Protein AF-0000000070938474 (afdb_homodimer)

Nearest PDB structures (foldseek):
  2gru-assembly1_A  TM=9.334E-01  e=1.568E-19  Niallia circulans
  3okf-assembly1_B  TM=9.353E-01  e=2.741E-17  Vibrio cholerae O1 biovar El Tor str. N16961
  6lk2-assembly2_B  TM=9.339E-01  e=6.589E-17  Providencia alcalifaciens F90-2004
  3zok-assembly2_D  TM=9.328E-01  e=5.098E-16  Actinidia chinensis
  7u5t-assembly1_A  TM=8.832E-01  e=2.392E-14  Candida albicans

Structure (mmCIF, N/CA/C/O backbone):
data_AF-0000000070938474-model_v1
#
loop_
_entity.id
_entity.type
_entity.pdbx_description
1 polymer '3-dehydroquinate synthase, putative'
#
loop_
_atom_site.group_PDB
_atom_site.id
_atom_site.type_symbol
_atom_site.label_atom_id
_atom_site.label_alt_id
_atom_site.label_comp_id
_atom_site.label_asym_id
_atom_site.label_entity_id
_atom_site.label_seq_id
_atom_site.pdbx_PDB_ins_code
_atom_site.Cartn_x
_atom_site.Cartn_y
_atom_site.Cartn_z
_atom_site.occupancy
_atom_site.B_iso_or_equiv
_atom_site.auth_seq_id
_atom_site.auth_comp_id
_atom_site.auth_asym_id
_atom_site.auth_atom_id
_atom_site.pdbx_PDB_model_num
ATOM 1 N N . VAL A 1 1 ? 25.266 -3.785 1.336 1 93.31 1 VAL A N 1
ATOM 2 C CA . VAL A 1 1 ? 24.031 -4.516 1.081 1 93.31 1 VAL A CA 1
ATOM 3 C C . VAL A 1 1 ? 23.578 -5.219 2.357 1 93.31 1 VAL A C 1
ATOM 5 O O . VAL A 1 1 ? 24.375 -5.898 3.018 1 93.31 1 VAL A O 1
ATOM 8 N N . LEU A 1 2 ? 22.344 -4.875 2.736 1 96.5 2 LEU A N 1
ATOM 9 C CA . LEU A 1 2 ? 21.719 -5.602 3.834 1 96.5 2 LEU A CA 1
ATOM 10 C C . LEU A 1 2 ? 20.969 -6.828 3.32 1 96.5 2 LEU A C 1
ATOM 12 O O . LEU A 1 2 ? 20.172 -6.727 2.391 1 96.5 2 LEU A O 1
ATOM 16 N N . VAL A 1 3 ? 21.297 -7.996 3.83 1 97.44 3 VAL A N 1
ATOM 17 C CA . VAL A 1 3 ? 20.641 -9.234 3.43 1 97.44 3 VAL A CA 1
ATOM 18 C C . VAL A 1 3 ? 19.688 -9.695 4.531 1 97.44 3 VAL A C 1
ATOM 20 O O . VAL A 1 3 ? 20.094 -9.844 5.688 1 97.44 3 VAL A O 1
ATOM 23 N N . LEU A 1 4 ? 18.469 -9.82 4.199 1 96.88 4 LEU A N 1
ATOM 24 C CA . LEU A 1 4 ? 17.438 -10.367 5.082 1 96.88 4 LEU A CA 1
ATOM 25 C C . LEU A 1 4 ? 16.875 -11.672 4.527 1 96.88 4 LEU A C 1
ATOM 27 O O . LEU A 1 4 ? 16.609 -11.773 3.326 1 96.88 4 LEU A O 1
ATOM 31 N N . SER A 1 5 ? 16.75 -12.688 5.301 1 94.12 5 SER A N 1
ATOM 32 C CA . SER A 1 5 ? 16.25 -13.984 4.871 1 94.12 5 SER A CA 1
ATOM 33 C C . SER A 1 5 ? 15.258 -14.555 5.887 1 94.12 5 SER A C 1
ATOM 35 O O . SER A 1 5 ? 15.344 -14.258 7.078 1 94.12 5 SER A O 1
ATOM 37 N N . SER A 1 6 ? 14.242 -15.203 5.383 1 88.31 6 SER A N 1
ATOM 38 C CA . SER A 1 6 ? 13.289 -15.945 6.211 1 88.31 6 SER A CA 1
ATOM 39 C C . SER A 1 6 ? 13.281 -17.422 5.852 1 88.31 6 SER A C 1
ATOM 41 O O . SER A 1 6 ? 13.594 -17.797 4.719 1 88.31 6 SER A O 1
ATOM 43 N N . PRO A 1 7 ? 13.016 -18.266 6.898 1 86.19 7 PRO A N 1
ATOM 44 C CA . PRO A 1 7 ? 12.797 -19.672 6.543 1 86.19 7 PRO A CA 1
ATOM 45 C C . PRO A 1 7 ? 11.664 -19.859 5.535 1 86.19 7 PRO A C 1
ATOM 47 O O . PRO A 1 7 ? 10.852 -18.953 5.344 1 86.19 7 PRO A O 1
ATOM 50 N N . SER A 1 8 ? 11.789 -20.969 4.918 1 81.81 8 SER A N 1
ATOM 51 C CA . SER A 1 8 ? 10.711 -21.266 3.979 1 81.81 8 SER A CA 1
ATOM 52 C C . SER A 1 8 ? 9.398 -21.531 4.707 1 81.81 8 SER A C 1
ATOM 54 O O . SER A 1 8 ? 9.398 -22.016 5.84 1 81.81 8 SER A O 1
ATOM 56 N N . GLY A 1 9 ? 8.336 -21.141 4.047 1 82.75 9 GLY A N 1
ATOM 57 C CA . GLY A 1 9 ? 7.043 -21.484 4.629 1 82.75 9 GLY A CA 1
ATOM 58 C C . GLY A 1 9 ? 6.02 -20.359 4.496 1 82.75 9 GLY A C 1
ATOM 59 O O . GLY A 1 9 ? 6.359 -19.188 4.629 1 82.75 9 GLY A O 1
ATOM 60 N N . GLU A 1 10 ? 4.816 -20.75 4.324 1 84 10 GLU A N 1
ATOM 61 C CA . GLU A 1 10 ? 3.695 -19.828 4.156 1 84 10 GLU A CA 1
ATOM 62 C C . GLU A 1 10 ? 3.443 -19.031 5.43 1 84 10 GLU A C 1
ATOM 64 O O . GLU A 1 10 ? 2.953 -17.891 5.367 1 84 10 GLU A O 1
ATOM 69 N N . GLN A 1 11 ? 3.832 -19.609 6.535 1 84.56 11 GLN A N 1
ATOM 70 C CA . GLN A 1 11 ? 3.57 -18.969 7.824 1 84.56 11 GLN A CA 1
ATOM 71 C C . GLN A 1 11 ? 4.375 -17.688 7.977 1 84.56 11 GLN A C 1
ATOM 73 O O . GLN A 1 11 ? 4.031 -16.828 8.789 1 84.56 11 GLN A O 1
ATOM 78 N N . PHE A 1 12 ? 5.438 -17.562 7.219 1 90.94 12 PHE A N 1
ATOM 79 C CA . PHE A 1 12 ? 6.289 -16.375 7.344 1 90.94 12 PHE A CA 1
ATOM 80 C C . PHE A 1 12 ? 5.816 -15.273 6.414 1 90.94 12 PHE A C 1
ATOM 82 O O . PHE A 1 12 ? 6.312 -14.141 6.484 1 90.94 12 PHE A O 1
ATOM 89 N N . LYS A 1 13 ? 4.914 -15.586 5.594 1 93.25 13 LYS A N 1
ATOM 90 C CA . LYS A 1 13 ? 4.266 -14.602 4.734 1 93.25 13 LYS A CA 1
ATOM 91 C C . LYS A 1 13 ? 3.193 -13.828 5.496 1 93.25 13 LYS A C 1
ATOM 93 O O . LYS A 1 13 ? 2.004 -13.945 5.199 1 93.25 13 LYS A O 1
ATOM 98 N N . CYS A 1 14 ? 3.686 -13.031 6.465 1 93.94 14 CYS A N 1
ATOM 99 C CA . CYS A 1 14 ? 2.773 -12.398 7.406 1 93.94 14 CYS A CA 1
ATOM 100 C C . CYS A 1 14 ? 3.264 -11.008 7.785 1 93.94 14 CYS A C 1
ATOM 102 O O . CYS A 1 14 ? 4.363 -10.602 7.398 1 93.94 14 CYS A O 1
ATOM 104 N N . LEU A 1 15 ? 2.434 -10.289 8.523 1 95.38 15 LEU A N 1
ATOM 105 C CA . LEU A 1 15 ? 2.725 -8.898 8.875 1 95.38 15 LEU A CA 1
ATOM 106 C C . LEU A 1 15 ? 3.902 -8.82 9.836 1 95.38 15 LEU A C 1
ATOM 108 O O . LEU A 1 15 ? 4.68 -7.859 9.797 1 95.38 15 LEU A O 1
ATOM 112 N N . GLN A 1 16 ? 4.016 -9.789 10.656 1 94 16 GLN A N 1
ATOM 113 C CA . GLN A 1 16 ? 5.141 -9.812 11.586 1 94 16 GLN A CA 1
ATOM 114 C C . GLN A 1 16 ? 6.473 -9.805 10.836 1 94 16 GLN A C 1
ATOM 116 O O . GLN A 1 16 ? 7.402 -9.102 11.234 1 94 16 GLN A O 1
ATOM 121 N N . THR A 1 17 ? 6.578 -10.586 9.828 1 96.06 17 THR A N 1
ATOM 122 C CA . THR A 1 17 ? 7.781 -10.609 9 1 96.06 17 THR A CA 1
ATOM 123 C C . THR A 1 17 ? 8.031 -9.25 8.359 1 96.06 17 THR A C 1
ATOM 125 O O . THR A 1 17 ? 9.156 -8.758 8.359 1 96.06 17 THR A O 1
ATOM 128 N N . ILE A 1 18 ? 6.977 -8.625 7.883 1 97.38 18 ILE A N 1
ATOM 129 C CA . ILE A 1 18 ? 7.074 -7.301 7.277 1 97.38 18 ILE A CA 1
ATOM 130 C C . ILE A 1 18 ? 7.625 -6.309 8.297 1 97.38 18 ILE A C 1
ATOM 132 O O . ILE A 1 18 ? 8.523 -5.527 7.98 1 97.38 18 ILE A O 1
ATOM 136 N N . HIS A 1 19 ? 7.055 -6.348 9.453 1 94.81 19 HIS A N 1
ATOM 137 C CA . HIS A 1 19 ? 7.48 -5.457 10.523 1 94.81 19 HIS A CA 1
ATOM 138 C C . HIS A 1 19 ? 8.969 -5.617 10.82 1 94.81 19 HIS A C 1
ATOM 140 O O . HIS A 1 19 ? 9.695 -4.629 10.906 1 94.81 19 HIS A O 1
ATOM 146 N N . LEU A 1 20 ? 9.375 -6.824 10.969 1 94.75 20 LEU A N 1
ATOM 147 C CA . LEU A 1 20 ? 10.766 -7.129 11.273 1 94.75 20 LEU A CA 1
ATOM 148 C C . LEU A 1 20 ? 11.688 -6.613 10.164 1 94.75 20 LEU A C 1
ATOM 150 O O . LEU A 1 20 ? 12.734 -6.027 10.445 1 94.75 20 LEU A O 1
ATOM 154 N N . TYR A 1 21 ? 11.352 -6.871 8.953 1 97.12 21 TYR A N 1
ATOM 155 C CA . TYR A 1 21 ? 12.172 -6.453 7.824 1 97.12 21 TYR A CA 1
ATOM 156 C C . TYR A 1 21 ? 12.242 -4.934 7.73 1 97.12 21 TYR A C 1
ATOM 158 O O . TYR A 1 21 ? 13.32 -4.359 7.566 1 97.12 21 TYR A O 1
ATOM 166 N N . LEU A 1 22 ? 11.125 -4.242 7.883 1 96.5 22 LEU A N 1
ATOM 167 C CA . LEU A 1 22 ? 11.102 -2.787 7.812 1 96.5 22 LEU A CA 1
ATOM 168 C C . LEU A 1 22 ? 11.992 -2.18 8.898 1 96.5 22 LEU A C 1
ATOM 170 O O . LEU A 1 22 ? 12.773 -1.265 8.625 1 96.5 22 LEU A O 1
ATOM 174 N N . ASP A 1 23 ? 11.836 -2.699 10.094 1 93.56 23 ASP A N 1
ATOM 175 C CA . ASP A 1 23 ? 12.656 -2.205 11.195 1 93.56 23 ASP A CA 1
ATOM 176 C C . ASP A 1 23 ? 14.141 -2.35 10.883 1 93.56 23 ASP A C 1
ATOM 178 O O . ASP A 1 23 ? 14.914 -1.403 11.055 1 93.56 23 ASP A O 1
ATOM 182 N N . SER A 1 24 ? 14.516 -3.529 10.391 1 95.31 24 SER A N 1
ATOM 183 C CA . SER A 1 24 ? 15.906 -3.801 10.062 1 95.31 24 SER A CA 1
ATOM 184 C C . SER A 1 24 ? 16.391 -2.896 8.938 1 95.31 24 SER A C 1
ATOM 186 O O . SER A 1 24 ? 17.531 -2.402 8.977 1 95.31 24 SER A O 1
ATOM 188 N N . ILE A 1 25 ? 15.586 -2.695 8.008 1 95.56 25 ILE A N 1
ATOM 189 C CA . ILE A 1 25 ? 15.953 -1.915 6.828 1 95.56 25 ILE A CA 1
ATOM 190 C C . ILE A 1 25 ? 16.156 -0.453 7.219 1 95.56 25 ILE A C 1
ATOM 192 O O . ILE A 1 25 ? 17.125 0.178 6.805 1 95.56 25 ILE A O 1
ATOM 196 N N . TYR A 1 26 ? 15.227 0.077 7.992 1 89.81 26 TYR A N 1
ATOM 197 C CA . TYR A 1 26 ? 15.359 1.459 8.438 1 89.81 26 TYR A CA 1
ATOM 198 C C . TYR A 1 26 ? 16.578 1.629 9.344 1 89.81 26 TYR A C 1
ATOM 200 O O . TYR A 1 26 ? 17.281 2.635 9.258 1 89.81 26 TYR A O 1
ATOM 208 N N . GLU A 1 27 ? 16.734 0.624 10.219 1 89.69 27 GLU A N 1
ATOM 209 C CA . GLU A 1 27 ? 17.891 0.653 11.102 1 89.69 27 GLU A CA 1
ATOM 210 C C . GLU A 1 27 ? 19.188 0.683 10.297 1 89.69 27 GLU A C 1
ATOM 212 O O . GLU A 1 27 ? 20.156 1.349 10.68 1 89.69 27 GLU A O 1
ATOM 217 N N . TRP A 1 28 ? 19.219 -0.023 9.172 1 92.31 28 TRP A N 1
ATOM 218 C CA . TRP A 1 28 ? 20.375 -0.095 8.289 1 92.31 28 TRP A CA 1
ATOM 219 C C . TRP A 1 28 ? 20.625 1.247 7.613 1 92.31 28 TRP A C 1
ATOM 221 O O . TRP A 1 28 ? 21.719 1.497 7.105 1 92.31 28 TRP A O 1
ATOM 231 N N . GLY A 1 29 ? 19.547 2.113 7.539 1 85.25 29 GLY A N 1
ATOM 232 C CA . GLY A 1 29 ? 19.719 3.447 6.984 1 85.25 29 GLY A CA 1
ATOM 233 C C . GLY A 1 29 ? 19.125 3.596 5.594 1 85.25 29 GLY A C 1
ATOM 234 O O . GLY A 1 29 ? 19.516 4.492 4.84 1 85.25 29 GLY A O 1
ATOM 235 N N . ALA A 1 30 ? 18.234 2.744 5.227 1 87.38 30 ALA A N 1
ATOM 236 C CA . ALA A 1 30 ? 17.594 2.826 3.916 1 87.38 30 ALA A CA 1
ATOM 237 C C . ALA A 1 30 ? 16.781 4.117 3.775 1 87.38 30 ALA A C 1
ATOM 239 O O . ALA A 1 30 ? 16.234 4.621 4.754 1 87.38 30 ALA A O 1
ATOM 240 N N . ASP A 1 31 ? 16.812 4.617 2.586 1 84.88 31 ASP A N 1
ATOM 241 C CA . ASP A 1 31 ? 16.047 5.82 2.283 1 84.88 31 ASP A CA 1
ATOM 242 C C . ASP A 1 31 ? 15.266 5.66 0.978 1 84.88 31 ASP A C 1
ATOM 244 O O . ASP A 1 31 ? 15.102 4.547 0.479 1 84.88 31 ASP A O 1
ATOM 248 N N . ARG A 1 32 ? 14.727 6.781 0.467 1 86.25 32 ARG A N 1
ATOM 249 C CA . ARG A 1 32 ? 13.852 6.754 -0.7 1 86.25 32 ARG A CA 1
ATOM 250 C C . ARG A 1 32 ? 14.609 6.316 -1.946 1 86.25 32 ARG A C 1
ATOM 252 O O . ARG A 1 32 ? 14.008 5.887 -2.932 1 86.25 32 ARG A O 1
ATOM 259 N N . SER A 1 33 ? 15.906 6.41 -1.956 1 86.06 33 SER A N 1
ATOM 260 C CA . SER A 1 33 ? 16.719 6.066 -3.119 1 86.06 33 SER A CA 1
ATOM 261 C C . SER A 1 33 ? 17.219 4.629 -3.045 1 86.06 33 SER A C 1
ATOM 263 O O . SER A 1 33 ? 17.859 4.141 -3.975 1 86.06 33 SER A O 1
ATOM 265 N N . SER A 1 34 ? 16.891 3.971 -1.995 1 92.38 34 SER A N 1
ATOM 266 C CA . SER A 1 34 ? 17.328 2.59 -1.816 1 92.38 34 SER A CA 1
ATOM 267 C C . SER A 1 34 ? 16.594 1.65 -2.766 1 92.38 34 SER A C 1
ATOM 269 O O . SER A 1 34 ? 15.555 2.016 -3.334 1 92.38 34 SER A O 1
ATOM 271 N N . LEU A 1 35 ? 17.203 0.473 -2.971 1 97 35 LEU A N 1
ATOM 272 C CA . LEU A 1 35 ? 16.656 -0.552 -3.854 1 97 35 LEU A CA 1
ATOM 273 C C . LEU A 1 35 ? 16.453 -1.864 -3.104 1 97 35 LEU A C 1
ATOM 275 O O . LEU A 1 35 ? 17.359 -2.33 -2.4 1 97 35 LEU A O 1
ATOM 279 N N . VAL A 1 36 ? 15.25 -2.436 -3.193 1 98.31 36 VAL A N 1
ATOM 280 C CA . VAL A 1 36 ? 14.984 -3.756 -2.635 1 98.31 36 VAL A CA 1
ATOM 281 C C . VAL A 1 36 ? 15.133 -4.816 -3.723 1 98.31 36 VAL A C 1
ATOM 283 O O . VAL A 1 36 ? 14.555 -4.688 -4.809 1 98.31 36 VAL A O 1
ATOM 286 N N . ILE A 1 37 ? 15.898 -5.824 -3.471 1 98.38 37 ILE A N 1
ATOM 287 C CA . ILE A 1 37 ? 16.078 -6.945 -4.387 1 98.38 37 ILE A CA 1
ATOM 288 C C . ILE A 1 37 ? 15.422 -8.195 -3.809 1 98.38 37 ILE A C 1
ATOM 290 O O . ILE A 1 37 ? 15.852 -8.703 -2.77 1 98.38 37 ILE A O 1
ATOM 294 N N . CYS A 1 38 ? 14.414 -8.648 -4.426 1 97.81 38 CYS A N 1
ATOM 295 C CA . CYS A 1 38 ? 13.719 -9.875 -4.02 1 97.81 38 CYS A CA 1
ATOM 296 C C . CYS A 1 38 ? 14.32 -11.094 -4.715 1 97.81 38 CYS A C 1
ATOM 298 O O . CYS A 1 38 ? 14.117 -11.289 -5.914 1 97.81 38 CYS A O 1
ATOM 300 N N . PHE A 1 39 ? 15.055 -11.883 -3.996 1 96.94 39 PHE A N 1
ATOM 301 C CA . PHE A 1 39 ? 15.727 -13.07 -4.508 1 96.94 39 PHE A CA 1
ATOM 302 C C . PHE A 1 39 ? 15.07 -14.344 -3.979 1 96.94 39 PHE A C 1
ATOM 304 O O . PHE A 1 39 ? 15.156 -14.641 -2.783 1 96.94 39 PHE A O 1
ATOM 311 N N . GLY A 1 40 ? 14.344 -15.031 -4.781 1 95.31 40 GLY A N 1
ATOM 312 C CA . GLY A 1 40 ? 13.695 -16.25 -4.328 1 95.31 40 GLY A CA 1
ATOM 313 C C . GLY A 1 40 ? 12.391 -16.531 -5.051 1 95.31 40 GLY A C 1
ATOM 314 O O . GLY A 1 40 ? 12.211 -16.125 -6.203 1 95.31 40 GLY A O 1
ATOM 315 N N . GLY A 1 41 ? 11.562 -17.344 -4.441 1 93.38 41 GLY A N 1
ATOM 316 C CA . GLY A 1 41 ? 10.266 -17.688 -5.012 1 93.38 41 GLY A CA 1
ATOM 317 C C . GLY A 1 41 ? 9.203 -16.641 -4.738 1 93.38 41 GLY A C 1
ATOM 318 O O . GLY A 1 41 ? 9.508 -15.445 -4.621 1 93.38 41 GLY A O 1
ATOM 319 N N . GLY A 1 42 ? 7.949 -17.094 -4.707 1 92.38 42 GLY A N 1
ATOM 320 C CA . GLY A 1 42 ? 6.82 -16.188 -4.547 1 92.38 42 GLY A CA 1
ATOM 321 C C . GLY A 1 42 ? 6.785 -15.516 -3.189 1 92.38 42 GLY A C 1
ATOM 322 O O . GLY A 1 42 ? 6.422 -14.344 -3.08 1 92.38 42 GLY A O 1
ATOM 323 N N . ILE A 1 43 ? 7.203 -16.266 -2.16 1 93.06 43 ILE A N 1
ATOM 324 C CA . ILE A 1 43 ? 7.082 -15.734 -0.804 1 93.06 43 ILE A CA 1
ATOM 325 C C . ILE A 1 43 ? 8.07 -14.586 -0.604 1 93.06 43 ILE A C 1
ATOM 327 O O . ILE A 1 43 ? 7.676 -13.477 -0.261 1 93.06 43 ILE A O 1
ATOM 331 N N . PRO A 1 44 ? 9.383 -14.797 -0.893 1 95.56 44 PRO A N 1
ATOM 332 C CA . PRO A 1 44 ? 10.289 -13.648 -0.782 1 95.56 44 PRO A CA 1
ATOM 333 C C . PRO A 1 44 ? 9.914 -12.516 -1.735 1 95.56 44 PRO A C 1
ATOM 335 O O . PRO A 1 44 ? 10.102 -11.336 -1.407 1 95.56 44 PRO A O 1
ATOM 338 N N . GLY A 1 45 ? 9.43 -12.867 -2.887 1 96.56 45 GLY A N 1
ATOM 339 C CA . GLY A 1 45 ? 8.984 -11.852 -3.83 1 96.56 45 GLY A CA 1
ATOM 340 C C . GLY A 1 45 ? 7.875 -10.977 -3.283 1 96.56 45 GLY A C 1
ATOM 341 O O . GLY A 1 45 ? 7.957 -9.742 -3.357 1 96.56 45 GLY A O 1
ATOM 342 N N . ASN A 1 46 ? 6.867 -11.633 -2.752 1 96.25 46 ASN A N 1
ATOM 343 C CA . ASN A 1 46 ? 5.73 -10.906 -2.201 1 96.25 46 ASN A CA 1
ATOM 344 C C . ASN A 1 46 ? 6.137 -10.07 -0.992 1 96.25 46 ASN A C 1
ATOM 346 O O . ASN A 1 46 ? 5.734 -8.906 -0.875 1 96.25 46 ASN A O 1
ATOM 350 N N . ILE A 1 47 ? 6.922 -10.641 -0.113 1 97.38 47 ILE A N 1
ATOM 351 C CA . ILE A 1 47 ? 7.363 -9.945 1.092 1 97.38 47 ILE A CA 1
ATOM 352 C C . ILE A 1 47 ? 8.203 -8.727 0.708 1 97.38 47 ILE A C 1
ATOM 354 O O . ILE A 1 47 ? 7.938 -7.613 1.164 1 97.38 47 ILE A O 1
ATOM 358 N N . GLY A 1 48 ? 9.195 -8.977 -0.148 1 97.88 48 GLY A N 1
ATOM 359 C CA . GLY A 1 48 ? 10.047 -7.879 -0.577 1 97.88 48 GLY A CA 1
ATOM 360 C C . GLY A 1 48 ? 9.289 -6.797 -1.325 1 97.88 48 GLY A C 1
ATOM 361 O O . GLY A 1 48 ? 9.539 -5.605 -1.125 1 97.88 48 GLY A O 1
ATOM 362 N N . GLY A 1 49 ? 8.414 -7.195 -2.225 1 98.25 49 GLY A N 1
ATOM 363 C CA . GLY A 1 49 ? 7.594 -6.242 -2.951 1 98.25 49 GLY A CA 1
ATOM 364 C C . GLY A 1 49 ? 6.723 -5.391 -2.045 1 98.25 49 GLY A C 1
ATOM 365 O O . GLY A 1 49 ? 6.574 -4.188 -2.27 1 98.25 49 GLY A O 1
ATOM 366 N N . LEU A 1 50 ? 6.125 -6.035 -1.045 1 98.44 50 LEU A N 1
ATOM 367 C CA . LEU A 1 50 ? 5.285 -5.297 -0.108 1 98.44 50 LEU A CA 1
ATOM 368 C C . LEU A 1 50 ? 6.117 -4.332 0.728 1 98.44 50 LEU A C 1
ATOM 370 O O . LEU A 1 50 ? 5.711 -3.191 0.954 1 98.44 50 LEU A O 1
ATOM 374 N N . VAL A 1 51 ? 7.273 -4.777 1.18 1 98.31 51 VAL A N 1
ATOM 375 C CA . VAL A 1 51 ? 8.195 -3.922 1.923 1 98.31 51 VAL A CA 1
ATOM 376 C C . VAL A 1 51 ? 8.547 -2.697 1.082 1 98.31 51 VAL A C 1
ATOM 378 O O . VAL A 1 51 ? 8.445 -1.562 1.551 1 98.31 51 VAL A O 1
ATOM 381 N N . ALA A 1 52 ? 8.906 -2.92 -0.124 1 98.25 52 ALA A N 1
ATOM 382 C CA . ALA A 1 52 ? 9.273 -1.832 -1.025 1 98.25 52 ALA A CA 1
ATOM 383 C C . ALA A 1 52 ? 8.102 -0.887 -1.254 1 98.25 52 ALA A C 1
ATOM 385 O O . ALA A 1 52 ? 8.273 0.334 -1.294 1 98.25 52 ALA A O 1
ATOM 386 N N . GLY A 1 53 ? 6.953 -1.46 -1.437 1 98.12 53 GLY A N 1
ATOM 387 C CA . GLY A 1 53 ? 5.758 -0.667 -1.674 1 98.12 53 GLY A CA 1
ATOM 388 C C . GLY A 1 53 ? 5.355 0.179 -0.48 1 98.12 53 GLY A C 1
ATOM 389 O O . GLY A 1 53 ? 4.797 1.266 -0.643 1 98.12 53 GLY A O 1
ATOM 390 N N . LEU A 1 54 ? 5.676 -0.239 0.721 1 98.12 54 LEU A N 1
ATOM 391 C CA . LEU A 1 54 ? 5.277 0.441 1.948 1 98.12 54 LEU A CA 1
ATOM 392 C C . LEU A 1 54 ? 6.297 1.501 2.34 1 98.12 54 LEU A C 1
ATOM 394 O O . LEU A 1 54 ? 5.945 2.514 2.949 1 98.12 54 LEU A O 1
ATOM 398 N N . MET A 1 55 ? 7.566 1.243 2.043 1 95.88 55 MET A N 1
ATOM 399 C CA . MET A 1 55 ? 8.625 2.168 2.428 1 95.88 55 MET A CA 1
ATOM 400 C C . MET A 1 55 ? 8.5 3.486 1.67 1 95.88 55 MET A C 1
ATOM 402 O O . MET A 1 55 ? 8.578 3.51 0.441 1 95.88 55 MET A O 1
ATOM 406 N N . TYR A 1 56 ? 8.258 4.586 2.463 1 91.06 56 TYR A N 1
ATOM 407 C CA . TYR A 1 56 ? 8.125 5.934 1.915 1 91.06 56 TYR A CA 1
ATOM 408 C C . TYR A 1 56 ? 7.094 5.965 0.793 1 91.06 56 TYR A C 1
ATOM 410 O O . TYR A 1 56 ? 7.277 6.668 -0.204 1 91.06 56 TYR A O 1
ATOM 418 N N . ARG A 1 57 ? 6.09 5.016 0.98 1 94.25 57 ARG A N 1
ATOM 419 C CA . ARG A 1 57 ? 4.949 4.934 0.073 1 94.25 57 ARG A CA 1
ATOM 420 C C . ARG A 1 57 ? 5.391 4.5 -1.321 1 94.25 57 ARG A C 1
ATOM 422 O O . ARG A 1 57 ? 4.793 4.906 -2.32 1 94.25 57 ARG A O 1
ATOM 429 N N . GLY A 1 58 ? 6.473 3.754 -1.381 1 95.5 58 GLY A N 1
ATOM 430 C CA . GLY A 1 58 ? 6.93 3.154 -2.623 1 95.5 58 GLY A CA 1
ATOM 431 C C . GLY A 1 58 ? 8.383 3.475 -2.943 1 95.5 58 GLY A C 1
ATOM 432 O O . GLY A 1 58 ? 8.727 4.633 -3.178 1 95.5 58 GLY A O 1
ATOM 433 N N . ILE A 1 59 ? 9.211 2.562 -2.924 1 95.31 59 ILE A N 1
ATOM 434 C CA . ILE A 1 59 ? 10.578 2.693 -3.422 1 95.31 59 ILE A CA 1
ATOM 435 C C . ILE A 1 59 ? 10.836 1.631 -4.488 1 95.31 59 ILE A C 1
ATOM 437 O O . ILE A 1 59 ? 10.016 0.733 -4.695 1 95.31 59 ILE A O 1
ATOM 441 N N . ALA A 1 60 ? 11.945 1.727 -5.152 1 97.19 60 ALA A N 1
ATOM 442 C CA . ALA A 1 60 ? 12.266 0.819 -6.25 1 97.19 60 ALA A CA 1
ATOM 443 C C . ALA A 1 60 ? 12.562 -0.584 -5.734 1 97.19 60 ALA A C 1
ATOM 445 O O . ALA A 1 60 ? 13.188 -0.745 -4.684 1 97.19 60 ALA A O 1
ATOM 446 N N . PHE A 1 61 ? 12.125 -1.623 -6.48 1 98.12 61 PHE A N 1
ATOM 447 C CA . PHE A 1 61 ? 12.508 -2.996 -6.168 1 98.12 61 PHE A CA 1
ATOM 448 C C . PHE A 1 61 ? 12.586 -3.838 -7.434 1 98.12 61 PHE A C 1
ATOM 450 O O . PHE A 1 61 ? 12.07 -3.445 -8.477 1 98.12 61 PHE A O 1
ATOM 457 N N . ILE A 1 62 ? 13.289 -4.965 -7.367 1 98.19 62 ILE A N 1
ATOM 458 C CA . ILE A 1 62 ? 13.422 -5.879 -8.492 1 98.19 62 ILE A CA 1
ATOM 459 C C . ILE A 1 62 ? 13.164 -7.312 -8.031 1 98.19 62 ILE A C 1
ATOM 461 O O . ILE A 1 62 ? 13.305 -7.621 -6.848 1 98.19 62 ILE A O 1
ATOM 465 N N . HIS A 1 63 ? 12.75 -8.164 -9 1 97.94 63 HIS A N 1
ATOM 466 C CA . HIS A 1 63 ? 12.594 -9.594 -8.75 1 97.94 63 HIS A CA 1
ATOM 467 C C . HIS A 1 63 ? 13.727 -10.391 -9.391 1 97.94 63 HIS A C 1
ATOM 469 O O . HIS A 1 63 ? 14.141 -10.094 -10.516 1 97.94 63 HIS A O 1
ATOM 475 N N . ILE A 1 64 ? 14.25 -11.266 -8.719 1 97.5 64 ILE A N 1
ATOM 476 C CA . ILE A 1 64 ? 15.102 -12.344 -9.234 1 97.5 64 ILE A CA 1
ATOM 477 C C . ILE A 1 64 ? 14.516 -13.695 -8.836 1 97.5 64 ILE A C 1
ATOM 479 O O . ILE A 1 64 ? 14.961 -14.312 -7.867 1 97.5 64 ILE A O 1
ATOM 483 N N . PRO A 1 65 ? 13.508 -14.125 -9.625 1 96.5 65 PRO A N 1
ATOM 484 C CA . PRO A 1 65 ? 12.828 -15.375 -9.266 1 96.5 65 PRO A CA 1
ATOM 485 C C . PRO A 1 65 ? 13.727 -16.594 -9.398 1 96.5 65 PRO A C 1
ATOM 487 O O . PRO A 1 65 ? 14.492 -16.703 -10.367 1 96.5 65 PRO A O 1
ATOM 490 N N . THR A 1 66 ? 13.586 -17.516 -8.43 1 95.44 66 THR A N 1
ATOM 491 C CA . THR A 1 66 ? 14.406 -18.719 -8.445 1 95.44 66 THR A CA 1
ATOM 492 C C . THR A 1 66 ? 13.539 -19.969 -8.602 1 95.44 66 THR A C 1
ATOM 494 O O . THR A 1 66 ? 14.047 -21.078 -8.562 1 95.44 66 THR A O 1
ATOM 497 N N . THR A 1 67 ? 12.25 -19.812 -8.711 1 94.69 67 THR A N 1
ATOM 498 C CA . THR A 1 67 ? 11.328 -20.922 -8.992 1 94.69 67 THR A CA 1
ATOM 499 C C . THR A 1 67 ? 10.578 -20.672 -10.297 1 94.69 67 THR A C 1
ATOM 501 O O . THR A 1 67 ? 10.383 -19.531 -10.703 1 94.69 67 THR A O 1
ATOM 504 N N . LEU A 1 68 ? 10.188 -21.719 -10.898 1 94.88 68 LEU A N 1
ATOM 505 C CA . LEU A 1 68 ? 9.406 -21.609 -12.125 1 94.88 68 LEU A CA 1
ATOM 506 C C . LEU A 1 68 ? 8.078 -20.891 -11.859 1 94.88 68 LEU A C 1
ATOM 508 O O . LEU A 1 68 ? 7.668 -20.031 -12.648 1 94.88 68 LEU A O 1
ATOM 512 N N . LEU A 1 69 ? 7.496 -21.25 -10.789 1 93.38 69 LEU A N 1
ATOM 513 C CA . LEU A 1 69 ? 6.211 -20.656 -10.438 1 93.38 69 LEU A CA 1
ATOM 514 C C . LEU A 1 69 ? 6.312 -19.141 -10.359 1 93.38 69 LEU A C 1
ATOM 516 O O . LEU A 1 69 ? 5.488 -18.422 -10.945 1 93.38 69 LEU A O 1
ATOM 520 N N . ALA A 1 70 ? 7.305 -18.688 -9.641 1 94.19 70 ALA A N 1
ATOM 521 C CA . ALA A 1 70 ? 7.492 -17.234 -9.516 1 94.19 70 ALA A CA 1
ATOM 522 C C . ALA A 1 70 ? 7.809 -16.609 -10.867 1 94.19 70 ALA A C 1
ATOM 524 O O . ALA A 1 70 ? 7.219 -15.586 -11.234 1 94.19 70 ALA A O 1
ATOM 525 N N . ALA A 1 71 ? 8.648 -17.219 -11.602 1 93.75 71 ALA A N 1
ATOM 526 C CA . ALA A 1 71 ? 9.117 -16.688 -12.883 1 93.75 71 ALA A CA 1
ATOM 527 C C . ALA A 1 71 ? 7.984 -16.625 -13.898 1 93.75 71 ALA A C 1
ATOM 529 O O . ALA A 1 71 ? 7.953 -15.727 -14.742 1 93.75 71 ALA A O 1
ATOM 530 N N . PHE A 1 72 ? 7.066 -17.547 -13.766 1 90.62 72 PHE A N 1
ATOM 531 C CA . PHE A 1 72 ? 6.047 -17.688 -14.805 1 90.62 72 PHE A CA 1
ATOM 532 C C . PHE A 1 72 ? 4.762 -16.969 -14.391 1 90.62 72 PHE A C 1
ATOM 534 O O . PHE A 1 72 ? 3.867 -16.766 -15.211 1 90.62 72 PHE A O 1
ATOM 541 N N . ASP A 1 73 ? 4.723 -16.578 -13.156 1 89.06 73 ASP A N 1
ATOM 542 C CA . ASP A 1 73 ? 3.418 -16.094 -12.711 1 89.06 73 ASP A CA 1
ATOM 543 C C . ASP A 1 73 ? 3.566 -14.906 -11.766 1 89.06 73 ASP A C 1
ATOM 545 O O . ASP A 1 73 ? 3.359 -13.758 -12.164 1 89.06 73 ASP A O 1
ATOM 549 N N . SER A 1 74 ? 4.047 -15.086 -10.555 1 87.75 74 SER A N 1
ATOM 550 C CA . SER A 1 74 ? 3.895 -14.141 -9.453 1 87.75 74 SER A CA 1
ATOM 551 C C . SER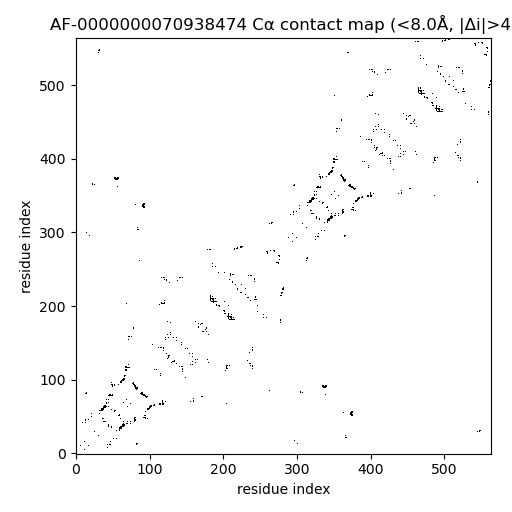 A 1 74 ? 4.656 -12.844 -9.719 1 87.75 74 SER A C 1
ATOM 553 O O . SER A 1 74 ? 4.168 -11.758 -9.406 1 87.75 74 SER A O 1
ATOM 555 N N . VAL A 1 75 ? 5.805 -12.93 -10.367 1 91.75 75 VAL A N 1
ATOM 556 C CA . VAL A 1 75 ? 6.66 -11.75 -10.484 1 91.75 75 VAL A CA 1
ATOM 557 C C . VAL A 1 75 ? 6.156 -10.852 -11.609 1 91.75 75 VAL A C 1
ATOM 559 O O . VAL A 1 75 ? 6.574 -9.695 -11.727 1 91.75 75 VAL A O 1
ATOM 562 N N . ILE A 1 76 ? 5.25 -11.336 -12.375 1 87.06 76 ILE A N 1
ATOM 563 C CA . ILE A 1 76 ? 4.723 -10.562 -13.5 1 87.06 76 ILE A CA 1
ATOM 564 C C . ILE A 1 76 ? 3.502 -9.766 -13.055 1 87.06 76 ILE A C 1
ATOM 566 O O . ILE A 1 76 ? 3.086 -8.82 -13.727 1 87.06 76 ILE A O 1
ATOM 570 N N . SER A 1 77 ? 3.027 -10 -11.961 1 84.88 77 SER A N 1
ATOM 571 C CA . SER A 1 77 ? 1.877 -9.312 -11.398 1 84.88 77 SER A CA 1
ATOM 572 C C . SER A 1 77 ? 2.309 -8.078 -10.609 1 84.88 77 SER A C 1
ATOM 574 O O . SER A 1 77 ? 3.441 -8.008 -10.125 1 84.88 77 SER A O 1
ATOM 576 N N . LEU A 1 78 ? 1.434 -7.023 -10.492 1 91.25 78 LEU A N 1
ATOM 577 C CA . LEU A 1 78 ? 1.685 -5.844 -9.672 1 91.25 78 LEU A CA 1
ATOM 578 C C . LEU A 1 78 ? 1.296 -6.098 -8.219 1 91.25 78 LEU A C 1
ATOM 580 O O . LEU A 1 78 ? 1.61 -5.293 -7.34 1 91.25 78 LEU A O 1
ATOM 584 N N . LYS A 1 79 ? 0.727 -7.234 -7.965 1 92.5 79 LYS A N 1
ATOM 585 C CA . LYS A 1 79 ? 0.188 -7.543 -6.645 1 92.5 79 LYS A CA 1
ATOM 586 C C . LYS A 1 79 ? 1.292 -8 -5.695 1 92.5 79 LYS A C 1
ATOM 588 O O . LYS A 1 79 ? 2.045 -8.922 -6.012 1 92.5 79 LYS A O 1
ATOM 593 N N . GLN A 1 80 ? 1.474 -7.336 -4.625 1 96.69 80 GLN A N 1
ATOM 594 C CA . GLN A 1 80 ? 2.318 -7.746 -3.506 1 96.69 80 GLN A CA 1
ATOM 595 C C . GLN A 1 80 ? 1.492 -7.945 -2.238 1 96.69 80 GLN A C 1
ATOM 597 O O . GLN A 1 80 ? 0.86 -7.004 -1.749 1 96.69 80 GLN A O 1
ATOM 602 N N . ALA A 1 81 ? 1.501 -9.195 -1.767 1 95.25 81 ALA A N 1
ATOM 603 C CA . ALA A 1 81 ? 0.573 -9.422 -0.662 1 95.25 81 ALA A CA 1
ATOM 604 C C . ALA A 1 81 ? 1.109 -10.477 0.298 1 95.25 81 ALA A C 1
ATOM 606 O O . ALA A 1 81 ? 1.952 -11.297 -0.078 1 95.25 81 ALA A O 1
ATOM 607 N N . ILE A 1 82 ? 0.647 -10.383 1.481 1 95.19 82 ILE A N 1
ATOM 608 C CA . ILE A 1 82 ? 0.904 -11.367 2.521 1 95.19 82 ILE A CA 1
ATOM 609 C C . ILE A 1 82 ? -0.42 -11.875 3.092 1 95.19 82 ILE A C 1
ATOM 611 O O . ILE A 1 82 ? -1.487 -11.359 2.744 1 95.19 82 ILE A O 1
ATOM 615 N N . ASN A 1 83 ? -0.267 -12.891 3.861 1 89.5 83 ASN A N 1
ATOM 616 C CA . ASN A 1 83 ? -1.456 -13.531 4.414 1 89.5 83 ASN A CA 1
ATOM 617 C C . ASN A 1 83 ? -1.901 -12.852 5.711 1 89.5 83 ASN A C 1
ATOM 619 O O . ASN A 1 83 ? -1.083 -12.281 6.43 1 89.5 83 ASN A O 1
ATOM 623 N N . SER A 1 84 ? -3.211 -12.812 5.922 1 87.81 84 SER A N 1
ATOM 624 C CA . SER A 1 84 ? -3.748 -12.625 7.266 1 87.81 84 SER A CA 1
ATOM 625 C C . SER A 1 84 ? -4.016 -13.961 7.949 1 87.81 84 SER A C 1
ATOM 627 O O . SER A 1 84 ? -3.791 -15.016 7.359 1 87.81 84 SER A O 1
ATOM 629 N N . ASN A 1 85 ? -4.375 -13.906 9.195 1 78.12 85 ASN A N 1
ATOM 630 C CA . ASN A 1 85 ? -4.762 -15.133 9.891 1 78.12 85 ASN A CA 1
ATOM 631 C C . ASN A 1 85 ? -6.031 -15.734 9.305 1 78.12 85 ASN A C 1
ATOM 633 O O . ASN A 1 85 ? -6.359 -16.891 9.57 1 78.12 85 ASN A O 1
ATOM 637 N N . TYR A 1 86 ? -6.656 -14.977 8.391 1 74.12 86 TYR A N 1
ATOM 638 C CA . TYR A 1 86 ? -7.992 -15.383 7.961 1 74.12 86 TYR A CA 1
ATOM 639 C C . TYR A 1 86 ? -8.023 -15.672 6.465 1 74.12 86 TYR A C 1
ATOM 641 O O . TYR A 1 86 ? -8.898 -16.391 5.98 1 74.12 86 TYR A O 1
ATOM 649 N N . ALA A 1 87 ? -7.09 -15.133 5.738 1 76.12 87 ALA A N 1
ATOM 650 C CA . ALA A 1 87 ? -7.117 -15.328 4.289 1 76.12 87 ALA A CA 1
ATOM 651 C C . ALA A 1 87 ? -5.723 -15.18 3.689 1 76.12 87 ALA A C 1
ATOM 653 O O . ALA A 1 87 ? -4.93 -14.344 4.137 1 76.12 87 ALA A O 1
ATOM 654 N N . LYS A 1 88 ? -5.508 -15.969 2.686 1 81.06 88 LYS A N 1
ATOM 655 C CA . LYS A 1 88 ? -4.266 -15.867 1.929 1 81.06 88 LYS A CA 1
ATOM 656 C C . LYS A 1 88 ? -4.242 -14.602 1.075 1 81.06 88 LYS A C 1
ATOM 658 O O . LYS A 1 88 ? -5.25 -14.242 0.466 1 81.06 88 LYS A O 1
ATOM 663 N N . ASN A 1 89 ? -3.072 -13.914 1.081 1 87.88 89 ASN A N 1
ATOM 664 C CA . ASN A 1 89 ? -2.82 -12.734 0.264 1 87.88 89 ASN A CA 1
ATOM 665 C C . ASN A 1 89 ? -3.855 -11.641 0.522 1 87.88 89 ASN A C 1
ATOM 667 O O . ASN A 1 89 ? -4.262 -10.938 -0.403 1 87.88 89 ASN A O 1
ATOM 671 N N . ALA A 1 90 ? -4.32 -11.516 1.785 1 88.44 90 ALA A N 1
ATOM 672 C CA . ALA A 1 90 ? -5.395 -10.586 2.135 1 88.44 90 ALA A CA 1
ATOM 673 C C . ALA A 1 90 ? -4.848 -9.195 2.418 1 88.44 90 ALA A C 1
ATOM 675 O O . ALA A 1 90 ? -5.598 -8.211 2.424 1 88.44 90 ALA A O 1
ATOM 676 N N . ILE A 1 91 ? -3.562 -9.047 2.701 1 95.44 91 ILE A N 1
ATOM 677 C CA . ILE A 1 91 ? -2.934 -7.781 3.055 1 95.44 91 ILE A CA 1
ATOM 678 C C . ILE A 1 91 ? -1.87 -7.426 2.018 1 95.44 91 ILE A C 1
ATOM 680 O O . ILE A 1 91 ? -0.914 -8.18 1.817 1 95.44 91 ILE A O 1
ATOM 684 N N . GLY A 1 92 ? -2.084 -6.32 1.369 1 97 92 GLY A N 1
ATOM 685 C CA . GLY A 1 92 ? -1.094 -6.004 0.353 1 97 92 GLY A CA 1
ATOM 686 C C . GLY A 1 92 ? -1.405 -4.727 -0.405 1 97 92 GLY A C 1
ATOM 687 O O . GLY A 1 92 ? -2.16 -3.879 0.078 1 97 92 GLY A O 1
ATOM 688 N N . LEU A 1 93 ? -0.711 -4.484 -1.491 1 97.06 93 LEU A N 1
ATOM 689 C CA . LEU A 1 93 ? -0.857 -3.332 -2.375 1 97.06 93 LEU A CA 1
ATOM 690 C C . LEU A 1 93 ? -0.353 -3.656 -3.777 1 97.06 93 LEU A C 1
ATOM 692 O O . LEU A 1 93 ? 0.188 -4.738 -4.012 1 97.06 93 LEU A O 1
ATOM 696 N N . TYR A 1 94 ? -0.684 -2.82 -4.711 1 94.88 94 TYR A N 1
ATOM 697 C CA . TYR A 1 94 ? -0.128 -2.916 -6.055 1 94.88 94 TYR A CA 1
ATOM 698 C C . TYR A 1 94 ? 1.164 -2.115 -6.172 1 94.88 94 TYR A C 1
ATOM 700 O O . TYR A 1 94 ? 1.183 -0.913 -5.898 1 94.88 94 TYR A O 1
ATOM 708 N N . HIS A 1 95 ? 2.203 -2.727 -6.449 1 96.69 95 HIS A N 1
ATOM 709 C CA . HIS A 1 95 ? 3.502 -2.086 -6.617 1 96.69 95 HIS A CA 1
ATOM 710 C C . HIS A 1 95 ? 4.312 -2.758 -7.723 1 96.69 95 HIS A C 1
ATOM 712 O O . HIS A 1 95 ? 4.625 -3.945 -7.629 1 96.69 95 HIS A O 1
ATOM 718 N N . LYS A 1 96 ? 4.652 -2.035 -8.742 1 94.81 96 LYS A N 1
ATOM 719 C CA . LYS A 1 96 ? 5.297 -2.574 -9.93 1 94.81 96 LYS A CA 1
ATOM 720 C C . LYS A 1 96 ? 6.809 -2.668 -9.742 1 94.81 96 LYS A C 1
ATOM 722 O O . LYS A 1 96 ? 7.457 -1.682 -9.383 1 94.81 96 LYS A O 1
ATOM 727 N N . PRO A 1 97 ? 7.414 -3.834 -9.977 1 96.62 97 PRO A N 1
ATOM 728 C CA . PRO A 1 97 ? 8.875 -3.896 -9.992 1 96.62 97 PRO A CA 1
ATOM 729 C C . PRO A 1 97 ? 9.484 -3.111 -11.148 1 96.62 97 PRO A C 1
ATOM 731 O O . PRO A 1 97 ? 8.883 -3.014 -12.219 1 96.62 97 PRO A O 1
ATOM 734 N N . ILE A 1 98 ? 10.656 -2.533 -10.883 1 96.69 98 ILE A N 1
ATOM 735 C CA . ILE A 1 98 ? 11.281 -1.754 -11.945 1 96.69 98 ILE A CA 1
ATOM 736 C C . ILE A 1 98 ? 11.922 -2.693 -12.961 1 96.69 98 ILE A C 1
ATOM 738 O O . ILE A 1 98 ? 12.195 -2.295 -14.094 1 96.69 98 ILE A O 1
ATOM 742 N N . SER A 1 99 ? 12.219 -3.941 -12.531 1 96.5 99 SER A N 1
ATOM 743 C CA . SER A 1 99 ? 12.781 -4.945 -13.43 1 96.5 99 SER A CA 1
ATOM 744 C C . SER A 1 99 ? 12.633 -6.348 -12.852 1 96.5 99 SER A C 1
ATOM 746 O O . SER A 1 99 ? 12.445 -6.512 -11.641 1 96.5 99 SER A O 1
ATOM 748 N N . ILE A 1 100 ? 12.648 -7.328 -13.711 1 95.62 100 ILE A N 1
ATOM 749 C CA . ILE A 1 100 ? 12.664 -8.742 -13.359 1 95.62 100 ILE A CA 1
ATOM 750 C C . ILE A 1 100 ? 13.82 -9.438 -14.07 1 95.62 100 ILE A C 1
ATOM 752 O O . ILE A 1 100 ? 13.953 -9.359 -15.289 1 95.62 100 ILE A O 1
ATOM 756 N N . TYR A 1 101 ? 14.688 -10.055 -13.328 1 95 101 TYR A N 1
ATOM 757 C CA . TYR A 1 101 ? 15.805 -10.805 -13.875 1 95 101 TYR A CA 1
ATOM 758 C C . TYR A 1 101 ? 15.641 -12.297 -13.617 1 95 101 TYR A C 1
ATOM 760 O O . TYR A 1 101 ? 15.703 -12.75 -12.469 1 95 101 TYR A O 1
ATOM 768 N N . SER A 1 102 ? 15.461 -13.039 -14.664 1 90.69 102 SER A N 1
ATOM 769 C CA . SER A 1 102 ? 15.266 -14.477 -14.539 1 90.69 102 SER A CA 1
ATOM 770 C C . SER A 1 102 ? 16.406 -15.25 -15.203 1 90.69 102 SER A C 1
ATOM 772 O O . SER A 1 102 ? 16.844 -14.883 -16.297 1 90.69 102 SER A O 1
ATOM 774 N N . SER A 1 103 ? 16.938 -16.219 -14.508 1 89.62 103 SER A N 1
ATOM 775 C CA . SER A 1 103 ? 17.969 -17.125 -15.023 1 89.62 103 SER A CA 1
ATOM 776 C C . SER A 1 103 ? 17.562 -18.578 -14.867 1 89.62 103 SER A C 1
ATOM 778 O O . SER A 1 103 ? 17.188 -19.016 -13.773 1 89.62 103 SER A O 1
ATOM 780 N N . ALA A 1 104 ? 17.719 -19.312 -15.945 1 87.81 104 ALA A N 1
ATOM 781 C CA . ALA A 1 104 ? 17.344 -20.734 -15.938 1 87.81 104 ALA A CA 1
ATOM 782 C C . ALA A 1 104 ? 18.25 -21.531 -14.992 1 87.81 104 ALA A C 1
ATOM 784 O O . ALA A 1 104 ? 17.891 -22.625 -14.562 1 87.81 104 ALA A O 1
ATOM 785 N N . GLU A 1 105 ? 19.375 -20.938 -14.734 1 89.88 105 GLU A N 1
ATOM 786 C CA . GLU A 1 105 ? 20.328 -21.625 -13.875 1 89.88 105 GLU A CA 1
ATOM 787 C C . GLU A 1 105 ? 19.75 -21.844 -12.477 1 89.88 105 GLU A C 1
ATOM 789 O O . GLU A 1 105 ? 20.125 -22.797 -11.789 1 89.88 105 GLU A O 1
ATOM 794 N N . PHE A 1 106 ? 18.844 -21.047 -12.102 1 92.31 106 PHE A N 1
ATOM 795 C CA . PHE A 1 106 ? 18.297 -21.125 -10.758 1 92.31 106 PHE A CA 1
ATOM 796 C C . PHE A 1 106 ? 17.297 -22.281 -10.648 1 92.31 106 PHE A C 1
ATOM 798 O O . PHE A 1 106 ? 16.969 -22.719 -9.547 1 92.31 106 PHE A O 1
ATOM 805 N N . PHE A 1 107 ? 16.828 -22.812 -11.773 1 94.25 107 PHE A N 1
ATOM 806 C CA . PHE A 1 107 ? 15.734 -23.781 -11.75 1 94.25 107 PHE A CA 1
ATOM 807 C C . PHE A 1 107 ? 16.281 -25.188 -11.562 1 94.25 107 PHE A C 1
ATOM 809 O O . PHE A 1 107 ? 15.531 -26.125 -11.242 1 94.25 107 PHE A O 1
ATOM 816 N N . THR A 1 108 ? 17.594 -25.312 -11.75 1 91.75 108 THR A N 1
ATOM 817 C CA . THR A 1 108 ? 18.203 -26.641 -11.75 1 91.75 108 THR A CA 1
ATOM 818 C C . THR A 1 108 ? 18.188 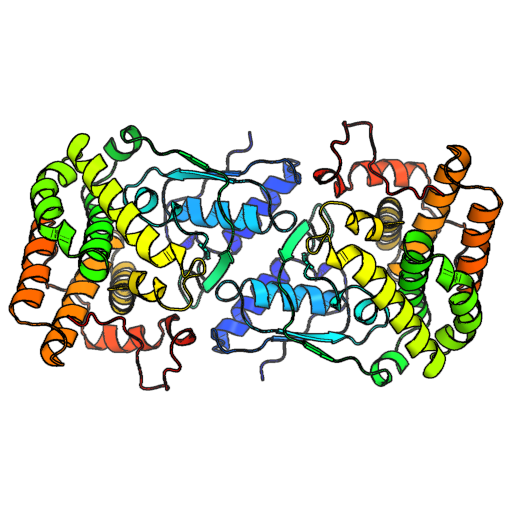-27.25 -10.359 1 91.75 108 THR A C 1
ATOM 820 O O . THR A 1 108 ? 18.359 -28.469 -10.203 1 91.75 108 THR A O 1
ATOM 823 N N . THR A 1 109 ? 17.953 -26.469 -9.352 1 91.88 109 THR A N 1
ATOM 824 C CA . THR A 1 109 ? 17.969 -26.969 -7.977 1 91.88 109 THR A CA 1
ATOM 825 C C . THR A 1 109 ? 16.547 -27.25 -7.488 1 91.88 109 THR A C 1
ATOM 827 O O . THR A 1 109 ? 16.344 -27.719 -6.363 1 91.88 109 THR A O 1
ATOM 830 N N . LEU A 1 110 ? 15.609 -27.016 -8.281 1 94.06 110 LEU A N 1
ATOM 831 C CA . LEU A 1 110 ? 14.219 -27.188 -7.879 1 94.06 110 LEU A CA 1
ATOM 832 C C . LEU A 1 110 ? 13.852 -28.672 -7.797 1 94.06 110 LEU A C 1
ATOM 834 O O . LEU A 1 110 ? 14.367 -29.484 -8.57 1 94.06 110 LEU A O 1
ATOM 838 N N . SER A 1 111 ? 13 -29 -6.883 1 93.75 111 SER A N 1
ATOM 839 C CA . SER A 1 111 ? 12.422 -30.328 -6.844 1 93.75 111 SER A CA 1
ATOM 840 C C . SER A 1 111 ? 11.477 -30.562 -8.016 1 93.75 111 SER A C 1
ATOM 842 O O . SER A 1 111 ? 10.992 -29.609 -8.625 1 93.75 111 SER A O 1
ATOM 844 N N . SER A 1 112 ? 11.227 -31.781 -8.328 1 93.94 112 SER A N 1
ATOM 845 C CA . SER A 1 112 ? 10.266 -32.094 -9.375 1 93.94 112 SER A CA 1
ATOM 846 C C . SER A 1 112 ? 8.891 -31.516 -9.07 1 93.94 112 SER A C 1
ATOM 848 O O . SER A 1 112 ? 8.188 -31.094 -9.984 1 93.94 112 SER A O 1
ATOM 850 N N . LYS A 1 113 ? 8.609 -31.5 -7.832 1 93.19 113 LYS A N 1
ATOM 851 C CA . LYS A 1 113 ? 7.332 -30.953 -7.391 1 93.19 113 LYS A CA 1
ATOM 852 C C . LYS A 1 113 ? 7.242 -29.453 -7.691 1 93.19 113 LYS A C 1
ATOM 854 O O . LYS A 1 113 ? 6.211 -28.969 -8.164 1 93.19 113 LYS A O 1
ATOM 859 N N . ASP A 1 114 ? 8.297 -28.766 -7.445 1 93.06 114 ASP A N 1
ATOM 860 C CA . ASP A 1 114 ? 8.336 -27.328 -7.688 1 93.06 114 ASP A CA 1
ATOM 861 C C . ASP A 1 114 ? 8.305 -27.031 -9.18 1 93.06 114 ASP A C 1
ATOM 863 O O . ASP A 1 114 ? 7.684 -26.047 -9.609 1 93.06 114 ASP A O 1
ATOM 867 N N . ILE A 1 115 ? 8.938 -27.875 -9.891 1 95.69 115 ILE A N 1
ATOM 868 C CA . ILE A 1 115 ? 8.945 -27.719 -11.344 1 95.69 115 ILE A CA 1
ATOM 869 C C . ILE A 1 115 ? 7.531 -27.906 -11.891 1 95.69 115 ILE A C 1
ATOM 871 O O . ILE A 1 115 ? 7.031 -27.062 -12.633 1 95.69 115 ILE A O 1
ATOM 875 N N . ARG A 1 116 ? 6.93 -28.906 -11.445 1 95.75 116 ARG A N 1
ATOM 876 C CA . ARG A 1 116 ? 5.566 -29.203 -11.875 1 95.75 116 ARG A CA 1
ATOM 877 C C . ARG A 1 116 ? 4.617 -28.078 -11.5 1 95.75 116 ARG A C 1
ATOM 879 O O . ARG A 1 116 ? 3.732 -27.719 -12.281 1 95.75 116 ARG A O 1
ATOM 886 N N . SER A 1 117 ? 4.824 -27.547 -10.375 1 94.88 117 SER A N 1
ATOM 887 C CA . SER A 1 117 ? 3.984 -26.453 -9.891 1 94.88 117 SER A CA 1
ATOM 888 C C . SER A 1 117 ? 4.012 -25.266 -10.844 1 94.88 117 SER A C 1
ATOM 890 O O . SER A 1 117 ? 2.969 -24.703 -11.172 1 94.88 117 SER A O 1
ATOM 892 N N . GLY A 1 118 ? 5.152 -24.891 -11.281 1 95.19 118 GLY A N 1
ATOM 893 C CA . GLY A 1 118 ? 5.285 -23.797 -12.234 1 95.19 118 GLY A CA 1
ATOM 894 C C . GLY A 1 118 ? 4.637 -24.094 -13.57 1 95.19 118 GLY A C 1
ATOM 895 O O . GLY A 1 118 ? 3.961 -23.234 -14.141 1 95.19 118 GLY A O 1
ATOM 896 N N . ILE A 1 119 ? 4.82 -25.281 -13.977 1 96.88 119 ILE A N 1
ATOM 897 C CA . ILE A 1 119 ? 4.305 -25.688 -15.281 1 96.88 119 ILE A CA 1
ATOM 898 C C . ILE A 1 119 ? 2.779 -25.719 -15.25 1 96.88 119 ILE A C 1
ATOM 900 O O . ILE A 1 119 ? 2.121 -25.328 -16.219 1 96.88 119 ILE A O 1
ATOM 904 N N . CYS A 1 120 ? 2.248 -26.125 -14.148 1 96.75 120 CYS A N 1
ATOM 905 C CA . CYS A 1 120 ? 0.798 -26.172 -13.992 1 96.75 120 CYS A CA 1
ATOM 906 C C . CYS A 1 120 ? 0.185 -24.797 -14.164 1 96.75 120 CYS A C 1
ATOM 908 O O . CYS A 1 120 ? -0.905 -24.656 -14.727 1 96.75 120 CYS A O 1
ATOM 910 N N . GLU A 1 121 ? 0.867 -23.781 -13.742 1 94.81 121 GLU A N 1
ATOM 911 C CA . GLU A 1 121 ? 0.372 -22.422 -13.906 1 94.81 121 GLU A CA 1
ATOM 912 C C . GLU A 1 121 ? 0.298 -22.031 -15.383 1 94.81 121 GLU A C 1
ATOM 914 O O . GLU A 1 121 ? -0.609 -21.312 -15.789 1 94.81 121 GLU A O 1
ATOM 919 N N . THR A 1 122 ? 1.247 -22.484 -16.125 1 96.19 122 THR A N 1
ATOM 920 C CA . THR A 1 122 ? 1.209 -22.234 -17.562 1 96.19 122 THR A CA 1
ATOM 921 C C . THR A 1 122 ? 0.046 -22.984 -18.203 1 96.19 122 THR A C 1
ATOM 923 O O . THR A 1 122 ? -0.618 -22.453 -19.109 1 96.19 122 THR A O 1
ATOM 926 N N . ILE A 1 123 ? -0.141 -24.156 -17.734 1 97.75 123 ILE A N 1
ATOM 927 C CA . ILE A 1 123 ? -1.275 -24.938 -18.234 1 97.75 123 ILE A CA 1
ATOM 928 C C . ILE A 1 123 ? -2.574 -24.188 -17.953 1 97.75 123 ILE A C 1
ATOM 930 O O . ILE A 1 123 ? -3.424 -24.031 -18.828 1 97.75 123 ILE A O 1
ATOM 934 N N . LYS A 1 124 ? -2.672 -23.656 -16.75 1 96.12 124 LYS A N 1
ATOM 935 C CA . LYS A 1 124 ? -3.834 -22.859 -16.359 1 96.12 124 LYS A CA 1
ATOM 936 C C . LYS A 1 124 ? -4.055 -21.703 -17.328 1 96.12 124 LYS A C 1
ATOM 938 O O . LYS A 1 124 ? -5.156 -21.516 -17.859 1 96.12 124 LYS A O 1
ATOM 943 N N . ASN A 1 125 ? -2.99 -20.969 -17.547 1 94.12 125 ASN A N 1
ATOM 944 C CA . ASN A 1 125 ? -3.068 -19.812 -18.422 1 94.12 125 ASN A CA 1
ATOM 945 C C . ASN A 1 125 ? -3.443 -20.203 -19.844 1 94.12 125 ASN A C 1
ATOM 947 O O . ASN A 1 125 ? -4.191 -19.484 -20.516 1 94.12 125 ASN A O 1
ATOM 951 N N . THR A 1 126 ? -2.967 -21.297 -20.281 1 96.06 126 THR A N 1
ATOM 952 C CA . THR A 1 126 ? -3.238 -21.766 -21.625 1 96.06 126 THR A CA 1
ATOM 953 C C . THR A 1 126 ? -4.691 -22.219 -21.766 1 96.06 126 THR A C 1
ATOM 955 O O . THR A 1 126 ? -5.387 -21.812 -22.703 1 96.06 126 THR A O 1
ATOM 958 N N . LEU A 1 127 ? -5.16 -22.984 -20.875 1 96.12 127 LEU A N 1
ATOM 959 C CA . LEU A 1 127 ? -6.527 -23.484 -20.906 1 96.12 127 LEU A CA 1
ATOM 960 C C . LEU A 1 127 ? -7.531 -22.344 -20.828 1 96.12 127 LEU A C 1
ATOM 962 O O . LEU A 1 127 ? -8.547 -22.344 -21.531 1 96.12 127 LEU A O 1
ATOM 966 N N . ALA A 1 128 ? -7.199 -21.359 -20.016 1 93.38 128 ALA A N 1
ATOM 967 C CA . ALA A 1 128 ? -8.172 -20.312 -19.703 1 93.38 128 ALA A CA 1
ATOM 968 C C . ALA A 1 128 ? -8.102 -19.172 -20.703 1 93.38 128 ALA A C 1
ATOM 970 O O . ALA A 1 128 ? -9.109 -18.531 -20.984 1 93.38 128 ALA A O 1
ATOM 971 N N . ILE A 1 129 ? -6.91 -18.922 -21.281 1 92.75 129 ILE A N 1
ATOM 972 C CA . ILE A 1 129 ? -6.715 -17.641 -21.969 1 92.75 129 ILE A CA 1
ATOM 973 C C . ILE A 1 129 ? -6.215 -17.891 -23.375 1 92.75 129 ILE A C 1
ATOM 975 O O . ILE A 1 129 ? -6.57 -17.156 -24.312 1 92.75 129 ILE A O 1
ATOM 979 N N . LEU A 1 130 ? -5.355 -18.891 -23.578 1 95 130 LEU A N 1
ATOM 980 C CA . LEU A 1 130 ? -4.695 -19.094 -24.875 1 95 130 LEU A CA 1
ATOM 981 C C . LEU A 1 130 ? -4.805 -20.547 -25.328 1 95 130 LEU A C 1
ATOM 983 O O . LEU A 1 130 ? -3.793 -21.188 -25.594 1 95 130 LEU A O 1
ATOM 987 N N . PRO A 1 131 ? -6.047 -20.953 -25.562 1 94.81 131 PRO A N 1
ATOM 988 C CA . PRO A 1 131 ? -6.242 -22.375 -25.891 1 94.81 131 PRO A CA 1
ATOM 989 C C . PRO A 1 131 ? -5.539 -22.766 -27.188 1 94.81 131 PRO A C 1
ATOM 991 O O . PRO A 1 131 ? -5.207 -23.938 -27.391 1 94.81 131 PRO A O 1
ATOM 994 N N . SER A 1 132 ? -5.273 -21.797 -28.047 1 95.5 132 SER A N 1
ATOM 995 C CA . SER A 1 132 ? -4.598 -22.094 -29.312 1 95.5 132 SER A CA 1
ATOM 996 C C . SER A 1 132 ? -3.176 -22.578 -29.078 1 95.5 132 SER A C 1
ATOM 998 O O . SER A 1 132 ? -2.564 -23.172 -29.969 1 95.5 132 SER A O 1
ATOM 1000 N N . ALA A 1 133 ? -2.654 -22.406 -27.891 1 97.38 133 ALA A N 1
ATOM 1001 C CA . ALA A 1 133 ? -1.278 -22.797 -27.594 1 97.38 133 ALA A CA 1
ATOM 1002 C C . ALA A 1 133 ? -1.225 -24.188 -26.984 1 97.38 133 ALA A C 1
ATOM 1004 O O . ALA A 1 133 ? -0.141 -24.719 -26.734 1 97.38 133 ALA A O 1
ATOM 1005 N N . ILE A 1 134 ? -2.34 -24.875 -26.781 1 97.06 134 ILE A N 1
ATOM 1006 C CA . ILE A 1 134 ? -2.408 -26.156 -26.062 1 97.06 134 ILE A CA 1
ATOM 1007 C C . ILE A 1 134 ? -1.577 -27.203 -26.797 1 97.06 134 ILE A C 1
ATOM 1009 O O . ILE A 1 134 ? -0.763 -27.891 -26.188 1 97.06 134 ILE A O 1
ATOM 1013 N N . PRO A 1 135 ? -1.695 -27.25 -28.141 1 97 135 PRO A N 1
ATOM 1014 C CA . PRO A 1 135 ? -0.904 -28.281 -28.828 1 97 135 PRO A CA 1
ATOM 1015 C C . PRO A 1 135 ? 0.6 -28.062 -28.672 1 97 135 PRO A C 1
ATOM 1017 O O . PRO A 1 135 ? 1.326 -29.016 -28.344 1 97 135 PRO A O 1
ATOM 1020 N N . ASP A 1 136 ? 1.014 -26.844 -28.844 1 96.81 136 ASP A N 1
ATOM 1021 C CA . ASP A 1 136 ? 2.436 -26.547 -28.703 1 96.81 136 ASP A CA 1
ATOM 1022 C C . ASP A 1 136 ? 2.924 -26.797 -27.281 1 96.81 136 ASP A C 1
ATOM 1024 O O . ASP A 1 136 ? 4.004 -27.344 -27.078 1 96.81 136 ASP A O 1
ATOM 1028 N N . LEU A 1 137 ? 2.141 -26.391 -26.328 1 98 137 LEU A N 1
ATOM 1029 C CA . LEU A 1 137 ? 2.498 -26.609 -24.922 1 98 137 LEU A CA 1
ATOM 1030 C C . LEU A 1 137 ? 2.604 -28.094 -24.609 1 98 137 LEU A C 1
ATOM 1032 O O . LEU A 1 137 ? 3.576 -28.531 -23.984 1 98 137 LEU A O 1
ATOM 1036 N N . THR A 1 138 ? 1.625 -28.828 -25.062 1 97.69 138 THR A N 1
ATOM 1037 C CA . THR A 1 138 ? 1.556 -30.266 -24.781 1 97.69 138 THR A CA 1
ATOM 1038 C C . THR A 1 138 ? 2.816 -30.969 -25.266 1 97.69 138 THR A C 1
ATOM 1040 O O . THR A 1 138 ? 3.359 -31.828 -24.578 1 97.69 138 THR A O 1
ATOM 1043 N N . LEU A 1 139 ? 3.279 -30.516 -26.359 1 96.75 139 LEU A N 1
ATOM 1044 C CA . LEU A 1 139 ? 4.449 -31.141 -26.969 1 96.75 139 LEU A CA 1
ATOM 1045 C C . LEU A 1 139 ? 5.707 -30.844 -26.156 1 96.75 139 LEU A C 1
ATOM 1047 O O . LEU A 1 139 ? 6.688 -31.594 -26.25 1 96.75 139 LEU A O 1
ATOM 1051 N N . GLN A 1 140 ? 5.656 -29.812 -25.344 1 96.94 140 GLN A N 1
ATOM 1052 C CA . GLN A 1 140 ? 6.871 -29.375 -24.672 1 96.94 140 GLN A CA 1
ATOM 1053 C C . GLN A 1 140 ? 6.883 -29.828 -23.203 1 96.94 140 GLN A C 1
ATOM 1055 O O . GLN A 1 140 ? 7.902 -29.719 -22.531 1 96.94 140 GLN A O 1
ATOM 1060 N N . LEU A 1 141 ? 5.844 -30.406 -22.703 1 97.75 141 LEU A N 1
ATOM 1061 C CA . LEU A 1 141 ? 5.66 -30.609 -21.266 1 97.75 141 LEU A CA 1
ATOM 1062 C C . LEU A 1 141 ? 6.703 -31.594 -20.734 1 97.75 141 LEU A C 1
ATOM 1064 O O . LEU A 1 141 ? 7.301 -31.344 -19.672 1 97.75 141 LEU A O 1
ATOM 1068 N N . ASN A 1 142 ? 6.977 -32.688 -21.453 1 97 142 ASN A N 1
ATOM 1069 C CA . ASN A 1 142 ? 7.969 -33.656 -21 1 97 142 ASN A CA 1
ATOM 1070 C C . ASN A 1 142 ? 9.359 -33.031 -20.906 1 97 142 ASN A C 1
ATOM 1072 O O . ASN A 1 142 ? 10.062 -33.219 -19.906 1 97 142 ASN A O 1
ATOM 1076 N N . ASN A 1 143 ? 9.688 -32.312 -21.953 1 97.12 143 ASN A N 1
ATOM 1077 C CA . ASN A 1 143 ? 10.977 -31.656 -21.953 1 97.12 143 ASN A CA 1
ATOM 1078 C C . ASN A 1 143 ? 11.047 -30.562 -20.891 1 97.12 143 ASN A C 1
ATOM 1080 O O . ASN A 1 143 ? 12.109 -30.312 -20.328 1 97.12 143 ASN A O 1
ATOM 1084 N N . ALA A 1 144 ? 9.961 -29.875 -20.672 1 96.56 144 ALA A N 1
ATOM 1085 C CA . ALA A 1 144 ? 9.914 -28.844 -19.656 1 96.56 144 ALA A CA 1
ATOM 1086 C C . ALA A 1 144 ? 10.094 -29.422 -18.266 1 96.56 144 ALA A C 1
ATOM 1088 O O . ALA A 1 144 ? 10.797 -28.844 -17.422 1 96.56 144 ALA A O 1
ATOM 1089 N N . LEU A 1 145 ? 9.523 -30.578 -18.047 1 96.69 145 LEU A N 1
ATOM 1090 C CA . LEU A 1 145 ? 9.656 -31.25 -16.75 1 96.69 145 LEU A CA 1
ATOM 1091 C C . LEU A 1 145 ? 11.109 -31.641 -16.5 1 96.69 145 LEU A C 1
ATOM 1093 O O . LEU A 1 145 ? 11.523 -31.766 -15.344 1 96.69 145 LEU A O 1
ATOM 1097 N N . GLU A 1 146 ? 11.844 -31.828 -17.562 1 95.81 146 GLU A N 1
ATOM 1098 C CA . GLU A 1 146 ? 13.258 -32.156 -17.469 1 95.81 146 GLU A CA 1
ATOM 1099 C C . GLU A 1 146 ? 14.133 -30.906 -17.547 1 95.81 146 GLU A C 1
ATOM 1101 O O . GLU A 1 146 ? 15.352 -31 -17.656 1 95.81 146 GLU A O 1
ATOM 1106 N N . LEU A 1 147 ? 13.555 -29.781 -17.594 1 96.06 147 LEU A N 1
ATOM 1107 C CA . LEU A 1 147 ? 14.188 -28.469 -17.547 1 96.06 147 LEU A CA 1
ATOM 1108 C C . LEU A 1 147 ? 15.062 -28.234 -18.781 1 96.06 147 LEU A C 1
ATOM 1110 O O . LEU A 1 147 ? 16.125 -27.609 -18.688 1 96.06 147 LEU A O 1
ATOM 1114 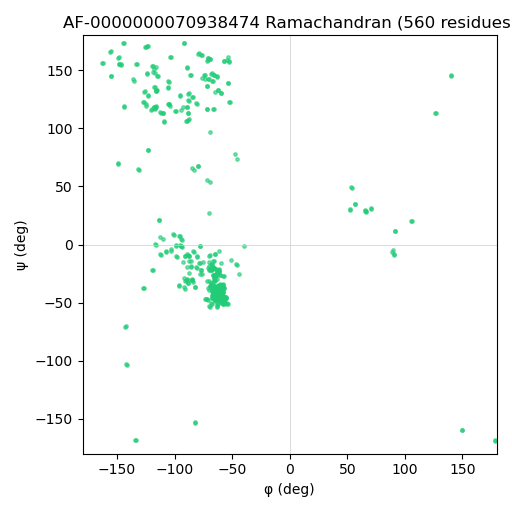N N . LYS A 1 148 ? 14.609 -28.891 -19.828 1 95.56 148 LYS A N 1
ATOM 1115 C CA . LYS A 1 148 ? 15.297 -28.547 -21.078 1 95.56 148 LYS A CA 1
ATOM 1116 C C . LYS A 1 148 ? 15.102 -27.078 -21.438 1 95.56 148 LYS A C 1
ATOM 1118 O O . LYS A 1 148 ? 13.984 -26.578 -21.406 1 95.56 148 LYS A O 1
ATOM 1123 N N . ALA A 1 149 ? 16.156 -26.422 -21.781 1 93.19 149 ALA A N 1
ATOM 1124 C CA . ALA A 1 149 ? 16.203 -24.969 -21.891 1 93.19 149 ALA A CA 1
ATOM 1125 C C . ALA A 1 149 ? 15.172 -24.453 -22.891 1 93.19 149 ALA A C 1
ATOM 1127 O O . ALA A 1 149 ? 14.414 -23.531 -22.594 1 93.19 149 ALA A O 1
ATOM 1128 N N . GLU A 1 150 ? 15.117 -25.047 -24 1 94.19 150 GLU A N 1
ATOM 1129 C CA . GLU A 1 150 ? 14.211 -24.594 -25.062 1 94.19 150 GLU A CA 1
ATOM 1130 C C . GLU A 1 150 ? 12.75 -24.781 -24.641 1 94.19 150 GLU A C 1
ATOM 1132 O O . GLU A 1 150 ? 11.906 -23.938 -24.938 1 94.19 150 GLU A O 1
ATOM 1137 N N . ALA A 1 151 ? 12.492 -25.906 -24 1 95.81 151 ALA A N 1
ATOM 1138 C CA . ALA A 1 151 ? 11.133 -26.188 -23.547 1 95.81 151 ALA A CA 1
ATOM 1139 C C . ALA A 1 151 ? 10.703 -25.188 -22.484 1 95.81 151 ALA A C 1
ATOM 1141 O O . ALA A 1 151 ? 9.586 -24.656 -22.531 1 95.81 151 ALA A O 1
ATOM 1142 N N . ILE A 1 152 ? 11.633 -24.906 -21.578 1 94.88 152 ILE A N 1
ATOM 1143 C CA . ILE A 1 152 ? 11.336 -23.953 -20.5 1 94.88 152 ILE A CA 1
ATOM 1144 C C . ILE A 1 152 ? 11.07 -22.578 -21.078 1 94.88 152 ILE A C 1
ATOM 1146 O O . ILE A 1 152 ? 10.141 -21.875 -20.656 1 94.88 152 ILE A O 1
ATOM 1150 N N . LYS A 1 153 ? 11.875 -22.188 -21.969 1 93.38 153 LYS A N 1
ATOM 1151 C CA . LYS A 1 153 ? 11.688 -20.891 -22.625 1 93.38 153 LYS A CA 1
ATOM 1152 C C . LYS A 1 153 ? 10.312 -20.797 -23.266 1 93.38 153 LYS A C 1
ATOM 1154 O O . LYS A 1 153 ? 9.617 -19.797 -23.125 1 93.38 153 LYS A O 1
ATOM 1159 N N . LEU A 1 154 ? 9.945 -21.844 -23.953 1 94.5 154 LEU A N 1
ATOM 1160 C CA . LEU A 1 154 ? 8.656 -21.844 -24.641 1 94.5 154 LEU A CA 1
ATOM 1161 C C . LEU A 1 154 ? 7.508 -21.781 -23.641 1 94.5 154 LEU A C 1
ATOM 1163 O O . LEU A 1 154 ? 6.547 -21.031 -23.828 1 94.5 154 LEU A O 1
ATOM 1167 N N . VAL A 1 155 ? 7.59 -22.609 -22.641 1 95.44 155 VAL A N 1
ATOM 1168 C CA . VAL A 1 155 ? 6.555 -22.641 -21.609 1 95.44 155 VAL A CA 1
ATOM 1169 C C . VAL A 1 155 ? 6.418 -21.266 -20.969 1 95.44 155 VAL A C 1
ATOM 1171 O O . VAL A 1 155 ? 5.305 -20.766 -20.781 1 95.44 155 VAL A O 1
ATOM 1174 N N . LYS A 1 156 ? 7.543 -20.672 -20.641 1 93.06 156 LYS A N 1
ATOM 1175 C CA . LYS A 1 156 ? 7.566 -19.328 -20.078 1 93.06 156 LYS A CA 1
ATOM 1176 C C . LYS A 1 156 ? 6.91 -18.328 -21.016 1 93.06 156 LYS A C 1
ATOM 1178 O O . LYS A 1 156 ? 6.074 -17.516 -20.594 1 93.06 156 LYS A O 1
ATOM 1183 N N . ASP A 1 157 ? 7.273 -18.344 -22.234 1 94.38 157 ASP A N 1
ATOM 1184 C CA . ASP A 1 157 ? 6.758 -17.406 -23.219 1 94.38 157 ASP A CA 1
ATOM 1185 C C . ASP A 1 157 ? 5.242 -17.516 -23.359 1 94.38 157 ASP A C 1
ATOM 1187 O O . ASP A 1 157 ? 4.543 -16.516 -23.484 1 94.38 157 ASP A O 1
ATOM 1191 N N . ILE A 1 158 ? 4.77 -18.734 -23.359 1 95.31 158 ILE A N 1
ATOM 1192 C CA . ILE A 1 158 ? 3.332 -18.984 -23.469 1 95.31 158 ILE A CA 1
ATOM 1193 C C . ILE A 1 158 ? 2.627 -18.375 -22.25 1 95.31 158 ILE A C 1
ATOM 1195 O O . ILE A 1 158 ? 1.604 -17.703 -22.391 1 95.31 158 ILE A O 1
ATOM 1199 N N . SER A 1 159 ? 3.164 -18.625 -21.125 1 94 159 SER A N 1
ATOM 1200 C CA . SER A 1 159 ? 2.562 -18.125 -19.891 1 94 159 SER A CA 1
ATOM 1201 C C . SER A 1 159 ? 2.514 -16.609 -19.891 1 94 159 SER A C 1
ATOM 1203 O O . SER A 1 159 ? 1.479 -16.016 -19.562 1 94 159 SER A O 1
ATOM 1205 N N . ILE A 1 160 ? 3.619 -15.984 -20.234 1 91 160 ILE A N 1
ATOM 1206 C CA . ILE A 1 160 ? 3.727 -14.531 -20.234 1 91 160 ILE A CA 1
ATOM 1207 C C . ILE A 1 160 ? 2.754 -13.945 -21.266 1 91 160 ILE A C 1
ATOM 1209 O O . ILE A 1 160 ? 2.07 -12.953 -20.984 1 91 160 ILE A O 1
ATOM 1213 N N . LYS A 1 161 ? 2.697 -14.547 -22.391 1 93.75 161 LYS A N 1
ATOM 1214 C CA . LYS A 1 161 ? 1.79 -14.094 -23.438 1 93.75 161 LYS A CA 1
ATOM 1215 C C . LYS A 1 161 ? 0.339 -14.141 -22.969 1 93.75 161 LYS A C 1
ATOM 1217 O O . LYS A 1 161 ? -0.416 -13.188 -23.172 1 93.75 161 LYS A O 1
ATOM 1222 N N . ALA A 1 162 ? -0.082 -15.25 -22.406 1 92.25 162 ALA A N 1
ATOM 1223 C CA . ALA A 1 162 ? -1.443 -15.406 -21.891 1 92.25 162 ALA A CA 1
ATOM 1224 C C . ALA A 1 162 ? -1.773 -14.32 -20.875 1 92.25 162 ALA A C 1
ATOM 1226 O O . ALA A 1 162 ? -2.824 -13.68 -20.953 1 92.25 162 ALA A O 1
ATOM 1227 N N . LYS A 1 163 ? -0.898 -14.047 -19.906 1 90.44 163 LYS A N 1
ATOM 1228 C CA . LYS A 1 163 ? -1.119 -13.047 -18.875 1 90.44 163 LYS A CA 1
ATOM 1229 C C . LYS A 1 163 ? -1.196 -11.641 -19.453 1 90.44 163 LYS A C 1
ATOM 1231 O O . LYS A 1 163 ? -2.023 -10.836 -19.047 1 90.44 163 LYS A O 1
ATOM 1236 N N . GLN A 1 164 ? -0.352 -11.406 -20.406 1 89.25 164 GLN A N 1
ATOM 1237 C CA . GLN A 1 164 ? -0.323 -10.094 -21.031 1 89.25 164 GLN A CA 1
ATOM 1238 C C . GLN A 1 164 ? -1.649 -9.781 -21.719 1 89.25 164 GLN A C 1
ATOM 1240 O O . GLN A 1 164 ? -2.1 -8.633 -21.719 1 89.25 164 GLN A O 1
ATOM 1245 N N . ILE A 1 165 ? -2.211 -10.781 -22.281 1 89.5 165 ILE A N 1
ATOM 1246 C CA . ILE A 1 165 ? -3.471 -10.625 -23 1 89.5 165 ILE A CA 1
ATOM 1247 C C . ILE A 1 165 ? -4.539 -10.078 -22.047 1 89.5 165 ILE A C 1
ATOM 1249 O O . ILE A 1 165 ? -5.324 -9.203 -22.438 1 89.5 165 ILE A O 1
ATOM 1253 N N . VAL A 1 166 ? -4.52 -10.523 -20.906 1 87.06 166 VAL A N 1
ATOM 1254 C CA . VAL A 1 166 ? -5.586 -10.156 -19.969 1 87.06 166 VAL A CA 1
ATOM 1255 C C . VAL A 1 166 ? -5.184 -8.906 -19.203 1 87.06 166 VAL A C 1
ATOM 1257 O O . VAL A 1 166 ? -6.023 -8.039 -18.922 1 87.06 166 VAL A O 1
ATOM 1260 N N . MET A 1 167 ? -3.934 -8.766 -18.828 1 85.19 167 MET A N 1
ATOM 1261 C CA . MET A 1 167 ? -3.48 -7.711 -17.938 1 85.19 167 MET A CA 1
ATOM 1262 C C . MET A 1 167 ? -3.383 -6.375 -18.656 1 85.19 167 MET A C 1
ATOM 1264 O O . MET A 1 167 ? -3.43 -5.316 -18.031 1 85.19 167 MET A O 1
ATOM 1268 N N . GLN A 1 168 ? -3.209 -6.453 -19.922 1 85.12 168 GLN A N 1
ATOM 1269 C CA . GLN A 1 168 ? -3.137 -5.227 -20.703 1 85.12 168 GLN A CA 1
ATOM 1270 C C . GLN A 1 168 ? -4.402 -4.391 -20.531 1 85.12 168 GLN A C 1
ATOM 1272 O O . GLN A 1 168 ? -4.348 -3.158 -20.562 1 85.12 168 GLN A O 1
ATOM 1277 N N . HIS A 1 169 ? -5.504 -5.023 -20.234 1 82.25 169 HIS A N 1
ATOM 1278 C CA . HIS A 1 169 ? -6.781 -4.324 -20.156 1 82.25 169 HIS A CA 1
ATOM 1279 C C . HIS A 1 169 ? -7.289 -4.27 -18.719 1 82.25 169 HIS A C 1
ATOM 1281 O O . HIS A 1 169 ? -8.258 -3.57 -18.422 1 82.25 169 HIS A O 1
ATOM 1287 N N . ASP A 1 170 ? -6.609 -4.988 -17.906 1 80.5 170 ASP A N 1
ATOM 1288 C CA . ASP A 1 170 ? -7.039 -5.078 -16.516 1 80.5 170 ASP A CA 1
ATOM 1289 C C . ASP A 1 170 ? -5.848 -5.273 -15.586 1 80.5 170 ASP A C 1
ATOM 1291 O O . ASP A 1 170 ? -5.734 -6.305 -14.922 1 80.5 170 ASP A O 1
ATOM 1295 N N . LYS A 1 171 ? -5.082 -4.27 -15.461 1 77.25 171 LYS A N 1
ATOM 1296 C CA . LYS A 1 171 ? -3.795 -4.336 -14.781 1 77.25 171 LYS A CA 1
ATOM 1297 C C . LYS A 1 171 ? -3.975 -4.637 -13.297 1 77.25 171 LYS A C 1
ATOM 1299 O O . LYS A 1 171 ? -3.088 -5.215 -12.656 1 77.25 171 LYS A O 1
ATOM 1304 N N . PHE A 1 172 ? -5.125 -4.27 -12.727 1 72.75 172 PHE A N 1
ATOM 1305 C CA . PHE A 1 172 ? -5.336 -4.441 -11.297 1 72.75 172 PHE A CA 1
ATOM 1306 C C . PHE A 1 172 ? -6.195 -5.668 -11.016 1 72.75 172 PHE A C 1
ATOM 1308 O O . PHE A 1 172 ? -6.578 -5.918 -9.867 1 72.75 172 PHE A O 1
ATOM 1315 N N . GLU A 1 173 ? -6.395 -6.426 -12.125 1 71.19 173 GLU A N 1
ATOM 1316 C CA . GLU A 1 173 ? -7.055 -7.723 -12.039 1 71.19 173 GLU A CA 1
ATOM 1317 C C . GLU A 1 173 ? -8.406 -7.609 -11.328 1 71.19 173 GLU A C 1
ATOM 1319 O O . GLU A 1 173 ? -8.703 -8.391 -10.422 1 71.19 173 GLU A O 1
ATOM 1324 N N . LYS A 1 174 ? -9.219 -6.699 -11.703 1 70.69 174 LYS A N 1
ATOM 1325 C CA . LYS A 1 174 ? -10.484 -6.426 -11.023 1 70.69 174 LYS A CA 1
ATOM 1326 C C . LYS A 1 174 ? -11.672 -6.895 -11.859 1 70.69 174 LYS A C 1
ATOM 1328 O O . LYS A 1 174 ? -12.812 -6.863 -11.398 1 70.69 174 LYS A O 1
ATOM 1333 N N . LYS A 1 175 ? -11.469 -7.332 -13.062 1 77.5 175 LYS A N 1
ATOM 1334 C CA . LYS A 1 175 ? -12.523 -7.77 -13.977 1 77.5 175 LYS A CA 1
ATOM 1335 C C . LYS A 1 175 ? -12.078 -8.984 -14.789 1 77.5 175 LYS A C 1
ATOM 1337 O O . LYS A 1 175 ? -11.977 -10.086 -14.258 1 77.5 175 LYS A O 1
ATOM 1342 N N . LYS A 1 176 ? -11.711 -8.75 -16.109 1 75.88 176 LYS A N 1
ATOM 1343 C CA . LYS A 1 176 ? -11.367 -9.828 -17.031 1 75.88 176 LYS A CA 1
ATOM 1344 C C . LYS A 1 176 ? -10.164 -10.625 -16.531 1 75.88 176 LYS A C 1
ATOM 1346 O O . LYS A 1 176 ? -10.078 -11.828 -16.766 1 75.88 176 LYS A O 1
ATOM 1351 N N . ALA A 1 177 ? -9.383 -9.969 -15.781 1 79.81 177 ALA A N 1
ATOM 1352 C CA . ALA A 1 177 ? -8.148 -10.617 -15.352 1 79.81 177 ALA A CA 1
ATOM 1353 C C . ALA A 1 177 ? -8.414 -11.617 -14.227 1 79.81 177 ALA A C 1
ATOM 1355 O O . ALA A 1 177 ? -7.543 -12.414 -13.875 1 79.81 177 ALA A O 1
ATOM 1356 N N . LEU A 1 178 ? -9.672 -11.711 -13.812 1 81.88 178 LEU A N 1
ATOM 1357 C CA . LEU A 1 178 ? -10.055 -12.711 -12.828 1 81.88 178 LEU A CA 1
ATOM 1358 C C . LEU A 1 178 ? -9.93 -14.117 -13.406 1 81.88 178 LEU A C 1
ATOM 1360 O O . LEU A 1 178 ? -9.875 -15.094 -12.656 1 81.88 178 LEU A O 1
ATOM 1364 N N . ILE A 1 179 ? -9.867 -14.188 -14.727 1 87.69 179 ILE A N 1
ATOM 1365 C CA . ILE A 1 179 ? -9.703 -15.469 -15.406 1 87.69 179 ILE A CA 1
ATOM 1366 C C . ILE A 1 179 ? -8.383 -16.109 -14.992 1 87.69 179 ILE A C 1
ATOM 1368 O O . ILE A 1 179 ? -8.219 -17.328 -15.07 1 87.69 179 ILE A O 1
ATOM 1372 N N . LEU A 1 180 ? -7.457 -15.266 -14.508 1 88 180 LEU A N 1
ATOM 1373 C CA . LEU A 1 180 ? -6.156 -15.75 -14.047 1 88 180 LEU A CA 1
ATOM 1374 C C . LEU A 1 180 ? -6.301 -16.562 -12.766 1 88 180 LEU A C 1
ATOM 1376 O O . LEU A 1 180 ? -5.371 -17.266 -12.367 1 88 180 LEU A O 1
ATOM 1380 N N . GLU A 1 181 ? -7.492 -16.531 -12.195 1 86.75 181 GLU A N 1
ATOM 1381 C CA . GLU A 1 181 ? -7.746 -17.266 -10.961 1 86.75 181 GLU A CA 1
ATOM 1382 C C . GLU A 1 181 ? -8.367 -18.625 -11.242 1 86.75 181 GLU A C 1
ATOM 1384 O O . GLU A 1 181 ? -8.797 -19.328 -10.328 1 86.75 181 GLU A O 1
ATOM 1389 N N . TYR A 1 182 ? -8.414 -18.938 -12.531 1 91.12 182 TYR A N 1
ATOM 1390 C CA . TYR A 1 182 ? -8.977 -20.25 -12.883 1 91.12 182 TYR A CA 1
ATOM 1391 C C . TYR A 1 182 ? -8.297 -21.359 -12.102 1 91.12 182 TYR A C 1
ATOM 1393 O O . TYR A 1 182 ? -7.066 -21.453 -12.07 1 91.12 182 TYR A O 1
ATOM 1401 N N . GLY A 1 183 ? -9.133 -22.094 -11.391 1 92.19 183 GLY A N 1
ATOM 1402 C CA . GLY A 1 183 ? -8.641 -23.234 -10.625 1 92.19 183 GLY A CA 1
ATOM 1403 C C . GLY A 1 183 ? -8.25 -22.859 -9.203 1 92.19 183 GLY A C 1
ATOM 1404 O O . GLY A 1 183 ? -8.023 -23.75 -8.375 1 92.19 183 GLY A O 1
ATOM 1405 N N . HIS A 1 184 ? -8.219 -21.578 -8.852 1 89.19 184 HIS A N 1
ATOM 1406 C CA . HIS A 1 184 ? -7.621 -21.141 -7.598 1 89.19 184 HIS A CA 1
ATOM 1407 C C . HIS A 1 184 ? -8.617 -21.25 -6.449 1 89.19 184 HIS A C 1
ATOM 1409 O O . HIS A 1 184 ? -8.234 -21.5 -5.309 1 89.19 184 HIS A O 1
ATOM 1415 N N . THR A 1 185 ? -9.883 -21.078 -6.766 1 84.5 185 THR A N 1
ATOM 1416 C CA . THR A 1 185 ? -10.883 -21.141 -5.703 1 84.5 185 THR A CA 1
ATOM 1417 C C . THR A 1 185 ? -10.812 -22.484 -4.98 1 84.5 185 THR A C 1
ATOM 1419 O O . THR A 1 185 ? -10.656 -22.531 -3.758 1 84.5 185 THR A O 1
ATOM 1422 N N . LEU A 1 186 ? -10.836 -23.516 -5.684 1 86.56 186 LEU A N 1
ATOM 1423 C CA . LEU A 1 186 ? -10.766 -24.859 -5.09 1 86.56 186 LEU A CA 1
ATOM 1424 C C . LEU A 1 186 ? -9.32 -25.234 -4.801 1 86.56 186 LEU A C 1
ATOM 1426 O O . LEU A 1 186 ? -9.031 -25.891 -3.795 1 86.56 186 LEU A O 1
ATOM 1430 N N . GLY A 1 187 ? -8.438 -24.812 -5.699 1 90.06 187 GLY A N 1
ATOM 1431 C CA . GLY A 1 187 ? -7.027 -25.078 -5.492 1 90.06 187 GLY A CA 1
ATOM 1432 C C . GLY A 1 187 ? -6.508 -24.578 -4.16 1 90.06 187 GLY A C 1
ATOM 1433 O O . GLY A 1 187 ? -5.793 -25.281 -3.453 1 90.06 187 GLY A O 1
ATOM 1434 N N . HIS A 1 188 ? -6.844 -23.375 -3.812 1 86 188 HIS A N 1
ATOM 1435 C CA . HIS A 1 188 ? -6.391 -22.797 -2.557 1 86 188 HIS A CA 1
ATOM 1436 C C . HIS A 1 188 ? -6.91 -23.578 -1.36 1 86 188 HIS A C 1
ATOM 1438 O O . HIS A 1 188 ? -6.188 -23.766 -0.378 1 86 188 HIS A O 1
ATOM 1444 N N . VAL A 1 189 ? -8.148 -24.031 -1.412 1 84.69 189 VAL A N 1
ATOM 1445 C CA . VAL A 1 189 ? -8.75 -24.812 -0.33 1 84.69 189 VAL A CA 1
ATOM 1446 C C . VAL A 1 189 ? -8.031 -26.141 -0.188 1 84.69 189 VAL A C 1
ATOM 1448 O O . VAL A 1 189 ? -7.703 -26.562 0.924 1 84.69 189 VAL A O 1
ATOM 1451 N N . ILE A 1 190 ? -7.805 -26.75 -1.298 1 89.56 190 ILE A N 1
ATOM 1452 C CA . ILE A 1 190 ? -7.117 -28.047 -1.299 1 89.56 190 ILE A CA 1
ATOM 1453 C C . ILE A 1 190 ? -5.715 -27.875 -0.71 1 89.56 190 ILE A C 1
ATOM 1455 O O . ILE A 1 190 ? -5.293 -28.672 0.128 1 89.56 190 ILE A O 1
ATOM 1459 N N . GLU A 1 191 ? -5.027 -26.859 -1.174 1 87.81 191 GLU A N 1
ATOM 1460 C CA . GLU A 1 191 ? -3.693 -26.562 -0.665 1 87.81 191 GLU A CA 1
ATOM 1461 C C . GLU A 1 191 ? -3.715 -26.344 0.846 1 87.81 191 GLU A C 1
ATOM 1463 O O . GLU A 1 191 ? -2.885 -26.891 1.569 1 87.81 191 GLU A O 1
ATOM 1468 N N . LEU A 1 192 ? -4.621 -25.609 1.303 1 82.25 192 LEU A N 1
ATOM 1469 C CA . LEU A 1 192 ? -4.75 -25.266 2.717 1 82.25 192 LEU A CA 1
ATOM 1470 C C . LEU A 1 192 ? -5.016 -26.531 3.547 1 82.25 192 LEU A C 1
ATOM 1472 O O . LEU A 1 192 ? -4.336 -26.766 4.547 1 82.25 192 LEU A O 1
ATOM 1476 N N . LEU A 1 193 ? -6.016 -27.266 3.17 1 84.81 193 LEU A N 1
ATOM 1477 C CA . LEU A 1 193 ? -6.402 -28.469 3.906 1 84.81 193 LEU A CA 1
ATOM 1478 C C . LEU A 1 193 ? -5.262 -29.469 3.945 1 84.81 193 LEU A C 1
ATOM 1480 O O . LEU A 1 193 ? -5.012 -30.094 4.98 1 84.81 193 LEU A O 1
ATOM 1484 N N . ASP A 1 194 ? -4.59 -29.562 2.82 1 89.5 194 ASP A N 1
ATOM 1485 C CA . ASP A 1 194 ? -3.484 -30.516 2.758 1 89.5 194 ASP A CA 1
ATOM 1486 C C . ASP A 1 194 ? -2.338 -30.094 3.67 1 89.5 194 ASP A C 1
ATOM 1488 O O . ASP A 1 194 ? -1.705 -30.922 4.316 1 89.5 194 ASP A O 1
ATOM 1492 N N . SER A 1 195 ? -2.018 -28.844 3.656 1 84.06 195 SER A N 1
ATOM 1493 C CA . SER A 1 195 ? -0.924 -28.312 4.469 1 84.06 195 SER A CA 1
ATOM 1494 C C . SER A 1 195 ? -1.2 -28.516 5.957 1 84.06 195 SER A C 1
ATOM 1496 O O . SER A 1 195 ? -0.273 -28.531 6.77 1 84.06 195 SER A O 1
ATOM 1498 N N . ARG A 1 196 ? -2.43 -28.656 6.379 1 81.94 196 ARG A N 1
ATOM 1499 C CA . ARG A 1 196 ? -2.818 -28.875 7.77 1 81.94 196 ARG A CA 1
ATOM 1500 C C . ARG A 1 196 ? -2.65 -30.328 8.172 1 81.94 196 ARG A C 1
ATOM 1502 O O . ARG A 1 196 ? -2.639 -30.656 9.359 1 81.94 196 ARG A O 1
ATOM 1509 N N . ILE A 1 197 ? -2.609 -31.172 7.184 1 83.44 197 ILE A N 1
ATOM 1510 C CA . ILE A 1 197 ? -2.588 -32.594 7.438 1 83.44 197 ILE A CA 1
ATOM 1511 C C . ILE A 1 197 ? -1.149 -33.125 7.41 1 83.44 197 ILE A C 1
ATOM 1513 O O . ILE A 1 197 ? -0.796 -34.031 8.148 1 83.44 197 ILE A O 1
ATOM 1517 N N . ARG A 1 198 ? -0.363 -32.5 6.516 1 85.19 198 ARG A N 1
ATOM 1518 C CA . ARG A 1 198 ? 0.994 -33.031 6.379 1 85.19 198 ARG A CA 1
ATOM 1519 C C . ARG A 1 198 ? 1.979 -31.922 6.055 1 85.19 198 ARG A C 1
ATOM 1521 O O . ARG A 1 198 ? 1.604 -30.906 5.457 1 85.19 198 ARG A O 1
ATOM 1528 N N . GLU A 1 199 ? 3.25 -32.156 6.422 1 79.75 199 GLU A N 1
ATOM 1529 C CA . GLU A 1 199 ? 4.312 -31.172 6.219 1 79.75 199 GLU A CA 1
ATOM 1530 C C . GLU A 1 199 ? 4.703 -31.078 4.746 1 79.75 199 GLU A C 1
ATOM 1532 O O . GLU A 1 199 ? 4.895 -29.984 4.223 1 79.75 199 GLU A O 1
ATOM 1537 N N . ASP A 1 200 ? 4.895 -32.25 4.09 1 84.5 200 ASP A N 1
ATOM 1538 C CA . ASP A 1 200 ? 5.195 -32.281 2.66 1 84.5 200 ASP A CA 1
ATOM 1539 C C . ASP A 1 200 ? 3.918 -32.188 1.828 1 84.5 200 ASP A C 1
ATOM 1541 O O . ASP A 1 200 ? 3.611 -33.094 1.064 1 84.5 200 ASP A O 1
ATOM 1545 N N . SER A 1 201 ? 3.217 -31.062 1.933 1 88 201 SER A N 1
ATOM 1546 C CA . SER A 1 201 ? 1.903 -30.859 1.329 1 88 201 SER A CA 1
ATOM 1547 C C . SER A 1 201 ? 2.016 -30.609 -0.17 1 88 201 SER A C 1
ATOM 1549 O O . SER A 1 201 ? 3.107 -30.344 -0.679 1 88 201 SER A O 1
ATOM 1551 N N . ILE A 1 202 ? 0.897 -30.766 -0.809 1 91.06 202 ILE A N 1
ATOM 1552 C CA . ILE A 1 202 ? 0.787 -30.516 -2.244 1 91.06 202 ILE A CA 1
ATOM 1553 C C . ILE A 1 202 ? 1.29 -29.125 -2.572 1 91.06 202 ILE A C 1
ATOM 1555 O O . ILE A 1 202 ? 1.076 -28.188 -1.803 1 91.06 202 ILE A O 1
ATOM 1559 N N . ALA A 1 203 ? 2.01 -29 -3.658 1 91.12 203 ALA A N 1
ATOM 1560 C CA . ALA A 1 203 ? 2.48 -27.688 -4.086 1 91.12 203 ALA A CA 1
ATOM 1561 C C . ALA A 1 203 ? 1.33 -26.844 -4.633 1 91.12 203 ALA A C 1
ATOM 1563 O O . ALA A 1 203 ? 0.308 -27.375 -5.062 1 91.12 203 ALA A O 1
ATOM 1564 N N . HIS A 1 204 ? 1.474 -25.531 -4.648 1 90.69 204 HIS A N 1
ATOM 1565 C CA . HIS A 1 204 ? 0.448 -24.594 -5.09 1 90.69 204 HIS A CA 1
ATOM 1566 C C . HIS A 1 204 ? -0.046 -24.938 -6.492 1 90.69 204 HIS A C 1
ATOM 1568 O O . HIS A 1 204 ? -1.249 -25.094 -6.707 1 90.69 204 HIS A O 1
ATOM 1574 N N . GLY A 1 205 ? 0.87 -25.109 -7.398 1 94.06 205 GLY A N 1
ATOM 1575 C CA . GLY A 1 205 ? 0.491 -25.375 -8.781 1 94.06 205 GLY A CA 1
ATOM 1576 C C . GLY A 1 205 ? -0.264 -26.688 -8.945 1 94.06 205 GLY A C 1
ATOM 1577 O O . GLY A 1 205 ? -1.166 -26.781 -9.781 1 94.06 205 GLY A O 1
ATOM 1578 N N . GLU A 1 206 ? 0.143 -27.656 -8.133 1 94.62 206 GLU A N 1
ATOM 1579 C CA . GLU A 1 206 ? -0.564 -28.938 -8.172 1 94.62 206 GLU A CA 1
ATOM 1580 C C . GLU A 1 206 ? -1.999 -28.781 -7.676 1 94.62 206 GLU A C 1
ATOM 1582 O O . GLU A 1 206 ? -2.928 -29.328 -8.266 1 94.62 206 GLU A O 1
ATOM 1587 N N . ALA A 1 207 ? -2.115 -28.047 -6.652 1 93.38 207 ALA A N 1
ATOM 1588 C CA . ALA A 1 207 ? -3.445 -27.781 -6.113 1 93.38 207 ALA A CA 1
ATOM 1589 C C . ALA A 1 207 ? -4.312 -27.031 -7.121 1 93.38 207 ALA A C 1
ATOM 1591 O O . ALA A 1 207 ? -5.492 -27.344 -7.293 1 93.38 207 ALA A O 1
ATOM 1592 N N . VAL A 1 208 ? -3.742 -26.125 -7.762 1 94.31 208 VAL A N 1
ATOM 1593 C CA . VAL A 1 208 ? -4.453 -25.359 -8.781 1 94.31 208 VAL A CA 1
ATOM 1594 C C . VAL A 1 208 ? -4.863 -26.281 -9.93 1 94.31 208 VAL A C 1
ATOM 1596 O O . VAL A 1 208 ? -5.973 -26.172 -10.461 1 94.31 208 VAL A O 1
ATOM 1599 N N . GLY A 1 209 ? -3.951 -27.172 -10.281 1 96.75 209 GLY A N 1
ATOM 1600 C CA . GLY A 1 209 ? -4.289 -28.172 -11.281 1 96.75 209 GLY A CA 1
ATOM 1601 C C . GLY A 1 209 ? -5.516 -28.984 -10.922 1 96.75 209 GLY A C 1
ATOM 1602 O O . GLY A 1 209 ? -6.406 -29.172 -11.758 1 96.75 209 GLY A O 1
ATOM 1603 N N . LEU A 1 210 ? -5.578 -29.422 -9.711 1 95.19 210 LEU A N 1
ATOM 1604 C CA . LEU A 1 210 ? -6.742 -30.156 -9.234 1 95.19 210 LEU A CA 1
ATOM 1605 C C . LEU A 1 210 ? -7.988 -29.281 -9.266 1 95.19 210 LEU A C 1
ATOM 1607 O O . LEU A 1 210 ? -9.07 -29.75 -9.648 1 95.19 210 LEU A O 1
ATOM 1611 N N . GLY A 1 211 ? -7.773 -28.047 -8.875 1 93.94 211 GLY A N 1
ATOM 1612 C CA . GLY A 1 211 ? -8.867 -27.078 -8.961 1 93.94 211 GLY A CA 1
ATOM 1613 C C . GLY A 1 211 ? -9.406 -26.922 -10.375 1 93.94 211 GLY A C 1
ATOM 1614 O O . GLY A 1 211 ? -10.617 -26.859 -10.578 1 93.94 211 GLY A O 1
ATOM 1615 N N . MET A 1 212 ? -8.516 -26.922 -11.305 1 95.94 212 MET A N 1
ATOM 1616 C CA . MET A 1 212 ? -8.906 -26.812 -12.703 1 95.94 212 MET A CA 1
ATOM 1617 C C . MET A 1 212 ? -9.766 -28 -13.133 1 95.94 212 MET A C 1
ATOM 1619 O O . MET A 1 212 ? -10.766 -27.828 -13.836 1 95.94 212 MET A O 1
ATOM 1623 N N . LEU A 1 213 ? -9.359 -29.156 -12.711 1 96.12 213 LEU A N 1
ATOM 1624 C CA . LEU A 1 213 ? -10.109 -30.359 -13.07 1 96.12 213 LEU A CA 1
ATOM 1625 C C . LEU A 1 213 ? -11.523 -30.312 -12.508 1 96.12 213 LEU A C 1
ATOM 1627 O O . LEU A 1 213 ? -12.484 -30.609 -13.219 1 96.12 213 LEU A O 1
ATOM 1631 N N . ILE A 1 214 ? -11.648 -29.891 -11.305 1 92.75 214 ILE A N 1
ATOM 1632 C CA . ILE A 1 214 ? -12.953 -29.812 -10.664 1 92.75 214 ILE A CA 1
ATOM 1633 C C . ILE A 1 214 ? -13.812 -28.75 -11.359 1 92.75 214 ILE A C 1
ATOM 1635 O O . ILE A 1 214 ? -14.969 -29.016 -11.688 1 92.75 214 ILE A O 1
ATOM 1639 N N . GLU A 1 215 ? -13.219 -27.656 -11.594 1 92.12 215 GLU A N 1
ATOM 1640 C CA . GLU A 1 215 ? -13.961 -26.578 -12.227 1 92.12 215 GLU A CA 1
ATOM 1641 C C . GLU A 1 215 ? -14.328 -26.922 -13.664 1 92.12 215 GLU A C 1
ATOM 1643 O O . GLU A 1 215 ? -15.391 -26.531 -14.148 1 92.12 215 GLU A O 1
ATOM 1648 N N . ALA A 1 216 ? -13.469 -27.641 -14.352 1 95.38 216 ALA A N 1
ATOM 1649 C CA . ALA A 1 216 ? -13.781 -28.125 -15.695 1 95.38 216 ALA A CA 1
ATOM 1650 C C . ALA A 1 216 ? -14.969 -29.078 -15.672 1 95.38 216 ALA A C 1
ATOM 1652 O O . ALA A 1 216 ? -15.836 -29.016 -16.547 1 95.38 216 ALA A O 1
ATOM 1653 N N . GLU A 1 217 ? -14.984 -29.969 -14.703 1 94.88 217 GLU A N 1
ATOM 1654 C CA . GLU A 1 217 ? -16.109 -30.906 -14.555 1 94.88 217 GLU A CA 1
ATOM 1655 C C . GLU A 1 217 ? -17.422 -30.156 -14.32 1 94.88 217 GLU A C 1
ATOM 1657 O O . GLU A 1 217 ? -18.438 -30.484 -14.914 1 94.88 217 GLU A O 1
ATOM 1662 N N . ILE A 1 218 ? -17.344 -29.172 -13.453 1 90.88 218 ILE A N 1
ATOM 1663 C CA . ILE A 1 218 ? -18.516 -28.359 -13.172 1 90.88 218 ILE A CA 1
ATOM 1664 C C . ILE A 1 218 ? -18.969 -27.656 -14.445 1 90.88 218 ILE A C 1
ATOM 1666 O O . ILE A 1 218 ? -20.156 -27.641 -14.781 1 90.88 218 ILE A O 1
ATOM 1670 N N . SER A 1 219 ? -18.078 -27.094 -15.164 1 93.88 219 SER A N 1
ATOM 1671 C CA . SER A 1 219 ? -18.375 -26.391 -16.406 1 93.88 219 SER A CA 1
ATOM 1672 C C . SER A 1 219 ? -19.016 -27.328 -17.422 1 93.88 219 SER A C 1
ATOM 1674 O O . SER A 1 219 ? -19.953 -26.938 -18.125 1 93.88 219 SER A O 1
ATOM 1676 N N . TYR A 1 220 ? -18.484 -28.469 -17.469 1 95 220 TYR A N 1
ATOM 1677 C CA . TYR A 1 220 ? -19.031 -29.469 -18.375 1 95 220 TYR A CA 1
ATOM 1678 C C . TYR A 1 220 ? -20.469 -29.828 -17.984 1 95 220 TYR A C 1
ATOM 1680 O O . TYR A 1 220 ? -21.359 -29.828 -18.844 1 95 220 TYR A O 1
ATOM 1688 N N . LYS A 1 221 ? -20.688 -30.047 -16.75 1 95.38 221 LYS A N 1
ATOM 1689 C CA . LYS A 1 221 ? -22.016 -30.422 -16.266 1 95.38 221 LYS A CA 1
ATOM 1690 C C . LYS A 1 221 ? -23 -29.281 -16.469 1 95.38 221 LYS A C 1
ATOM 1692 O O . LYS A 1 221 ? -24.188 -29.516 -16.672 1 95.38 221 LYS A O 1
ATOM 1697 N N . MET A 1 222 ? -22.516 -28.094 -16.484 1 93.56 222 MET A N 1
ATOM 1698 C CA . MET A 1 222 ? -23.375 -26.922 -16.641 1 93.56 222 MET A CA 1
ATOM 1699 C C . MET A 1 222 ? -23.578 -26.609 -18.125 1 93.56 222 MET A C 1
ATOM 1701 O O . MET A 1 222 ? -24.344 -25.703 -18.469 1 93.56 222 MET A O 1
ATOM 1705 N N . GLY A 1 223 ? -22.859 -27.234 -18.969 1 93.88 223 GLY A N 1
ATOM 1706 C CA . GLY A 1 223 ? -23.016 -27.062 -20.406 1 93.88 223 GLY A CA 1
ATOM 1707 C C . GLY A 1 223 ? -22.125 -25.984 -20.984 1 93.8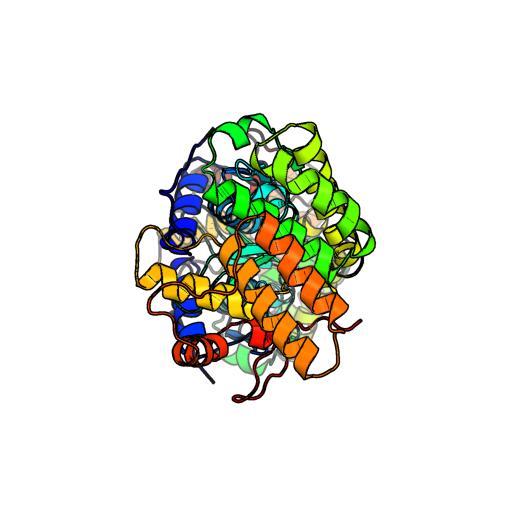8 223 GLY A C 1
ATOM 1708 O O . GLY A 1 223 ? -22.281 -25.594 -22.141 1 93.88 223 GLY A O 1
ATOM 1709 N N . TYR A 1 224 ? -21.234 -25.547 -20.234 1 93.75 224 TYR A N 1
ATOM 1710 C CA . TYR A 1 224 ? -20.344 -24.484 -20.703 1 93.75 224 TYR A CA 1
ATOM 1711 C C . TYR A 1 224 ? -19.188 -25.062 -21.5 1 93.75 224 TYR A C 1
ATOM 1713 O O . TYR A 1 224 ? -18.625 -24.391 -22.375 1 93.75 224 TYR A O 1
ATOM 1721 N N . LEU A 1 225 ? -18.719 -26.312 -21.156 1 94.38 225 LEU A N 1
ATOM 1722 C CA . LEU A 1 225 ? -17.641 -26.984 -21.844 1 94.38 225 LEU A CA 1
ATOM 1723 C C . LEU A 1 225 ? -18.141 -28.25 -22.547 1 94.38 225 LEU A C 1
ATOM 1725 O O . LEU A 1 225 ? -19.016 -28.953 -22.016 1 94.38 225 LEU A O 1
ATOM 1729 N N . SER A 1 226 ? -17.562 -28.516 -23.656 1 96.19 226 SER A N 1
ATOM 1730 C CA . SER A 1 226 ? -17.844 -29.781 -24.328 1 96.19 226 SER A CA 1
ATOM 1731 C C . SER A 1 226 ? -17.047 -30.922 -23.688 1 96.19 226 SER A C 1
ATOM 1733 O O . SER A 1 226 ? -16.141 -30.688 -22.891 1 96.19 226 SER A O 1
ATOM 1735 N N . LYS A 1 227 ? -17.469 -32.125 -24 1 96.62 227 LYS A N 1
ATOM 1736 C CA . LYS A 1 227 ? -16.719 -33.281 -23.547 1 96.62 227 LYS A CA 1
ATOM 1737 C C . LYS A 1 227 ? -15.281 -33.25 -24.047 1 96.62 227 LYS A C 1
ATOM 1739 O O . LYS A 1 227 ? -14.359 -33.625 -23.328 1 96.62 227 LYS A O 1
ATOM 1744 N N . ASN A 1 228 ? -15.18 -32.75 -25.234 1 96.19 228 ASN A N 1
ATOM 1745 C CA . ASN A 1 228 ? -13.836 -32.594 -25.781 1 96.19 228 ASN A CA 1
ATOM 1746 C C . ASN A 1 228 ? -12.992 -31.625 -24.969 1 96.19 228 ASN A C 1
ATOM 1748 O O . ASN A 1 228 ? -11.805 -31.875 -24.734 1 96.19 228 ASN A O 1
ATOM 1752 N N . ASP A 1 229 ? -13.617 -30.562 -24.562 1 95.44 229 ASP A N 1
ATOM 1753 C CA . ASP A 1 229 ? -12.914 -29.578 -23.734 1 95.44 229 ASP A CA 1
ATOM 1754 C C . ASP A 1 229 ? -12.5 -30.188 -22.406 1 95.44 229 ASP A C 1
ATOM 1756 O O . ASP A 1 229 ? -11.383 -29.969 -21.938 1 95.44 229 ASP A O 1
ATOM 1760 N N . LEU A 1 230 ? -13.383 -30.906 -21.828 1 96.81 230 LEU A N 1
ATOM 1761 C CA . LEU A 1 230 ? -13.102 -31.578 -20.547 1 96.81 230 LEU A CA 1
ATOM 1762 C C . LEU A 1 230 ? -11.961 -32.562 -20.703 1 96.81 230 LEU A C 1
ATOM 1764 O O . LEU A 1 230 ? -11.039 -32.594 -19.875 1 96.81 230 LEU A O 1
ATOM 1768 N N . ASP A 1 231 ? -12 -33.344 -21.734 1 97.44 231 ASP A N 1
ATOM 1769 C CA . ASP A 1 231 ? -10.961 -34.344 -21.984 1 97.44 231 ASP A CA 1
ATOM 1770 C C . ASP A 1 231 ? -9.602 -33.656 -22.172 1 97.44 231 ASP A C 1
ATOM 1772 O O . ASP A 1 231 ? -8.578 -34.219 -21.766 1 97.44 231 ASP A O 1
ATOM 1776 N N . THR A 1 232 ? -9.648 -32.531 -22.828 1 97.12 232 THR A N 1
ATOM 1777 C CA . THR A 1 232 ? -8.422 -31.766 -23.016 1 97.12 232 THR A CA 1
ATOM 1778 C C . THR A 1 232 ? -7.789 -31.406 -21.688 1 97.12 232 THR A C 1
ATOM 1780 O O . THR A 1 232 ? -6.57 -31.469 -21.531 1 97.12 232 THR A O 1
ATOM 1783 N N . HIS A 1 233 ? -8.602 -31 -20.672 1 97.81 233 HIS A N 1
ATOM 1784 C CA . HIS A 1 233 ? -8.109 -30.703 -19.328 1 97.81 233 HIS A CA 1
ATOM 1785 C C . HIS A 1 233 ? -7.43 -31.922 -18.719 1 97.81 233 HIS A C 1
ATOM 1787 O O . HIS A 1 233 ? -6.309 -31.828 -18.203 1 97.81 233 HIS A O 1
ATOM 1793 N N . TYR A 1 234 ? -8.102 -33.094 -18.812 1 97.75 234 TYR A N 1
ATOM 1794 C CA . TYR A 1 234 ? -7.566 -34.312 -18.25 1 97.75 234 TYR A CA 1
ATOM 1795 C C . TYR A 1 234 ? -6.258 -34.719 -18.922 1 97.75 234 TYR A C 1
ATOM 1797 O O . TYR A 1 234 ? -5.289 -35.062 -18.25 1 97.75 234 TYR A O 1
ATOM 1805 N N . ASP A 1 235 ? -6.262 -34.562 -20.172 1 97.94 235 ASP A N 1
ATOM 1806 C CA . ASP A 1 235 ? -5.117 -35.031 -20.953 1 97.94 235 ASP A CA 1
ATOM 1807 C C . ASP A 1 235 ? -3.877 -34.188 -20.641 1 97.94 235 ASP A C 1
ATOM 1809 O O . ASP A 1 235 ? -2.816 -34.719 -20.328 1 97.94 235 ASP A O 1
ATOM 1813 N N . ILE A 1 236 ? -4.055 -32.906 -20.703 1 98.12 236 ILE A N 1
ATOM 1814 C CA . ILE A 1 236 ? -2.879 -32.062 -20.578 1 98.12 236 ILE A CA 1
ATOM 1815 C C . ILE A 1 236 ? -2.371 -32.125 -19.141 1 98.12 236 ILE A C 1
ATOM 1817 O O . ILE A 1 236 ? -1.16 -32.125 -18.891 1 98.12 236 ILE A O 1
ATOM 1821 N N . LEU A 1 237 ? -3.215 -32.156 -18.125 1 98.19 237 LEU A N 1
ATOM 1822 C CA . LEU A 1 237 ? -2.803 -32.188 -16.734 1 98.19 237 LEU A CA 1
ATOM 1823 C C . LEU A 1 237 ? -2.18 -33.531 -16.375 1 98.19 237 LEU A C 1
ATOM 1825 O O . LEU A 1 237 ? -1.253 -33.594 -15.555 1 98.19 237 LEU A O 1
ATOM 1829 N N . SER A 1 238 ? -2.627 -34.594 -17.016 1 97.56 238 SER A N 1
ATOM 1830 C CA . SER A 1 238 ? -2.045 -35.906 -16.766 1 97.56 238 SER A CA 1
ATOM 1831 C C . SER A 1 238 ? -0.591 -35.969 -17.219 1 97.56 238 SER A C 1
ATOM 1833 O O . SER A 1 238 ? 0.214 -36.719 -16.641 1 97.56 238 SER A O 1
ATOM 1835 N N . LYS A 1 239 ? -0.299 -35.219 -18.203 1 96.94 239 LYS A N 1
ATOM 1836 C CA . LYS A 1 239 ? 1.062 -35.188 -18.734 1 96.94 239 LYS A CA 1
ATOM 1837 C C . LYS A 1 239 ? 2.043 -34.656 -17.703 1 96.94 239 LYS A C 1
ATOM 1839 O O . LYS A 1 239 ? 3.252 -34.875 -17.797 1 96.94 239 LYS A O 1
ATOM 1844 N N . VAL A 1 240 ? 1.521 -33.938 -16.75 1 97 240 VAL A N 1
ATOM 1845 C CA . VAL A 1 240 ? 2.377 -33.438 -15.672 1 97 240 VAL A CA 1
ATOM 1846 C C . VAL A 1 240 ? 2.002 -34.094 -14.352 1 97 240 VAL A C 1
ATOM 1848 O O . VAL A 1 240 ? 2.18 -33.5 -13.281 1 97 240 VAL A O 1
ATOM 1851 N N . ASN A 1 241 ? 1.368 -35.188 -14.414 1 95.25 241 ASN A N 1
ATOM 1852 C CA . ASN A 1 241 ? 1.079 -36.094 -13.305 1 95.25 241 ASN A CA 1
ATOM 1853 C C . ASN A 1 241 ? 0.047 -35.5 -12.352 1 95.25 241 ASN A C 1
ATOM 1855 O O . ASN A 1 241 ? 0.165 -35.625 -11.133 1 95.25 241 ASN A O 1
ATOM 1859 N N . ILE A 1 242 ? -0.831 -34.719 -12.875 1 96.44 242 ILE A N 1
ATOM 1860 C CA . ILE A 1 242 ? -1.992 -34.281 -12.109 1 96.44 242 ILE A CA 1
ATOM 1861 C C . ILE A 1 242 ? -3.203 -35.125 -12.469 1 96.44 242 ILE A C 1
ATOM 1863 O O . ILE A 1 242 ? -3.682 -35.094 -13.609 1 96.44 242 ILE A O 1
ATOM 1867 N N . TYR A 1 243 ? -3.646 -35.844 -11.492 1 95.12 243 TYR A N 1
ATOM 1868 C CA . TYR A 1 243 ? -4.781 -36.75 -11.688 1 95.12 243 TYR A CA 1
ATOM 1869 C C . TYR A 1 243 ? -5.953 -36.344 -10.805 1 95.12 243 TYR A C 1
ATOM 1871 O O . TYR A 1 243 ? -5.777 -35.625 -9.82 1 95.12 243 TYR A O 1
ATOM 1879 N N . PRO A 1 244 ? -7.141 -36.625 -11.227 1 92.94 244 PRO A N 1
ATOM 1880 C CA . PRO A 1 244 ? -8.328 -36.25 -10.461 1 92.94 244 PRO A CA 1
ATOM 1881 C C . PRO A 1 244 ? -8.484 -37.031 -9.172 1 92.94 244 PRO A C 1
ATOM 1883 O O . PRO A 1 244 ? -9.5 -37.719 -8.969 1 92.94 244 PRO A O 1
ATOM 1886 N N . ILE A 1 245 ? -7.504 -37.031 -8.398 1 91.06 245 ILE A N 1
ATOM 1887 C CA . ILE A 1 245 ? -7.477 -37.719 -7.105 1 91.06 245 ILE A CA 1
ATOM 1888 C C . ILE A 1 245 ? -7.105 -36.719 -6.016 1 91.06 245 ILE A C 1
ATOM 1890 O O . ILE A 1 245 ? -6.035 -36.094 -6.062 1 91.06 245 ILE A O 1
ATOM 1894 N N . LEU A 1 246 ? -7.969 -36.531 -5.074 1 90.44 246 LEU A N 1
ATOM 1895 C CA . LEU A 1 246 ? -7.703 -35.656 -3.959 1 90.44 246 LEU A CA 1
ATOM 1896 C C . LEU A 1 246 ? -6.711 -36.281 -2.982 1 90.44 246 LEU A C 1
ATOM 1898 O O . LEU A 1 246 ? -6.684 -37.5 -2.816 1 90.44 246 LEU A O 1
ATOM 1902 N N . PRO A 1 247 ? -5.809 -35.438 -2.402 1 86.31 247 PRO A N 1
ATOM 1903 C CA . PRO A 1 247 ? -4.941 -35.969 -1.354 1 86.31 247 PRO A CA 1
ATOM 1904 C C . PRO A 1 247 ? -5.727 -36.656 -0.238 1 86.31 247 PRO A C 1
ATOM 1906 O O . PRO A 1 247 ? -6.902 -36.344 -0.022 1 86.31 247 PRO A O 1
ATOM 1909 N N . SER A 1 248 ? -4.973 -37.531 0.43 1 79.06 248 SER A N 1
ATOM 1910 C CA . SER A 1 248 ? -5.621 -38.375 1.432 1 79.06 248 SER A CA 1
ATOM 1911 C C . SER A 1 248 ? -6.277 -37.531 2.52 1 79.06 248 SER A C 1
ATOM 1913 O O . SER A 1 248 ? -5.711 -36.531 2.967 1 79.06 248 SER A O 1
ATOM 1915 N N . ASP A 1 249 ? -7.516 -37.781 2.855 1 85.12 249 ASP A N 1
ATOM 1916 C CA . ASP A 1 249 ? -8.273 -37.219 3.98 1 85.12 249 ASP A CA 1
ATOM 1917 C C . ASP A 1 249 ? -8.977 -35.938 3.598 1 85.12 249 ASP A C 1
ATOM 1919 O O . ASP A 1 249 ? -9.656 -35.312 4.422 1 85.12 249 ASP A O 1
ATOM 1923 N N . ILE A 1 250 ? -8.672 -35.5 2.359 1 89.12 250 ILE A N 1
ATOM 1924 C CA . ILE A 1 250 ? -9.422 -34.312 1.919 1 89.12 250 ILE A CA 1
ATOM 1925 C C . ILE A 1 250 ? -10.719 -34.75 1.251 1 89.12 250 ILE A C 1
ATOM 1927 O O . ILE A 1 250 ? -10.695 -35.406 0.202 1 89.12 250 ILE A O 1
ATOM 1931 N N . THR A 1 251 ? -11.828 -34.406 1.946 1 86.75 251 THR A N 1
ATOM 1932 C CA . THR A 1 251 ? -13.141 -34.781 1.426 1 86.75 251 THR A CA 1
ATOM 1933 C C . THR A 1 251 ? -13.836 -33.562 0.791 1 86.75 251 THR A C 1
ATOM 1935 O O . THR A 1 251 ? -13.461 -32.438 1.051 1 86.75 251 THR A O 1
ATOM 1938 N N . ILE A 1 252 ? -14.797 -33.875 -0.013 1 83.38 252 ILE A N 1
ATOM 1939 C CA . ILE A 1 252 ? -15.578 -32.844 -0.68 1 83.38 252 ILE A CA 1
ATOM 1940 C C . ILE A 1 252 ? -16.266 -31.969 0.363 1 83.38 252 ILE A C 1
ATOM 1942 O O . ILE A 1 252 ? -16.359 -30.75 0.193 1 83.38 252 ILE A O 1
ATOM 1946 N N . ASP A 1 253 ? -16.688 -32.594 1.406 1 85 253 ASP A N 1
ATOM 1947 C CA . ASP A 1 253 ? -17.375 -31.859 2.471 1 85 253 ASP A CA 1
ATOM 1948 C C . ASP A 1 253 ? -16.438 -30.812 3.1 1 85 253 ASP A C 1
ATOM 1950 O O . ASP A 1 253 ? -16.875 -29.703 3.408 1 85 253 ASP A O 1
ATOM 1954 N N . LYS A 1 254 ? -15.258 -31.234 3.277 1 85.94 254 LYS A N 1
ATOM 1955 C CA . LYS A 1 254 ? -14.273 -30.297 3.828 1 85.94 254 LYS A CA 1
ATOM 1956 C C . LYS A 1 254 ? -14.016 -29.156 2.863 1 85.94 254 LYS A C 1
ATOM 1958 O O . LYS A 1 254 ? -13.906 -28 3.283 1 85.94 254 LYS A O 1
ATOM 1963 N N . ILE A 1 255 ? -13.914 -29.5 1.618 1 85 255 ILE A N 1
ATOM 1964 C CA . ILE A 1 255 ? -13.664 -28.484 0.602 1 85 255 ILE A CA 1
ATOM 1965 C C . ILE A 1 255 ? -14.805 -27.469 0.589 1 85 255 ILE A C 1
ATOM 1967 O O . ILE A 1 255 ? -14.57 -26.266 0.601 1 85 255 ILE A O 1
ATOM 1971 N N . ILE A 1 256 ? -16 -27.922 0.616 1 80.56 256 ILE A N 1
ATOM 1972 C CA . ILE A 1 256 ? -17.188 -27.078 0.564 1 80.56 256 ILE A CA 1
ATOM 1973 C C . ILE A 1 256 ? -17.219 -26.156 1.784 1 80.56 256 ILE A C 1
ATOM 1975 O O . ILE A 1 256 ? -17.531 -24.969 1.669 1 80.56 256 ILE A O 1
ATOM 1979 N N . LYS A 1 257 ? -16.875 -26.703 2.902 1 78.69 257 LYS A N 1
ATOM 1980 C CA . LYS A 1 257 ? -16.844 -25.938 4.148 1 78.69 257 LYS A CA 1
ATOM 1981 C C . LYS A 1 257 ? -15.867 -24.781 4.059 1 78.69 257 LYS A C 1
ATOM 1983 O O . LYS A 1 257 ? -16.188 -23.656 4.473 1 78.69 257 LYS A O 1
ATOM 1988 N N . TYR A 1 258 ? -14.719 -25.047 3.439 1 77.75 258 TYR A N 1
ATOM 1989 C CA . TYR A 1 258 ? -13.656 -24.047 3.477 1 77.75 258 TYR A CA 1
ATOM 1990 C C . TYR A 1 258 ? -13.766 -23.078 2.301 1 77.75 258 TYR A C 1
ATOM 1992 O O . TYR A 1 258 ? -13.344 -21.922 2.393 1 77.75 258 TYR A O 1
ATOM 2000 N N . VAL A 1 259 ? -14.289 -23.594 1.202 1 77.88 259 VAL A N 1
ATOM 2001 C CA . VAL A 1 259 ? -14.414 -22.719 0.03 1 77.88 259 VAL A CA 1
ATOM 2002 C C . VAL A 1 259 ? -15.383 -21.578 0.328 1 77.88 259 VAL A C 1
ATOM 2004 O O . VAL A 1 259 ? -15.234 -20.484 -0.205 1 77.88 259 VAL A O 1
ATOM 2007 N N . LYS A 1 260 ? -16.266 -21.781 1.18 1 67.94 260 LYS A N 1
ATOM 2008 C CA . LYS A 1 260 ? -17.234 -20.766 1.588 1 67.94 260 LYS A CA 1
ATOM 2009 C C . LYS A 1 260 ? -16.562 -19.656 2.41 1 67.94 260 LYS A C 1
ATOM 2011 O O . LYS A 1 260 ? -17.078 -18.547 2.488 1 67.94 260 LYS A O 1
ATOM 2016 N N . LYS A 1 261 ? -15.406 -20.047 2.965 1 60.78 261 LYS A N 1
ATOM 2017 C CA . LYS A 1 261 ? -14.68 -19.094 3.797 1 60.78 261 LYS A CA 1
ATOM 2018 C C . LYS A 1 261 ? -13.734 -18.234 2.959 1 60.78 261 LYS A C 1
ATOM 2020 O O . LYS A 1 261 ? -13.195 -17.234 3.445 1 60.78 261 LYS A O 1
ATOM 2025 N N . ASP A 1 262 ? -13.352 -18.844 1.755 1 56.47 262 ASP A N 1
ATOM 2026 C CA . ASP A 1 262 ? -12.43 -18.125 0.875 1 56.47 262 ASP A CA 1
ATOM 2027 C C . ASP A 1 262 ? -13.102 -16.906 0.253 1 56.47 262 ASP A C 1
ATOM 2029 O O . ASP A 1 262 ? -14.195 -17 -0.31 1 56.47 262 ASP A O 1
ATOM 2033 N N . ASN A 1 263 ? -12.891 -15.852 0.819 1 48.97 263 ASN A N 1
ATOM 2034 C CA . ASN A 1 263 ? -13.57 -14.617 0.435 1 48.97 263 ASN A CA 1
ATOM 2035 C C . ASN A 1 263 ? -13.086 -14.109 -0.92 1 48.97 263 ASN A C 1
ATOM 2037 O O . ASN A 1 263 ? -12.32 -13.141 -0.991 1 48.97 263 ASN A O 1
ATOM 2041 N N . LYS A 1 264 ? -12.578 -15.016 -1.896 1 52.22 264 LYS A N 1
ATOM 2042 C CA . LYS A 1 264 ? -12.453 -14.281 -3.152 1 52.22 264 LYS A CA 1
ATOM 2043 C C . LYS A 1 264 ? -13.633 -13.336 -3.357 1 52.22 264 LYS A C 1
ATOM 2045 O O . LYS A 1 264 ? -13.805 -12.773 -4.441 1 52.22 264 LYS A O 1
ATOM 2050 N N . ARG A 1 265 ? -14.609 -13.398 -2.289 1 46.81 265 ARG A N 1
ATOM 2051 C CA . ARG A 1 265 ? -15.898 -12.734 -2.129 1 46.81 265 ARG A CA 1
ATOM 2052 C C . ARG A 1 265 ? -15.812 -11.266 -2.527 1 46.81 265 ARG A C 1
ATOM 2054 O O . ARG A 1 265 ? -16.828 -10.625 -2.803 1 46.81 265 ARG A O 1
ATOM 2061 N N . GLY A 1 266 ? -14.812 -10.75 -2.467 1 49.53 266 GLY A N 1
ATOM 2062 C CA . GLY A 1 266 ? -14.961 -9.328 -2.699 1 49.53 266 GLY A CA 1
ATOM 2063 C C . GLY A 1 266 ? -15.18 -8.977 -4.16 1 49.53 266 GLY A C 1
ATOM 2064 O O . GLY A 1 266 ? -15.547 -7.852 -4.484 1 49.53 266 GLY A O 1
ATOM 2065 N N . TYR A 1 267 ? -14.867 -10.031 -5.035 1 52.66 267 TYR A N 1
ATOM 2066 C CA . TYR A 1 267 ? -15.031 -9.656 -6.434 1 52.66 267 TYR A CA 1
ATOM 2067 C C . TYR A 1 267 ? -16.438 -9.977 -6.926 1 52.66 267 TYR A C 1
ATOM 2069 O O . TYR A 1 267 ? -16.938 -9.352 -7.863 1 52.66 267 TYR A O 1
ATOM 2077 N N . ILE A 1 268 ? -16.984 -11.039 -6.34 1 51.41 268 ILE A N 1
ATOM 2078 C CA . ILE A 1 268 ? -18.328 -11.406 -6.777 1 51.41 268 ILE A CA 1
ATOM 2079 C C . ILE A 1 268 ? -19.281 -11.352 -5.59 1 51.41 268 ILE A C 1
ATOM 2081 O O . ILE A 1 268 ? -18.938 -11.766 -4.48 1 51.41 268 ILE A O 1
ATOM 2085 N N . SER A 1 269 ? -20.234 -10.43 -5.727 1 48.28 269 SER A N 1
ATOM 2086 C CA . SER A 1 269 ? -21.297 -10.414 -4.73 1 48.28 269 SER A CA 1
ATOM 2087 C C . SER A 1 269 ? -21.859 -11.812 -4.484 1 48.28 269 SER A C 1
ATOM 2089 O O . SER A 1 269 ? -22.281 -12.484 -5.422 1 48.28 269 SER A O 1
ATOM 2091 N N . ALA A 1 270 ? -21.203 -12.578 -3.771 1 50.38 270 ALA A N 1
ATOM 2092 C CA . ALA A 1 270 ? -21.812 -13.875 -3.514 1 50.38 270 ALA A CA 1
ATOM 2093 C C . ALA A 1 270 ? -22.594 -13.859 -2.199 1 50.38 270 ALA A C 1
ATOM 2095 O O . ALA A 1 270 ? -22.156 -13.258 -1.218 1 50.38 270 ALA A O 1
ATOM 2096 N N . ASP A 1 271 ? -23.922 -14.055 -2.406 1 52.97 271 ASP A N 1
ATOM 2097 C CA . ASP A 1 271 ? -24.703 -14.273 -1.188 1 52.97 271 ASP A CA 1
ATOM 2098 C C . ASP A 1 271 ? -24.109 -15.414 -0.365 1 52.97 271 ASP A C 1
ATOM 2100 O O . ASP A 1 271 ? -23.188 -16.094 -0.808 1 52.97 271 ASP A O 1
ATOM 2104 N N . ASP A 1 272 ? -24.438 -15.5 0.907 1 54.91 272 ASP A N 1
ATOM 2105 C CA . ASP A 1 272 ? -23.938 -16.469 1.879 1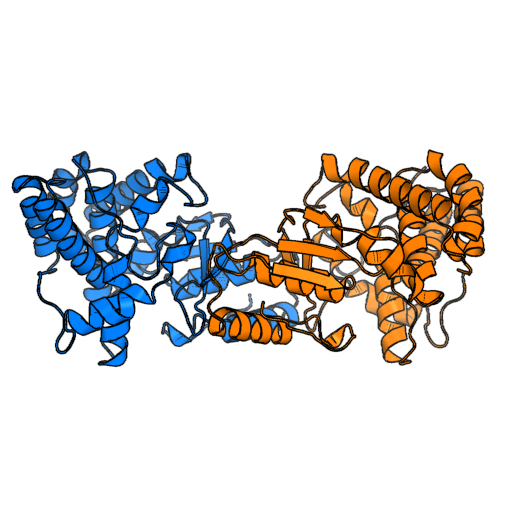 54.91 272 ASP A CA 1
ATOM 2106 C C . ASP A 1 272 ? -23.969 -17.891 1.315 1 54.91 272 ASP A C 1
ATOM 2108 O O . ASP A 1 272 ? -23.219 -18.75 1.77 1 54.91 272 ASP A O 1
ATOM 2112 N N . ASN A 1 273 ? -24.672 -18.109 0.29 1 54.59 273 ASN A N 1
ATOM 2113 C CA . ASN A 1 273 ? -24.844 -19.469 -0.23 1 54.59 273 ASN A CA 1
ATOM 2114 C C . ASN A 1 273 ? -24.172 -19.641 -1.584 1 54.59 273 ASN A C 1
ATOM 2116 O O . ASN A 1 273 ? -24.328 -20.672 -2.236 1 54.59 273 ASN A O 1
ATOM 2120 N N . GLN A 1 274 ? -23.438 -18.578 -2.002 1 58.41 274 GLN A N 1
ATOM 2121 C CA . GLN A 1 274 ? -22.828 -18.688 -3.32 1 58.41 274 GLN A CA 1
ATOM 2122 C C . GLN A 1 274 ? -21.297 -18.625 -3.223 1 58.41 274 GLN A C 1
ATOM 2124 O O . GLN A 1 274 ? -20.75 -17.984 -2.324 1 58.41 274 GLN A O 1
ATOM 2129 N N . VAL A 1 275 ? -20.734 -19.609 -4.027 1 59.41 275 VAL A N 1
ATOM 2130 C CA . VAL A 1 275 ? -19.281 -19.562 -4.172 1 59.41 275 VAL A CA 1
ATOM 2131 C C . VAL A 1 275 ? -18.906 -19 -5.539 1 59.41 275 VAL A C 1
ATOM 2133 O O . VAL A 1 275 ? -19.406 -19.469 -6.566 1 59.41 275 VAL A O 1
ATOM 2136 N N . GLY A 1 276 ? -18.203 -17.906 -5.496 1 62.34 276 GLY A N 1
ATOM 2137 C CA . GLY A 1 276 ? -17.688 -17.406 -6.758 1 62.34 276 GLY A CA 1
ATOM 2138 C C . GLY A 1 276 ? -16.562 -18.25 -7.32 1 62.34 276 GLY A C 1
ATOM 2139 O O . GLY A 1 276 ? -15.633 -18.609 -6.594 1 62.34 276 GLY A O 1
ATOM 2140 N N . MET A 1 277 ? -16.875 -18.828 -8.5 1 69.5 277 MET A N 1
ATOM 2141 C CA . MET A 1 277 ? -15.859 -19.609 -9.195 1 69.5 277 MET A CA 1
ATOM 2142 C C . MET A 1 277 ? -15.633 -19.094 -10.609 1 69.5 277 MET A C 1
ATOM 2144 O O . MET A 1 277 ? -16.531 -18.484 -11.203 1 69.5 277 MET A O 1
ATOM 2148 N N . ILE A 1 278 ? -14.391 -19.234 -11.016 1 74.5 278 ILE A N 1
ATOM 2149 C CA . ILE A 1 278 ? -14.102 -18.938 -12.414 1 74.5 278 ILE A CA 1
ATOM 2150 C C . ILE A 1 278 ? -14.328 -20.188 -13.266 1 74.5 278 ILE A C 1
ATOM 2152 O O . ILE A 1 278 ? -13.609 -21.172 -13.133 1 74.5 278 ILE A O 1
ATOM 2156 N N . LEU A 1 279 ? -15.398 -20.141 -14.039 1 76.62 279 LEU A N 1
ATOM 2157 C CA . LEU A 1 279 ? -15.711 -21.25 -14.938 1 76.62 279 LEU A CA 1
ATOM 2158 C C . LEU A 1 279 ? -15.406 -20.875 -16.391 1 76.62 279 LEU A C 1
ATOM 2160 O O . LEU A 1 279 ? -15.578 -19.719 -16.781 1 76.62 279 LEU A O 1
ATOM 2164 N N . LEU A 1 280 ? -14.875 -21.812 -17.141 1 79.81 280 LEU A N 1
ATOM 2165 C CA . LEU A 1 280 ? -14.586 -21.594 -18.547 1 79.81 280 LEU A CA 1
ATOM 2166 C C . LEU A 1 280 ? -15.789 -21.938 -19.422 1 79.81 280 LEU A C 1
ATOM 2168 O O . LEU A 1 280 ? -16.5 -22.906 -19.141 1 79.81 280 LEU A O 1
ATOM 2172 N N . GLU A 1 281 ? -16.109 -20.953 -20.297 1 74.38 281 GLU A N 1
ATOM 2173 C CA . GLU A 1 281 ? -17.172 -21.188 -21.281 1 74.38 281 GLU A CA 1
ATOM 2174 C C . GLU A 1 281 ? -16.609 -21.156 -22.703 1 74.38 281 GLU A C 1
ATOM 2176 O O . GLU A 1 281 ? -15.852 -20.25 -23.047 1 74.38 281 GLU A O 1
ATOM 2181 N N . LYS A 1 282 ? -16.719 -22.25 -23.438 1 72 282 LYS A N 1
ATOM 2182 C CA . LYS A 1 282 ? -16.328 -22.281 -24.844 1 72 282 LYS A CA 1
ATOM 2183 C C . LYS A 1 282 ? -17.547 -22.438 -25.75 1 72 282 LYS A C 1
ATOM 2185 O O . LYS A 1 282 ? -18.484 -23.172 -25.422 1 72 282 LYS A O 1
ATOM 2190 N N . VAL B 1 1 ? -21.609 -2.701 12.586 1 93.12 1 VAL B N 1
ATOM 2191 C CA . VAL B 1 1 ? -20.438 -1.821 12.508 1 93.12 1 VAL B CA 1
ATOM 2192 C C . VAL B 1 1 ? -19.438 -2.186 13.594 1 93.12 1 VAL B C 1
ATOM 2194 O O . VAL B 1 1 ? -19.812 -2.33 14.766 1 93.12 1 VAL B O 1
ATOM 2197 N N . LEU B 1 2 ? -18.234 -2.486 13.125 1 96.38 2 LEU B N 1
ATOM 2198 C CA . LEU B 1 2 ? -17.125 -2.678 14.062 1 96.38 2 LEU B CA 1
ATOM 2199 C C . LEU B 1 2 ? -16.438 -1.353 14.375 1 96.38 2 LEU B C 1
ATOM 2201 O O . LEU B 1 2 ? -16.062 -0.616 13.453 1 96.38 2 LEU B O 1
ATOM 2205 N N . VAL B 1 3 ? -16.359 -0.984 15.633 1 97.38 3 VAL B N 1
ATOM 2206 C CA . VAL B 1 3 ? -15.703 0.252 16.047 1 97.38 3 VAL B CA 1
ATOM 2207 C C . VAL B 1 3 ? -14.352 -0.068 16.688 1 97.38 3 VAL B C 1
ATOM 2209 O O . VAL B 1 3 ? -14.281 -0.858 17.625 1 97.38 3 VAL B O 1
ATOM 2212 N N . LEU B 1 4 ? -13.328 0.457 16.141 1 96.81 4 LEU B N 1
ATOM 2213 C CA . LEU B 1 4 ? -11.977 0.359 16.688 1 96.81 4 LEU B CA 1
ATOM 2214 C C . LEU B 1 4 ? -11.453 1.733 17.078 1 96.81 4 LEU B C 1
ATOM 2216 O O . LEU B 1 4 ? -11.641 2.711 16.359 1 96.81 4 LEU B O 1
ATOM 2220 N N . SER B 1 5 ? -10.898 1.899 18.234 1 94.12 5 SER B N 1
ATOM 2221 C CA . SER B 1 5 ? -10.383 3.174 18.734 1 94.12 5 SER B CA 1
ATOM 2222 C C . SER B 1 5 ? -9.008 3.004 19.375 1 94.12 5 SER B C 1
ATOM 2224 O O . SER B 1 5 ? -8.695 1.941 19.906 1 94.12 5 SER B O 1
ATOM 2226 N N . SER B 1 6 ? -8.156 3.957 19.141 1 88.12 6 SER B N 1
ATOM 2227 C CA . SER B 1 6 ? -6.859 4.031 19.797 1 88.12 6 SER B CA 1
ATOM 2228 C C . SER B 1 6 ? -6.742 5.289 20.656 1 88.12 6 SER B C 1
ATOM 2230 O O . SER B 1 6 ? -7.383 6.301 20.359 1 88.12 6 SER B O 1
ATOM 2232 N N . PRO B 1 7 ? -5.973 5.148 21.781 1 86.12 7 PRO B N 1
ATOM 2233 C CA . PRO B 1 7 ? -5.676 6.387 22.5 1 86.12 7 PRO B CA 1
ATOM 2234 C C . PRO B 1 7 ? -4.973 7.422 21.625 1 86.12 7 PRO B C 1
ATOM 2236 O O . PRO B 1 7 ? -4.441 7.082 20.562 1 86.12 7 PRO B O 1
ATOM 2239 N N . SER B 1 8 ? -5.141 8.594 22.094 1 81.69 8 SER B N 1
ATOM 2240 C CA . SER B 1 8 ? -4.445 9.656 21.359 1 81.69 8 SER B CA 1
ATOM 2241 C C . SER B 1 8 ? -2.934 9.531 21.516 1 81.69 8 SER B C 1
ATOM 2243 O O . SER B 1 8 ? -2.447 9.039 22.547 1 81.69 8 SER B O 1
ATOM 2245 N N . GLY B 1 9 ? -2.244 9.93 20.469 1 82.75 9 GLY B N 1
ATOM 2246 C CA . GLY B 1 9 ? -0.796 9.938 20.594 1 82.75 9 GLY B CA 1
ATOM 2247 C C . GLY B 1 9 ? -0.087 9.453 19.344 1 82.75 9 GLY B C 1
ATOM 2248 O O . GLY B 1 9 ? -0.535 8.5 18.703 1 82.75 9 GLY B O 1
ATOM 2249 N N . GLU B 1 10 ? 1.02 10.023 19.078 1 84.31 10 GLU B N 1
ATOM 2250 C CA . GLU B 1 10 ? 1.841 9.711 17.906 1 84.31 10 GLU B CA 1
ATOM 2251 C C . GLU B 1 10 ? 2.4 8.297 18 1 84.31 10 GLU B C 1
ATOM 2253 O O . GLU B 1 10 ? 2.646 7.656 16.969 1 84.31 10 GLU B O 1
ATOM 2258 N N . GLN B 1 11 ? 2.533 7.828 19.219 1 84.81 11 GLN B N 1
ATOM 2259 C CA . GLN B 1 11 ? 3.137 6.52 19.422 1 84.81 11 GLN B CA 1
ATOM 2260 C C . GLN B 1 11 ? 2.244 5.406 18.875 1 84.81 11 GLN B C 1
ATOM 2262 O O . GLN B 1 11 ? 2.713 4.297 18.625 1 84.81 11 GLN B O 1
ATOM 2267 N N . PHE B 1 12 ? 0.981 5.691 18.734 1 91.06 12 PHE B N 1
ATOM 2268 C CA . PHE B 1 12 ? 0.052 4.668 18.266 1 91.06 12 PHE B CA 1
ATOM 2269 C C . PHE B 1 12 ? -0.031 4.66 16.75 1 91.06 12 PHE B C 1
ATOM 2271 O O . PHE B 1 12 ? -0.647 3.768 16.156 1 91.06 12 PHE B O 1
ATOM 2278 N N . LYS B 1 13 ? 0.549 5.609 16.156 1 93.31 13 LYS B N 1
ATOM 2279 C CA . LYS B 1 13 ? 0.669 5.664 14.703 1 93.31 13 LYS B CA 1
ATOM 2280 C C . LYS B 1 13 ? 1.801 4.77 14.211 1 93.31 13 LYS B C 1
ATOM 2282 O O . LYS B 1 13 ? 2.805 5.258 13.688 1 93.31 13 LYS B O 1
ATOM 2287 N N . CYS B 1 14 ? 1.575 3.465 14.391 1 93.94 14 CYS B N 1
ATOM 2288 C CA . CYS B 1 14 ? 2.65 2.508 14.156 1 93.94 14 CYS B CA 1
ATOM 2289 C C . CYS B 1 14 ? 2.111 1.214 13.562 1 93.94 14 CYS B C 1
ATOM 2291 O O . CYS B 1 14 ? 0.896 1.038 13.445 1 93.94 14 CYS B O 1
ATOM 2293 N N . LEU B 1 15 ? 3.021 0.337 13.18 1 95.44 15 LEU B N 1
ATOM 2294 C CA . LEU B 1 15 ? 2.658 -0.9 12.5 1 95.44 15 LEU B CA 1
ATOM 2295 C C . LEU B 1 15 ? 1.915 -1.842 13.438 1 95.44 15 LEU B C 1
ATOM 2297 O O . LEU B 1 15 ? 1.034 -2.59 13.008 1 95.44 15 LEU B O 1
ATOM 2301 N N . GLN B 1 16 ? 2.264 -1.797 14.672 1 94.06 16 GLN B N 1
ATOM 2302 C CA . GLN B 1 16 ? 1.577 -2.635 15.648 1 94.06 16 GLN B CA 1
ATOM 2303 C C . GLN B 1 16 ? 0.083 -2.328 15.68 1 94.06 16 GLN B C 1
ATOM 2305 O O . GLN B 1 16 ? -0.742 -3.242 15.758 1 94.06 16 GLN B O 1
ATOM 2310 N N . THR B 1 17 ? -0.242 -1.087 15.664 1 96.12 17 THR B N 1
ATOM 2311 C CA . THR B 1 17 ? -1.642 -0.677 15.641 1 96.12 17 THR B CA 1
ATOM 2312 C C . THR B 1 17 ? -2.326 -1.177 14.367 1 96.12 17 THR B C 1
ATOM 2314 O O . THR B 1 17 ? -3.443 -1.696 14.422 1 96.12 17 THR B O 1
ATOM 2317 N N . ILE B 1 18 ? -1.655 -1.082 13.258 1 97.38 18 ILE B N 1
ATOM 2318 C CA . ILE B 1 18 ? -2.182 -1.558 11.984 1 97.38 18 ILE B CA 1
ATOM 2319 C C . ILE B 1 18 ? -2.479 -3.053 12.07 1 97.38 18 ILE B C 1
ATOM 2321 O O . ILE B 1 18 ? -3.549 -3.506 11.656 1 97.38 18 ILE B O 1
ATOM 2325 N N . HIS B 1 19 ? -1.519 -3.756 12.578 1 94.88 19 HIS B N 1
ATOM 2326 C CA . HIS B 1 19 ? -1.661 -5.199 12.727 1 94.88 19 HIS B CA 1
ATOM 2327 C C . HIS B 1 19 ? -2.891 -5.551 13.562 1 94.88 19 HIS B C 1
ATOM 2329 O O . HIS B 1 19 ? -3.689 -6.402 13.164 1 94.88 19 HIS B O 1
ATOM 2335 N N . LEU B 1 20 ? -3.008 -4.914 14.672 1 94.75 20 LEU B N 1
ATOM 2336 C CA . LEU B 1 20 ? -4.129 -5.156 15.57 1 94.75 20 LEU B CA 1
ATOM 2337 C C . LEU B 1 20 ? -5.457 -4.863 14.883 1 94.75 20 LEU B C 1
ATOM 2339 O O . LEU B 1 20 ? -6.41 -5.633 15.008 1 94.75 20 LEU B O 1
ATOM 2343 N N . TYR B 1 21 ? -5.555 -3.76 14.234 1 97.06 21 TYR B N 1
ATOM 2344 C CA . TYR B 1 21 ? -6.789 -3.369 13.562 1 97.06 21 TYR B CA 1
ATOM 2345 C C . TYR B 1 21 ? -7.133 -4.34 12.438 1 97.06 21 TYR B C 1
ATOM 2347 O O . TYR B 1 21 ? -8.273 -4.789 12.328 1 97.06 21 TYR B O 1
ATOM 2355 N N . LEU B 1 22 ? -6.164 -4.73 11.625 1 96.38 22 LEU B N 1
ATOM 2356 C CA . LEU B 1 22 ? -6.418 -5.66 10.523 1 96.38 22 LEU B CA 1
ATOM 2357 C C . LEU B 1 22 ? -6.93 -6.996 11.055 1 96.38 22 LEU B C 1
ATOM 2359 O O . LEU B 1 22 ? -7.891 -7.551 10.523 1 96.38 22 LEU B O 1
ATOM 2363 N N . ASP B 1 23 ? -6.258 -7.477 12.086 1 93.25 23 ASP B N 1
ATOM 2364 C CA . ASP B 1 23 ? -6.684 -8.734 12.68 1 93.25 23 ASP B CA 1
ATOM 2365 C C . ASP B 1 23 ? -8.141 -8.664 13.141 1 93.25 23 ASP B C 1
ATOM 2367 O O . ASP B 1 23 ? -8.938 -9.562 12.844 1 93.25 23 ASP B O 1
ATOM 2371 N N . SER B 1 24 ? -8.469 -7.582 13.828 1 95.06 24 SER B N 1
ATOM 2372 C CA . SER B 1 24 ? -9.828 -7.398 14.344 1 95.06 24 SER B CA 1
ATOM 2373 C C . SER B 1 24 ? -10.836 -7.285 13.203 1 95.06 24 SER B C 1
ATOM 2375 O O . SER B 1 24 ? -11.93 -7.836 13.281 1 95.06 24 SER B O 1
ATOM 2377 N N . ILE B 1 25 ? -10.477 -6.609 12.211 1 95.06 25 ILE B N 1
ATOM 2378 C CA . ILE B 1 25 ? -11.367 -6.352 11.086 1 95.06 25 ILE B CA 1
ATOM 2379 C C . ILE B 1 25 ? -11.641 -7.652 10.336 1 95.06 25 ILE B C 1
ATOM 2381 O O . ILE B 1 25 ? -12.789 -7.949 9.992 1 95.06 25 ILE B O 1
ATOM 2385 N N . TYR B 1 26 ? -10.602 -8.414 10.078 1 89.38 26 TYR B N 1
ATOM 2386 C CA . TYR B 1 26 ? -10.781 -9.688 9.391 1 89.38 26 TYR B CA 1
ATOM 2387 C C . TYR B 1 26 ? -11.594 -10.656 10.25 1 89.38 26 TYR B C 1
ATOM 2389 O O . TYR B 1 26 ? -12.438 -11.391 9.734 1 89.38 26 TYR B O 1
ATOM 2397 N N . GLU B 1 27 ? -11.25 -10.633 11.547 1 88.94 27 GLU B N 1
ATOM 2398 C CA . GLU B 1 27 ? -12.008 -11.477 12.469 1 88.94 27 GLU B CA 1
ATOM 2399 C C . GLU B 1 27 ? -13.492 -11.141 12.445 1 88.94 27 GLU B C 1
ATOM 2401 O O . GLU B 1 27 ? -14.344 -12.023 12.539 1 88.94 27 GLU B O 1
ATOM 2406 N N . TRP B 1 28 ? -13.812 -9.859 12.289 1 91.94 28 TRP B N 1
ATOM 2407 C CA . TRP B 1 28 ? -15.188 -9.375 12.242 1 91.94 28 TRP B CA 1
ATOM 2408 C C . TRP B 1 28 ? -15.883 -9.836 10.969 1 91.94 28 TRP B C 1
ATOM 2410 O O . TRP B 1 28 ? -17.109 -9.828 10.891 1 91.94 28 TRP B O 1
ATOM 2420 N N . GLY B 1 29 ? -15.055 -10.188 9.906 1 84.88 29 GLY B N 1
ATOM 2421 C CA . GLY B 1 29 ? -15.633 -10.719 8.68 1 84.88 29 GLY B CA 1
ATOM 2422 C C . GLY B 1 29 ? -15.633 -9.711 7.543 1 84.88 29 GLY B C 1
ATOM 2423 O O . GLY B 1 29 ? -16.406 -9.836 6.594 1 84.88 29 GLY B O 1
ATOM 2424 N N . ALA B 1 30 ? -14.805 -8.711 7.613 1 87.12 30 ALA B N 1
ATOM 2425 C CA . ALA B 1 30 ? -14.711 -7.715 6.551 1 87.12 30 ALA B CA 1
ATOM 2426 C C . ALA B 1 30 ? -14.234 -8.352 5.242 1 87.12 30 ALA B C 1
ATOM 2428 O O . ALA B 1 30 ? -13.453 -9.297 5.258 1 87.12 30 ALA B O 1
ATOM 2429 N N . ASP B 1 31 ? -14.773 -7.824 4.191 1 84.88 31 ASP B N 1
ATOM 2430 C CA . ASP B 1 31 ? -14.383 -8.297 2.865 1 84.88 31 ASP B CA 1
ATOM 2431 C C . ASP B 1 31 ? -14.117 -7.121 1.924 1 84.88 31 ASP B C 1
ATOM 2433 O O . ASP B 1 31 ? -13.969 -5.98 2.369 1 84.88 31 ASP B O 1
ATOM 2437 N N . ARG B 1 32 ? -13.992 -7.422 0.619 1 86.25 32 ARG B N 1
ATOM 2438 C CA . ARG B 1 32 ? -13.609 -6.422 -0.369 1 86.25 32 ARG B CA 1
ATOM 2439 C C . ARG B 1 32 ? -14.688 -5.355 -0.516 1 86.25 32 ARG B C 1
ATOM 2441 O O . ARG B 1 32 ? -14.422 -4.258 -1.013 1 86.25 32 ARG B O 1
ATOM 2448 N N . SER B 1 33 ? -15.898 -5.625 -0.123 1 86.19 33 SER B N 1
ATOM 2449 C CA . SER B 1 33 ? -17.016 -4.691 -0.269 1 86.19 33 SER B CA 1
ATOM 2450 C C . SER B 1 33 ? -17.203 -3.859 0.995 1 86.19 33 SER B C 1
ATOM 2452 O O . SER B 1 33 ? -18.062 -2.971 1.036 1 86.19 33 SER B O 1
ATOM 2454 N N . SER B 1 34 ? -16.406 -4.133 1.971 1 92.31 34 SER B N 1
ATOM 2455 C CA . SER B 1 34 ? -16.516 -3.404 3.23 1 92.31 34 SER B CA 1
ATOM 2456 C C . SER B 1 34 ? -16.031 -1.963 3.076 1 92.31 34 SER B C 1
ATOM 2458 O O . SER B 1 34 ? -15.367 -1.627 2.098 1 92.31 34 SER B O 1
ATOM 2460 N N . LEU B 1 35 ? -16.469 -1.122 4.031 1 96.94 35 LEU B N 1
ATOM 2461 C CA . LEU B 1 35 ? -16.125 0.296 4.051 1 96.94 35 LEU B CA 1
ATOM 2462 C C . LEU B 1 35 ? -15.453 0.675 5.363 1 96.94 35 LEU B C 1
ATOM 2464 O O . LEU B 1 35 ? -15.945 0.333 6.441 1 96.94 35 LEU B O 1
ATOM 2468 N N . VAL B 1 36 ? -14.289 1.312 5.281 1 98.25 36 VAL B N 1
ATOM 2469 C CA . VAL B 1 36 ? -13.625 1.848 6.461 1 98.25 36 VAL B CA 1
ATOM 2470 C C . VAL B 1 36 ? -13.984 3.322 6.633 1 98.25 36 VAL B C 1
ATOM 2472 O O . VAL B 1 36 ? -13.867 4.109 5.691 1 98.25 36 VAL B O 1
ATOM 2475 N N . ILE B 1 37 ? -14.438 3.701 7.789 1 98.38 37 ILE B N 1
ATOM 2476 C CA . ILE B 1 37 ? -14.758 5.086 8.117 1 98.38 37 ILE B CA 1
ATOM 2477 C C . ILE B 1 37 ? -13.734 5.625 9.125 1 98.38 37 ILE B C 1
ATOM 2479 O O . ILE B 1 37 ? -13.672 5.152 10.258 1 98.38 37 ILE B O 1
ATOM 2483 N N . CYS B 1 38 ? -12.961 6.531 8.719 1 97.81 38 CYS B N 1
ATOM 2484 C CA . CYS B 1 38 ? -11.977 7.18 9.586 1 97.81 38 CYS B CA 1
ATOM 2485 C C . CYS B 1 38 ? -12.578 8.398 10.273 1 97.81 38 CYS B C 1
ATOM 2487 O O . CYS B 1 38 ? -12.805 9.43 9.633 1 97.81 38 CYS B O 1
ATOM 2489 N N . PHE B 1 39 ? -12.859 8.305 11.531 1 97 39 PHE B N 1
ATOM 2490 C CA . PHE B 1 39 ? -13.469 9.359 12.328 1 97 39 PHE B CA 1
ATOM 2491 C C . PHE B 1 39 ? -12.469 9.945 13.312 1 97 39 PHE B C 1
ATOM 2493 O O . PHE B 1 39 ? -12.062 9.273 14.266 1 97 39 PHE B O 1
ATOM 2500 N N . GLY B 1 40 ? -11.984 11.102 13.07 1 95.25 40 GLY B N 1
ATOM 2501 C CA . GLY B 1 40 ? -11.023 11.711 13.977 1 95.25 40 GLY B CA 1
ATOM 2502 C C . GLY B 1 40 ? -10.047 12.641 13.273 1 95.25 40 GLY B C 1
ATOM 2503 O O . GLY B 1 40 ? -10.367 13.219 12.234 1 95.25 40 GLY B O 1
ATOM 2504 N N . GLY B 1 41 ? -8.922 12.891 13.906 1 93.38 41 GLY B N 1
ATOM 2505 C CA . GLY B 1 41 ? -7.891 13.742 13.344 1 93.38 41 GLY B CA 1
ATOM 2506 C C . GLY B 1 41 ? -6.984 13.016 12.359 1 93.38 41 GLY B C 1
ATOM 2507 O O . GLY B 1 41 ? -7.418 12.078 11.688 1 93.38 41 GLY B O 1
ATOM 2508 N N . GLY B 1 42 ? -5.75 13.516 12.242 1 92.38 42 GLY B N 1
ATOM 2509 C CA . GLY B 1 42 ? -4.805 12.977 11.281 1 92.38 42 GLY B CA 1
ATOM 2510 C C . GLY B 1 42 ? -4.387 11.547 11.594 1 92.38 42 GLY B C 1
ATOM 2511 O O . GLY B 1 42 ? -4.203 10.742 10.68 1 92.38 42 GLY B O 1
ATOM 2512 N N . ILE B 1 43 ? -4.27 11.25 12.883 1 93 43 ILE B N 1
ATOM 2513 C CA . ILE B 1 43 ? -3.748 9.945 13.273 1 93 43 ILE B CA 1
ATOM 2514 C C . ILE B 1 43 ? -4.766 8.859 12.922 1 93 43 ILE B C 1
ATOM 2516 O O . ILE B 1 43 ? -4.461 7.926 12.18 1 93 43 ILE B O 1
ATOM 2520 N N . PRO B 1 44 ? -6.043 8.992 13.383 1 95.56 44 PRO B N 1
ATOM 2521 C CA . PRO B 1 44 ? -7.012 7.98 12.953 1 95.56 44 PRO B CA 1
ATOM 2522 C C . PRO B 1 44 ? -7.207 7.961 11.438 1 95.56 44 PRO B C 1
ATOM 2524 O O . PRO B 1 44 ? -7.453 6.902 10.852 1 95.56 44 PRO B O 1
ATOM 2527 N N . GLY B 1 45 ? -7.137 9.109 10.828 1 96.5 45 GLY B N 1
ATOM 2528 C CA . GLY B 1 45 ? -7.242 9.172 9.383 1 96.5 45 GLY B CA 1
ATOM 2529 C C . GLY B 1 45 ? -6.172 8.367 8.664 1 96.5 45 GLY B C 1
ATOM 2530 O O . GLY B 1 45 ? -6.477 7.578 7.773 1 96.5 45 GLY B O 1
ATOM 2531 N N . ASN B 1 46 ? -4.945 8.609 9.086 1 96.31 46 ASN B N 1
ATOM 2532 C CA . ASN B 1 46 ? -3.822 7.906 8.477 1 96.31 46 ASN B CA 1
ATOM 2533 C C . ASN B 1 46 ? -3.887 6.406 8.734 1 96.31 46 ASN B C 1
ATOM 2535 O O . ASN B 1 46 ? -3.664 5.602 7.824 1 96.31 46 ASN B O 1
ATOM 2539 N N . ILE B 1 47 ? -4.188 6.027 9.961 1 97.44 47 ILE B N 1
ATOM 2540 C CA . ILE B 1 47 ? -4.266 4.621 10.336 1 97.44 47 ILE B CA 1
ATOM 2541 C C . ILE B 1 47 ? -5.371 3.934 9.539 1 97.44 47 ILE B C 1
ATOM 2543 O O . ILE B 1 47 ? -5.145 2.898 8.906 1 97.44 47 ILE B O 1
ATOM 2547 N N . GLY B 1 48 ? -6.559 4.555 9.57 1 97.88 48 GLY B N 1
ATOM 2548 C CA . GLY B 1 48 ? -7.672 3.977 8.836 1 97.88 48 GLY B CA 1
ATOM 2549 C C . GLY B 1 48 ? -7.43 3.908 7.344 1 97.88 48 GLY B C 1
ATOM 2550 O O . GLY B 1 48 ? -7.785 2.92 6.695 1 97.88 48 GLY B O 1
ATOM 2551 N N . GLY B 1 49 ? -6.895 4.973 6.777 1 98.19 49 GLY B N 1
ATOM 2552 C CA . GLY B 1 49 ? -6.562 4.984 5.363 1 98.19 49 GLY B CA 1
ATOM 2553 C C . GLY B 1 49 ? -5.574 3.902 4.969 1 98.19 49 GLY B C 1
ATOM 2554 O O . GLY B 1 49 ? -5.719 3.273 3.92 1 98.19 49 GLY B O 1
ATOM 2555 N N . LEU B 1 50 ? -4.555 3.713 5.801 1 98.5 50 LEU B N 1
ATOM 2556 C CA . LEU B 1 50 ? -3.564 2.68 5.516 1 98.5 50 LEU B CA 1
ATOM 2557 C C . LEU B 1 50 ? -4.18 1.29 5.621 1 98.5 50 LEU B C 1
ATOM 2559 O O . LEU B 1 50 ? -3.916 0.423 4.785 1 98.5 50 LEU B O 1
ATOM 2563 N N . VAL B 1 51 ? -5 1.081 6.637 1 98.31 51 VAL B N 1
ATOM 2564 C CA . VAL B 1 51 ? -5.711 -0.184 6.793 1 98.31 51 VAL B CA 1
ATOM 2565 C C . VAL B 1 51 ? -6.547 -0.466 5.547 1 98.31 51 VAL B C 1
ATOM 2567 O O . VAL B 1 51 ? -6.461 -1.551 4.965 1 98.31 51 VAL B O 1
ATOM 2570 N N . ALA B 1 52 ? -7.285 0.496 5.125 1 98.25 52 ALA B N 1
ATOM 2571 C CA . ALA B 1 52 ? -8.133 0.346 3.943 1 98.25 52 ALA B CA 1
ATOM 2572 C C . ALA B 1 52 ? -7.293 0.067 2.699 1 98.25 52 ALA B C 1
ATOM 2574 O O . ALA B 1 52 ? -7.668 -0.758 1.863 1 98.25 52 ALA B O 1
ATOM 2575 N N . GLY B 1 53 ? -6.215 0.773 2.59 1 98.12 53 GLY B N 1
ATOM 2576 C CA . GLY B 1 53 ? -5.336 0.605 1.443 1 98.12 53 GLY B CA 1
ATOM 2577 C C . GLY B 1 53 ? -4.672 -0.757 1.396 1 98.12 53 GLY B C 1
ATOM 2578 O O . GLY B 1 53 ? -4.398 -1.282 0.314 1 98.12 53 GLY B O 1
ATOM 2579 N N . LEU B 1 54 ? -4.449 -1.391 2.52 1 98.12 54 LEU B N 1
ATOM 2580 C CA . LEU B 1 54 ? -3.746 -2.666 2.611 1 98.12 54 LEU B CA 1
ATOM 2581 C C . LEU B 1 54 ? -4.715 -3.834 2.455 1 98.12 54 LEU B C 1
ATOM 2583 O O . LEU B 1 54 ? -4.344 -4.895 1.948 1 98.12 54 LEU B O 1
ATOM 2587 N N . MET B 1 55 ? -5.941 -3.652 2.939 1 95.81 55 MET B N 1
ATOM 2588 C CA . MET B 1 55 ? -6.93 -4.73 2.893 1 95.81 55 MET B CA 1
ATOM 2589 C C . MET B 1 55 ? -7.305 -5.059 1.452 1 95.81 55 MET B C 1
ATOM 2591 O O . MET B 1 55 ? -7.828 -4.207 0.731 1 95.81 55 MET B O 1
ATOM 2595 N N . TYR B 1 56 ? -6.973 -6.336 1.044 1 91 56 TYR B N 1
ATOM 2596 C CA . TYR B 1 56 ? -7.273 -6.84 -0.293 1 91 56 TYR B CA 1
ATOM 2597 C C . TYR B 1 56 ? -6.742 -5.891 -1.361 1 91 56 TYR B C 1
ATOM 2599 O O . TYR B 1 56 ? -7.387 -5.688 -2.395 1 91 56 TYR B O 1
ATOM 2607 N N . ARG B 1 57 ? -5.609 -5.211 -0.942 1 94.25 57 ARG B N 1
ATOM 2608 C CA . ARG B 1 57 ? -4.887 -4.312 -1.839 1 94.25 57 ARG B CA 1
ATOM 2609 C C . ARG B 1 57 ? -5.73 -3.096 -2.197 1 94.25 57 ARG B C 1
ATOM 2611 O O . ARG B 1 57 ? -5.621 -2.561 -3.303 1 94.25 57 ARG B O 1
ATOM 2618 N N . GLY B 1 58 ? -6.613 -2.719 -1.298 1 95.44 58 GLY B N 1
ATOM 2619 C CA . GLY B 1 58 ? -7.387 -1.496 -1.439 1 95.44 58 GLY B CA 1
ATOM 2620 C C . GLY B 1 58 ? -8.883 -1.722 -1.332 1 95.44 58 GLY B C 1
ATOM 2621 O O . GLY B 1 58 ? -9.477 -2.402 -2.172 1 95.44 58 GLY B O 1
ATOM 2622 N N . ILE B 1 59 ? -9.492 -1.253 -0.363 1 95.19 59 ILE B N 1
ATOM 2623 C CA . ILE B 1 59 ? -10.945 -1.204 -0.255 1 95.19 59 ILE B CA 1
ATOM 2624 C C . ILE B 1 59 ? -11.398 0.236 -0.026 1 95.19 59 ILE B C 1
ATOM 2626 O O . ILE B 1 59 ? -10.57 1.125 0.198 1 95.19 59 ILE B O 1
ATOM 2630 N N . ALA B 1 60 ? -12.672 0.47 -0.086 1 97.25 60 ALA B N 1
ATOM 2631 C CA . ALA B 1 60 ? -13.211 1.821 0.035 1 97.25 60 ALA B CA 1
ATOM 2632 C C . ALA B 1 60 ? -13.07 2.346 1.46 1 97.25 60 ALA B C 1
ATOM 2634 O O . ALA B 1 60 ? -13.227 1.594 2.424 1 97.25 60 ALA B O 1
ATOM 2635 N N . PHE B 1 61 ? -12.766 3.645 1.602 1 98.12 61 PHE B N 1
ATOM 2636 C CA . PHE B 1 61 ? -12.773 4.281 2.912 1 98.12 61 PHE B CA 1
ATOM 2637 C C . PHE B 1 61 ? -13.18 5.746 2.801 1 98.12 61 PHE B C 1
ATOM 2639 O O . PHE B 1 61 ? -13.148 6.324 1.71 1 98.12 61 PHE B O 1
ATOM 2646 N N . ILE B 1 62 ? -13.602 6.352 3.904 1 98.19 62 ILE B N 1
ATOM 2647 C CA . ILE B 1 62 ? -13.992 7.758 3.945 1 98.19 62 ILE B CA 1
ATOM 2648 C C . ILE B 1 62 ? -13.352 8.43 5.156 1 98.19 62 ILE B C 1
ATOM 2650 O O . ILE B 1 62 ? -12.992 7.766 6.133 1 98.19 62 ILE B O 1
ATOM 2654 N N . HIS B 1 63 ? -13.188 9.758 5.043 1 97.94 63 HIS B N 1
ATOM 2655 C CA . HIS B 1 63 ? -12.719 10.57 6.164 1 97.94 63 HIS B CA 1
ATOM 2656 C C . HIS B 1 63 ? -13.859 11.383 6.77 1 97.94 63 HIS B C 1
ATOM 2658 O O . HIS B 1 63 ? -14.695 11.922 6.043 1 97.94 63 HIS B O 1
ATOM 2664 N N . ILE B 1 64 ? -13.953 11.414 7.992 1 97.5 64 ILE B N 1
ATOM 2665 C CA . ILE B 1 64 ? -14.742 12.367 8.766 1 97.5 64 ILE B CA 1
ATOM 2666 C C . ILE B 1 64 ? -13.836 13.094 9.758 1 97.5 64 ILE B C 1
ATOM 2668 O O . ILE B 1 64 ? -13.789 12.742 10.945 1 97.5 64 ILE B O 1
ATOM 2672 N N . PRO B 1 65 ? -13.141 14.117 9.242 1 96.44 65 PRO B N 1
ATOM 2673 C CA . PRO B 1 65 ? -12.18 14.812 10.109 1 96.44 65 PRO B CA 1
ATOM 2674 C C . PRO B 1 65 ? -12.852 15.594 11.234 1 96.44 65 PRO B C 1
ATOM 2676 O O . PRO B 1 65 ? -13.891 16.219 11.023 1 96.44 65 PRO B O 1
ATOM 2679 N N . THR B 1 66 ? -12.227 15.539 12.398 1 95.38 66 THR B N 1
ATOM 2680 C CA . THR B 1 66 ? -12.789 16.219 13.562 1 95.38 66 THR B CA 1
ATOM 2681 C C . THR B 1 66 ? -11.852 17.328 14.047 1 95.38 66 THR B C 1
ATOM 2683 O O . THR B 1 66 ? -12.125 17.969 15.055 1 95.38 66 THR B O 1
ATOM 2686 N N . THR B 1 67 ? -10.727 17.516 13.406 1 94.62 67 THR B N 1
ATOM 2687 C CA . THR B 1 67 ? -9.82 18.609 13.703 1 94.62 67 THR B CA 1
ATOM 2688 C C . THR B 1 67 ? -9.648 19.516 12.477 1 94.62 67 THR B C 1
ATOM 2690 O O . THR B 1 67 ? -9.805 19.062 11.344 1 94.62 67 THR B O 1
ATOM 2693 N N . LEU B 1 68 ? -9.336 20.719 12.734 1 94.81 68 LEU B N 1
ATOM 2694 C CA . LEU B 1 68 ? -9.086 21.656 11.641 1 94.81 68 LEU B CA 1
ATOM 2695 C C . LEU B 1 68 ? -7.895 21.203 10.805 1 94.81 68 LEU B C 1
ATOM 2697 O O . LEU B 1 68 ? -7.938 21.266 9.578 1 94.81 68 LEU B O 1
ATOM 2701 N N . LEU B 1 69 ? -6.91 20.766 11.484 1 93.31 69 LEU B N 1
ATOM 2702 C CA . LEU B 1 69 ? -5.695 20.344 10.805 1 93.31 69 LEU B CA 1
ATOM 2703 C C . LEU B 1 69 ? -6.004 19.234 9.789 1 93.31 69 LEU B C 1
ATOM 2705 O O . LEU B 1 69 ? -5.574 19.312 8.641 1 93.31 69 LEU B O 1
ATOM 2709 N N . ALA B 1 70 ? -6.727 18.266 10.25 1 94.19 70 ALA B N 1
ATOM 2710 C CA . ALA B 1 70 ? -7.078 17.156 9.352 1 94.19 70 ALA B CA 1
ATOM 2711 C C . ALA B 1 70 ? -7.969 17.641 8.211 1 94.19 70 ALA B C 1
ATOM 2713 O O . ALA B 1 70 ? -7.723 17.328 7.047 1 94.19 70 ALA B O 1
ATOM 2714 N N . ALA B 1 71 ? -8.914 18.438 8.531 1 93.81 71 ALA B N 1
ATOM 2715 C CA . ALA B 1 71 ? -9.906 18.922 7.566 1 93.81 71 ALA B CA 1
ATOM 2716 C C . ALA B 1 71 ? -9.25 19.797 6.5 1 93.81 71 ALA B C 1
ATOM 2718 O O . ALA B 1 71 ? -9.68 19.797 5.344 1 93.81 71 ALA B O 1
ATOM 2719 N N . PHE B 1 72 ? -8.203 20.484 6.906 1 90.75 72 PHE B N 1
ATOM 2720 C CA . PHE B 1 72 ? -7.629 21.5 6.02 1 90.75 72 PHE B CA 1
ATOM 2721 C C . PHE B 1 72 ? -6.414 20.938 5.285 1 90.75 72 PHE B C 1
ATOM 2723 O O . PHE B 1 72 ? -5.934 21.531 4.32 1 90.75 72 PHE B O 1
ATOM 2730 N N . ASP B 1 73 ? -5.996 19.781 5.715 1 89.19 73 ASP B N 1
ATOM 2731 C CA . ASP B 1 73 ? -4.719 19.344 5.152 1 89.19 73 ASP B CA 1
ATOM 2732 C C . ASP B 1 73 ? -4.703 17.844 4.91 1 89.19 73 ASP B C 1
ATOM 2734 O O . ASP B 1 73 ? -4.844 17.391 3.773 1 89.19 73 ASP B O 1
ATOM 2738 N N . SER B 1 74 ? -4.66 17.031 5.926 1 87.69 74 SER B N 1
ATOM 2739 C CA . SER B 1 74 ? -4.266 15.625 5.848 1 87.69 74 SER B CA 1
ATOM 2740 C C . SER B 1 74 ? -5.27 14.812 5.035 1 87.69 74 SER B C 1
ATOM 2742 O O . SER B 1 74 ? -4.887 13.93 4.262 1 87.69 74 SER B O 1
ATOM 2744 N N . VAL B 1 75 ? -6.547 15.133 5.133 1 91.5 75 VAL B N 1
ATOM 2745 C CA . VAL B 1 75 ? -7.559 14.273 4.535 1 91.5 75 VAL B CA 1
ATOM 2746 C C . VAL B 1 75 ? -7.656 14.555 3.037 1 91.5 75 VAL B C 1
ATOM 2748 O O . VAL B 1 75 ? -8.266 13.781 2.293 1 91.5 75 VAL B O 1
ATOM 2751 N N . ILE B 1 76 ? -7.039 15.57 2.59 1 86.81 76 ILE B N 1
ATOM 2752 C CA . ILE B 1 76 ? -7.09 15.945 1.18 1 86.81 76 ILE B CA 1
ATOM 2753 C C . ILE B 1 76 ? -5.93 15.281 0.434 1 86.81 76 ILE B C 1
ATOM 2755 O O . ILE B 1 76 ? -5.938 15.211 -0.796 1 86.81 76 ILE B O 1
ATOM 2759 N N . SER B 1 77 ? -5.066 14.734 1.076 1 84.5 77 SER B N 1
ATOM 2760 C CA . SER B 1 77 ? -3.914 14.047 0.499 1 84.5 77 SER B CA 1
ATOM 2761 C C . SER B 1 77 ? -4.219 12.578 0.235 1 84.5 77 SER B C 1
ATOM 2763 O O . SER B 1 77 ? -5.09 11.992 0.883 1 84.5 77 SER B O 1
ATOM 2765 N N . LEU B 1 78 ? -3.555 11.945 -0.776 1 91.06 78 LEU B N 1
ATOM 2766 C CA . LEU B 1 78 ? -3.672 10.516 -1.053 1 91.06 78 LEU B CA 1
ATOM 2767 C C . LEU B 1 78 ? -2.744 9.711 -0.149 1 91.06 78 LEU B C 1
ATOM 2769 O O . LEU B 1 78 ? -2.844 8.484 -0.085 1 91.06 78 LEU B O 1
ATOM 2773 N N . LYS B 1 79 ? -1.937 10.391 0.603 1 92.38 79 LYS B N 1
ATOM 2774 C CA . LYS B 1 79 ? -0.91 9.742 1.413 1 92.38 79 LYS B CA 1
ATOM 2775 C C . LYS B 1 79 ? -1.499 9.188 2.705 1 92.38 79 LYS B C 1
ATOM 2777 O O . LYS B 1 79 ? -2.156 9.906 3.457 1 92.38 79 LYS B O 1
ATOM 2782 N N . GLN B 1 80 ? -1.385 7.938 2.93 1 96.69 80 GLN B N 1
ATOM 2783 C CA . GLN B 1 80 ? -1.682 7.27 4.191 1 96.69 80 GLN B CA 1
ATOM 2784 C C . GLN B 1 80 ? -0.429 6.629 4.785 1 96.69 80 GLN B C 1
ATOM 2786 O O . GLN B 1 80 ? 0.175 5.75 4.168 1 96.69 80 GLN B O 1
ATOM 2791 N N . ALA B 1 81 ? -0.059 7.133 5.965 1 95.19 81 ALA B N 1
ATOM 2792 C CA . ALA B 1 81 ? 1.233 6.648 6.441 1 95.19 81 ALA B CA 1
ATOM 2793 C C . ALA B 1 81 ? 1.267 6.582 7.969 1 95.19 81 ALA B C 1
ATOM 2795 O O . ALA B 1 81 ? 0.494 7.266 8.641 1 95.19 81 ALA B O 1
ATOM 2796 N N . ILE B 1 82 ? 2.109 5.742 8.43 1 95.25 82 ILE B N 1
ATOM 2797 C CA . ILE B 1 82 ? 2.418 5.621 9.852 1 95.25 82 ILE B CA 1
ATOM 2798 C C . ILE B 1 82 ? 3.924 5.762 10.062 1 95.25 82 ILE B C 1
ATOM 2800 O O . ILE B 1 82 ? 4.691 5.836 9.102 1 95.25 82 ILE B O 1
ATOM 2804 N N . ASN B 1 83 ? 4.23 5.875 11.305 1 89.81 83 ASN B N 1
ATOM 2805 C CA . ASN B 1 83 ? 5.629 6.098 11.656 1 89.81 83 ASN B CA 1
ATOM 2806 C C . ASN B 1 83 ? 6.395 4.785 11.773 1 89.81 83 ASN B C 1
ATOM 2808 O O . ASN B 1 83 ? 5.809 3.746 12.086 1 89.81 83 ASN B O 1
ATOM 2812 N N . SER B 1 84 ? 7.672 4.816 11.383 1 88.25 84 SER B N 1
ATOM 2813 C CA . SER B 1 84 ? 8.617 3.809 11.852 1 88.25 84 SER B CA 1
ATOM 2814 C C . SER B 1 84 ? 9.336 4.266 13.117 1 88.25 84 SER B C 1
ATOM 2816 O O . SER B 1 84 ? 9.109 5.379 13.602 1 88.25 84 SER B O 1
ATOM 2818 N N . ASN B 1 85 ? 10.109 3.385 13.695 1 79.5 85 ASN B N 1
ATOM 2819 C CA . ASN B 1 85 ? 10.914 3.771 14.844 1 79.5 85 ASN B CA 1
ATOM 2820 C C . ASN B 1 85 ? 11.969 4.812 14.469 1 79.5 85 ASN B C 1
ATOM 2822 O O . ASN B 1 85 ? 12.555 5.453 15.344 1 79.5 85 ASN B O 1
ATOM 2826 N N . TYR B 1 86 ? 12.086 5.043 13.156 1 75.06 86 TYR B N 1
ATOM 2827 C CA . TYR B 1 86 ? 13.227 5.84 12.711 1 75.06 86 TYR B CA 1
ATOM 2828 C C . TYR B 1 86 ? 12.758 7.121 12.023 1 75.06 86 TYR B C 1
ATOM 2830 O O . TYR B 1 86 ? 13.508 8.094 11.93 1 75.06 86 TYR B O 1
ATOM 2838 N N . ALA B 1 87 ? 11.547 7.121 11.547 1 76.5 87 ALA B N 1
ATOM 2839 C CA . ALA B 1 87 ? 11.086 8.297 10.82 1 76.5 87 ALA B CA 1
ATOM 2840 C C . ALA B 1 87 ? 9.562 8.406 10.859 1 76.5 87 ALA B C 1
ATOM 2842 O O . ALA B 1 87 ? 8.859 7.398 10.805 1 76.5 87 ALA B O 1
ATOM 2843 N N . LYS B 1 88 ? 9.133 9.633 10.914 1 81.19 88 LYS B N 1
ATOM 2844 C CA . LYS B 1 88 ? 7.703 9.914 10.844 1 81.19 88 LYS B CA 1
ATOM 2845 C C . LYS B 1 88 ? 7.16 9.672 9.445 1 81.19 88 LYS B C 1
ATOM 2847 O O . LYS B 1 88 ? 7.805 10.023 8.453 1 81.19 88 LYS B O 1
ATOM 2852 N N . ASN B 1 89 ? 5.977 9.023 9.375 1 87.94 89 ASN B N 1
ATOM 2853 C CA . ASN B 1 89 ? 5.246 8.773 8.141 1 87.94 89 ASN B CA 1
ATOM 2854 C C . ASN B 1 89 ? 6.105 8.016 7.125 1 87.94 89 ASN B C 1
ATOM 2856 O O . ASN B 1 89 ? 6.023 8.273 5.922 1 87.94 89 ASN B O 1
ATOM 2860 N N . ALA B 1 90 ? 6.973 7.102 7.613 1 88.69 90 ALA B N 1
ATOM 2861 C CA . ALA B 1 90 ? 7.934 6.402 6.762 1 88.69 90 ALA B CA 1
ATOM 2862 C C . ALA B 1 90 ? 7.301 5.168 6.125 1 88.69 90 ALA B C 1
ATOM 2864 O O . ALA B 1 90 ? 7.828 4.625 5.152 1 88.69 90 ALA B O 1
ATOM 2865 N N . ILE B 1 91 ? 6.188 4.66 6.656 1 95.56 91 ILE B N 1
ATOM 2866 C CA . ILE B 1 91 ? 5.527 3.447 6.184 1 95.56 91 ILE B CA 1
ATOM 2867 C C . ILE B 1 91 ? 4.121 3.781 5.699 1 95.56 91 ILE B C 1
ATOM 2869 O O . ILE B 1 91 ? 3.293 4.277 6.473 1 95.56 91 ILE B O 1
ATOM 2873 N N . GLY B 1 92 ? 3.904 3.535 4.438 1 96.94 92 GLY B N 1
ATOM 2874 C CA . GLY B 1 92 ? 2.574 3.893 3.971 1 96.94 92 GLY B CA 1
ATOM 2875 C C . GLY B 1 92 ? 2.369 3.623 2.492 1 96.94 92 GLY B C 1
ATOM 2876 O O . GLY B 1 92 ? 3.098 2.83 1.894 1 96.94 92 GLY B O 1
ATOM 2877 N N . LEU B 1 93 ? 1.285 4.117 1.93 1 97.06 93 LEU B N 1
ATOM 2878 C CA . LEU B 1 93 ? 0.905 3.996 0.526 1 97.06 93 LEU B CA 1
ATOM 2879 C C . LEU B 1 93 ? -0.014 5.141 0.111 1 97.06 93 LEU B C 1
ATOM 2881 O O . LEU B 1 93 ? -0.414 5.957 0.946 1 97.06 93 LEU B O 1
ATOM 2885 N N . TYR B 1 94 ? -0.194 5.297 -1.163 1 94.88 94 TYR B N 1
ATOM 2886 C CA . TYR B 1 94 ? -1.176 6.238 -1.687 1 94.88 94 TYR B CA 1
ATOM 2887 C C . TYR B 1 94 ? -2.535 5.574 -1.858 1 94.88 94 TYR B C 1
ATOM 2889 O O . TYR B 1 94 ? -2.654 4.562 -2.557 1 94.88 94 TYR B O 1
ATOM 2897 N N . HIS B 1 95 ? -3.484 6.016 -1.205 1 96.69 95 HIS B N 1
ATOM 2898 C CA . HIS B 1 95 ? -4.844 5.488 -1.289 1 96.69 95 HIS B CA 1
ATOM 2899 C C . HIS B 1 95 ? -5.875 6.605 -1.163 1 96.69 95 HIS B C 1
ATOM 2901 O O . HIS B 1 95 ? -5.938 7.285 -0.137 1 96.69 95 HIS B O 1
ATOM 2907 N N . LYS B 1 96 ? -6.676 6.801 -2.164 1 94.81 96 LYS B N 1
ATOM 2908 C CA . LYS B 1 96 ? -7.617 7.914 -2.244 1 94.81 96 LYS B CA 1
ATOM 2909 C C . LYS B 1 96 ? -8.914 7.59 -1.516 1 94.81 96 LYS B C 1
ATOM 2911 O O . LYS B 1 96 ? -9.539 6.559 -1.778 1 94.81 96 LYS B O 1
ATOM 2916 N N . PRO B 1 97 ? -9.367 8.438 -0.586 1 96.69 97 PRO B N 1
ATOM 2917 C CA . PRO B 1 97 ? -10.703 8.242 -0.02 1 96.69 97 PRO B CA 1
ATOM 2918 C C . PRO B 1 97 ? -11.812 8.445 -1.049 1 96.69 97 PRO B C 1
ATOM 2920 O O . PRO B 1 97 ? -11.664 9.25 -1.974 1 96.69 97 PRO B O 1
ATOM 2923 N N . ILE B 1 98 ? -12.875 7.664 -0.876 1 96.69 98 ILE B N 1
ATOM 2924 C CA . ILE B 1 98 ? -13.969 7.801 -1.837 1 96.69 98 ILE B CA 1
ATOM 2925 C C . ILE B 1 98 ? -14.773 9.055 -1.527 1 96.69 98 ILE B C 1
ATOM 2927 O O . ILE B 1 98 ? -15.508 9.562 -2.385 1 96.69 98 ILE B O 1
ATOM 2931 N N . SER B 1 99 ? -14.695 9.539 -0.266 1 96.5 99 SER B N 1
ATOM 2932 C CA . SER B 1 99 ? -15.375 10.766 0.134 1 96.5 99 SER B CA 1
ATOM 2933 C C . SER B 1 99 ? -14.789 11.32 1.428 1 96.5 99 SER B C 1
ATOM 2935 O O . SER B 1 99 ? -14.141 10.602 2.186 1 96.5 99 SER B O 1
ATOM 2937 N N . ILE B 1 100 ? -14.961 12.602 1.62 1 95.62 100 ILE B N 1
ATOM 2938 C CA . ILE B 1 100 ? -14.609 13.305 2.848 1 95.62 100 ILE B CA 1
ATOM 2939 C C . ILE B 1 100 ? -15.82 14.086 3.354 1 95.62 100 ILE B C 1
ATOM 2941 O O . ILE B 1 100 ? -16.406 14.891 2.621 1 95.62 100 ILE B O 1
ATOM 2945 N N . TYR B 1 101 ? -16.234 13.82 4.547 1 95 101 TYR B N 1
ATOM 2946 C CA . TYR B 1 101 ? -17.344 14.547 5.168 1 95 101 TYR B CA 1
ATOM 2947 C C . TYR B 1 101 ? -16.859 15.391 6.336 1 95 101 TYR B C 1
ATOM 2949 O O . TYR B 1 101 ? -16.406 14.859 7.355 1 95 101 TYR B O 1
ATOM 2957 N N . SER B 1 102 ? -16.953 16.656 6.184 1 90.75 102 SER B N 1
ATOM 2958 C CA . SER B 1 102 ? -16.5 17.578 7.227 1 90.75 102 SER B CA 1
ATOM 2959 C C . SER B 1 102 ? -17.656 18.391 7.801 1 90.75 102 SER B C 1
ATOM 2961 O O . SER B 1 102 ? -18.531 18.844 7.059 1 90.75 102 SER B O 1
ATOM 2963 N N . SER B 1 103 ? -17.734 18.469 9.109 1 89.5 103 SER B N 1
ATOM 2964 C CA . SER B 1 103 ? -18.719 19.266 9.82 1 89.5 103 SER B CA 1
ATOM 2965 C C . SER B 1 103 ? -18.062 20.203 10.812 1 89.5 103 SER B C 1
ATOM 2967 O O . SER B 1 103 ? -17.266 19.781 11.648 1 89.5 103 SER B O 1
ATOM 2969 N N . ALA B 1 104 ? -18.469 21.453 10.766 1 87.56 104 ALA B N 1
ATOM 2970 C CA . ALA B 1 104 ? -17.906 22.469 11.656 1 87.56 104 ALA B CA 1
ATOM 2971 C C . ALA B 1 104 ? -18.266 22.172 13.109 1 87.56 104 ALA B C 1
ATOM 2973 O O . ALA B 1 104 ? -17.594 22.656 14.023 1 87.56 104 ALA B O 1
ATOM 2974 N N . GLU B 1 105 ? -19.281 21.391 13.25 1 89.75 105 GLU B N 1
ATOM 2975 C CA . GLU B 1 105 ? -19.734 21.078 14.602 1 89.75 105 GLU B CA 1
ATOM 2976 C C . GLU B 1 105 ? -18.656 20.312 15.375 1 89.75 105 GLU B C 1
ATOM 2978 O O . GLU B 1 105 ? -18.594 20.391 16.594 1 89.75 105 GLU B O 1
ATOM 2983 N N . PHE B 1 106 ? -17.812 19.672 14.695 1 92.19 106 PHE B N 1
ATOM 2984 C CA . PHE B 1 106 ? -16.797 18.859 15.352 1 92.19 106 PHE B CA 1
ATOM 2985 C C . PHE B 1 106 ? -15.664 19.719 15.875 1 92.19 106 PHE B C 1
ATOM 2987 O O . PHE B 1 106 ? -14.883 19.281 16.719 1 92.19 106 PHE B O 1
ATOM 2994 N N . PHE B 1 107 ? -15.562 20.969 15.406 1 94.19 107 PHE B N 1
ATOM 2995 C CA . PHE B 1 107 ? -14.406 21.797 15.734 1 94.19 107 PHE B CA 1
ATOM 2996 C C . PHE B 1 107 ? -14.609 22.516 17.062 1 94.19 107 PHE B C 1
ATOM 2998 O O . PHE B 1 107 ? -13.648 23.031 17.641 1 94.19 107 PHE B O 1
ATOM 3005 N N . THR B 1 108 ? -15.859 22.516 17.516 1 91.56 108 THR B N 1
ATOM 3006 C CA . THR B 1 108 ? -16.219 23.297 18.688 1 91.56 108 THR B CA 1
ATOM 3007 C C . THR B 1 108 ? -15.578 22.719 19.938 1 91.56 108 THR B C 1
ATOM 3009 O O . THR B 1 108 ? -15.477 23.391 20.969 1 91.56 108 THR B O 1
ATOM 3012 N N . THR B 1 109 ? -15.117 21.516 19.891 1 91.81 109 THR B N 1
ATOM 3013 C CA . THR B 1 109 ? -14.547 20.859 21.062 1 91.81 109 THR B CA 1
ATOM 3014 C C . THR B 1 109 ? -13.023 20.938 21.047 1 91.81 109 THR B C 1
ATOM 3016 O O . THR B 1 109 ? -12.359 20.484 21.984 1 91.81 109 THR B O 1
ATOM 3019 N N . LEU B 1 110 ? -12.5 21.516 20.062 1 94.06 110 LEU B N 1
ATOM 3020 C CA . LEU B 1 110 ? -11.047 21.578 19.922 1 94.06 110 LEU B CA 1
ATOM 3021 C C . LEU B 1 110 ? -10.445 22.578 20.891 1 94.06 110 LEU B C 1
ATOM 3023 O O . LEU B 1 110 ? -11.062 23.594 21.203 1 94.06 110 LEU B O 1
ATOM 3027 N N . SER B 1 111 ? -9.273 22.297 21.375 1 93.75 111 SER B N 1
ATOM 3028 C CA . SER B 1 111 ? -8.516 23.281 22.141 1 93.75 111 SER B CA 1
ATOM 3029 C C . SER B 1 111 ? -8.039 24.422 21.266 1 93.75 111 SER B C 1
ATOM 3031 O O . SER B 1 111 ? -7.984 24.297 20.047 1 93.75 111 SER B O 1
ATOM 3033 N N . SER B 1 112 ? -7.727 25.5 21.875 1 93.88 112 SER B N 1
ATOM 3034 C CA . SER B 1 112 ? -7.18 26.641 21.141 1 93.88 112 SER B CA 1
ATOM 3035 C C . SER B 1 112 ? -5.906 26.266 20.391 1 93.88 112 SER B C 1
ATOM 3037 O O . SER B 1 112 ? -5.664 26.75 19.281 1 93.88 112 SER B O 1
ATOM 3039 N N . LYS B 1 113 ? -5.199 25.406 21.016 1 93.12 113 LYS B N 1
ATOM 3040 C CA . LYS B 1 113 ? -3.955 24.922 20.406 1 93.12 113 LYS B CA 1
ATOM 3041 C C . LYS B 1 113 ? -4.223 24.141 19.125 1 93.12 113 LYS B C 1
ATOM 3043 O O . LYS B 1 113 ? -3.531 24.328 18.125 1 93.12 113 LYS B O 1
ATOM 3048 N N . ASP B 1 114 ? -5.211 23.328 19.172 1 93 114 ASP B N 1
ATOM 3049 C CA . ASP B 1 114 ? -5.57 22.516 18 1 93 114 ASP B CA 1
ATOM 3050 C C . ASP B 1 114 ? -6.133 23.391 16.891 1 93 114 ASP B C 1
ATOM 3052 O O . ASP B 1 114 ? -5.883 23.141 15.703 1 93 114 ASP B O 1
ATOM 3056 N N . ILE B 1 115 ? -6.844 24.375 17.297 1 95.62 115 ILE B N 1
ATOM 3057 C CA . ILE B 1 115 ? -7.406 25.312 16.344 1 95.62 115 ILE B CA 1
ATOM 3058 C C . ILE B 1 115 ? -6.281 26.062 15.633 1 95.62 115 ILE B C 1
ATOM 3060 O O . ILE B 1 115 ? -6.234 26.109 14.406 1 95.62 115 ILE B O 1
ATOM 3064 N N . ARG B 1 116 ? -5.406 26.531 16.406 1 95.75 116 ARG B N 1
ATOM 3065 C CA . ARG B 1 116 ? -4.27 27.266 15.859 1 95.75 116 ARG B CA 1
ATOM 3066 C C . ARG B 1 116 ? -3.441 26.391 14.922 1 95.75 116 ARG B C 1
ATOM 3068 O O . ARG B 1 116 ? -2.971 26.859 13.883 1 95.75 116 ARG B O 1
ATOM 3075 N N . SER B 1 117 ? -3.305 25.188 15.289 1 94.81 117 SER B N 1
ATOM 3076 C CA . SER B 1 117 ? -2.531 24.234 14.484 1 94.81 117 SER B CA 1
ATOM 3077 C C . SER B 1 117 ? -3.1 24.109 13.078 1 94.81 117 SER B C 1
ATOM 3079 O O . SER B 1 117 ? -2.352 24.125 12.094 1 94.81 117 SER B O 1
ATOM 3081 N N . GLY B 1 118 ? -4.359 23.984 12.969 1 95.12 118 GLY B N 1
ATOM 3082 C CA . GLY B 1 118 ? -5 23.906 11.664 1 95.12 118 GLY B CA 1
ATOM 3083 C C . GLY B 1 118 ? -4.852 25.172 10.836 1 95.12 118 GLY B C 1
ATOM 3084 O O . GLY B 1 118 ? -4.586 25.109 9.641 1 95.12 118 GLY B O 1
ATOM 3085 N N . ILE B 1 119 ? -4.984 26.234 11.523 1 96.81 119 ILE B N 1
ATOM 3086 C CA . ILE B 1 119 ? -4.926 27.531 10.852 1 96.81 119 ILE B CA 1
ATOM 3087 C C . ILE B 1 119 ? -3.51 27.781 10.336 1 96.81 119 ILE B C 1
ATOM 3089 O O . ILE B 1 119 ? -3.324 28.328 9.242 1 96.81 119 ILE B O 1
ATOM 3093 N N . CYS B 1 120 ? -2.551 27.359 11.094 1 96.75 120 CYS B N 1
ATOM 3094 C CA . CYS B 1 120 ? -1.158 27.531 10.688 1 96.75 120 CYS B CA 1
ATOM 3095 C C . CYS B 1 120 ? -0.882 26.812 9.367 1 96.75 120 CYS B C 1
ATOM 3097 O O . CYS B 1 120 ? -0.112 27.312 8.547 1 96.75 120 CYS B O 1
ATOM 3099 N N . GLU B 1 121 ? -1.521 25.719 9.148 1 94.81 121 GLU B N 1
ATOM 3100 C CA . GLU B 1 121 ? -1.346 25 7.891 1 94.81 121 GLU B CA 1
ATOM 3101 C C . GLU B 1 121 ? -1.881 25.797 6.711 1 94.81 121 GLU B C 1
ATOM 3103 O O . GLU B 1 121 ? -1.321 25.75 5.613 1 94.81 121 GLU B O 1
ATOM 3108 N N . THR B 1 122 ? -2.957 26.484 6.945 1 96.19 122 THR B N 1
ATOM 3109 C CA . THR B 1 122 ? -3.49 27.344 5.895 1 96.19 122 THR B CA 1
ATOM 3110 C C . THR B 1 122 ? -2.543 28.5 5.617 1 96.19 122 THR B C 1
ATOM 3112 O O . THR B 1 122 ? -2.348 28.891 4.465 1 96.19 122 THR B O 1
ATOM 3115 N N . ILE B 1 123 ? -2.002 29 6.684 1 97.75 123 ILE B N 1
ATOM 3116 C CA . ILE B 1 123 ? -1.022 30.078 6.523 1 97.75 123 ILE B CA 1
ATOM 3117 C C . ILE B 1 123 ? 0.154 29.578 5.688 1 97.75 123 ILE B C 1
ATOM 3119 O O . ILE B 1 123 ? 0.586 30.25 4.75 1 97.75 123 ILE B O 1
ATOM 3123 N N . LYS B 1 124 ? 0.584 28.375 5.977 1 96.06 124 LYS B N 1
ATOM 3124 C CA . LYS B 1 124 ? 1.667 27.766 5.219 1 96.06 124 LYS B CA 1
ATOM 3125 C C . LYS B 1 124 ? 1.328 27.703 3.73 1 96.06 124 LYS B C 1
ATOM 3127 O O . LYS B 1 124 ? 2.117 28.141 2.891 1 96.06 124 LYS B O 1
ATOM 3132 N N . ASN B 1 125 ? 0.163 27.188 3.463 1 93.94 125 ASN B N 1
ATOM 3133 C CA . ASN B 1 125 ? -0.272 27.031 2.078 1 93.94 125 ASN B CA 1
ATOM 3134 C C . ASN B 1 125 ? -0.389 28.375 1.376 1 93.94 125 ASN B C 1
ATOM 3136 O O . ASN B 1 125 ? -0.06 28.5 0.194 1 93.94 125 ASN B O 1
ATOM 3140 N N . THR B 1 126 ? -0.807 29.344 2.084 1 95.88 126 THR B N 1
ATOM 3141 C CA . THR B 1 126 ? -0.982 30.672 1.514 1 95.88 126 THR B CA 1
ATOM 3142 C C . THR B 1 126 ? 0.37 31.328 1.229 1 95.88 126 THR B C 1
ATOM 3144 O O . THR B 1 126 ? 0.599 31.844 0.131 1 95.88 126 THR B O 1
ATOM 3147 N N . LEU B 1 127 ? 1.247 31.281 2.143 1 95.94 127 LEU B N 1
ATOM 3148 C CA . LEU B 1 127 ? 2.568 31.891 1.992 1 95.94 127 LEU B CA 1
ATOM 3149 C C . LEU B 1 127 ? 3.34 31.219 0.855 1 95.94 127 LEU B C 1
ATOM 3151 O O . LEU B 1 127 ? 4.008 31.906 0.073 1 95.94 127 LEU B O 1
ATOM 3155 N N . ALA B 1 128 ? 3.178 29.922 0.755 1 93.25 128 ALA B N 1
ATOM 3156 C CA . ALA B 1 128 ? 4.016 29.156 -0.16 1 93.25 128 ALA B CA 1
ATOM 3157 C C . ALA B 1 128 ? 3.396 29.094 -1.553 1 93.25 128 ALA B C 1
ATOM 3159 O O . ALA B 1 128 ? 4.109 29.031 -2.555 1 93.25 128 ALA B O 1
ATOM 3160 N N . ILE B 1 129 ? 2.055 29.125 -1.641 1 92.62 129 ILE B N 1
ATOM 3161 C CA . ILE B 1 129 ? 1.425 28.719 -2.893 1 92.62 129 ILE B CA 1
ATOM 3162 C C . ILE B 1 129 ? 0.486 29.828 -3.377 1 92.62 129 ILE B C 1
ATOM 3164 O O . ILE B 1 129 ? 0.351 30.047 -4.582 1 92.62 129 ILE B O 1
ATOM 3168 N N . LEU B 1 130 ? -0.208 30.5 -2.471 1 94.94 130 LEU B N 1
ATOM 3169 C CA . LEU B 1 130 ? -1.253 31.438 -2.854 1 94.94 130 LEU B CA 1
ATOM 3170 C C . LEU B 1 130 ? -1.089 32.75 -2.115 1 94.94 130 LEU B C 1
ATOM 3172 O O . LEU B 1 130 ? -2.012 33.219 -1.44 1 94.94 130 LEU B O 1
ATOM 3176 N N . PRO B 1 131 ? 0.03 33.438 -2.406 1 94.62 131 PRO B N 1
ATOM 3177 C CA . PRO B 1 131 ? 0.308 34.656 -1.662 1 94.62 131 PRO B CA 1
ATOM 3178 C C . PRO B 1 131 ? -0.747 35.75 -1.891 1 94.62 131 PRO B C 1
ATOM 3180 O O . PRO B 1 131 ? -0.93 36.625 -1.045 1 94.62 131 PRO B O 1
ATOM 3183 N N . SER B 1 132 ? -1.458 35.656 -3 1 95.44 132 SER B N 1
ATOM 3184 C CA . SER B 1 132 ? -2.49 36.656 -3.297 1 95.44 132 SER B CA 1
ATOM 3185 C C . SER B 1 132 ? -3.631 36.562 -2.287 1 95.44 132 SER B C 1
ATOM 3187 O O . SER B 1 132 ? -4.422 37.5 -2.17 1 95.44 132 SER B O 1
ATOM 3189 N N . ALA B 1 133 ? -3.709 35.5 -1.525 1 97.31 133 ALA B N 1
ATOM 3190 C CA . ALA B 1 133 ? -4.797 35.344 -0.569 1 97.31 133 ALA B CA 1
ATOM 3191 C C . ALA B 1 133 ? -4.398 35.844 0.817 1 97.31 133 ALA B C 1
ATOM 3193 O O . ALA B 1 133 ? -5.219 35.844 1.738 1 97.31 133 ALA B O 1
ATOM 3194 N N . ILE B 1 134 ? -3.191 36.312 1.029 1 97.06 134 ILE B N 1
ATOM 3195 C CA . ILE B 1 134 ? -2.662 36.688 2.34 1 97.06 134 ILE B CA 1
ATOM 3196 C C . ILE B 1 134 ? -3.525 37.781 2.961 1 97.06 134 ILE B C 1
ATOM 3198 O O . ILE B 1 134 ? -3.936 37.688 4.121 1 97.06 134 ILE B O 1
ATOM 3202 N N . PRO B 1 135 ? -3.896 38.812 2.162 1 96.94 135 PRO B N 1
ATOM 3203 C CA . PRO B 1 135 ? -4.707 39.875 2.777 1 96.94 135 PRO B CA 1
ATOM 3204 C C . PRO B 1 135 ? -6.059 39.344 3.27 1 96.94 135 PRO B C 1
ATOM 3206 O O . PRO B 1 135 ? -6.461 39.656 4.398 1 96.94 135 PRO B O 1
ATOM 3209 N N . ASP B 1 136 ? -6.703 38.594 2.445 1 96.75 136 ASP B N 1
ATOM 3210 C CA . ASP B 1 136 ? -8.008 38.031 2.816 1 96.75 136 ASP B CA 1
ATOM 3211 C C . ASP B 1 136 ? -7.891 37.094 4.02 1 96.75 136 ASP B C 1
ATOM 3213 O O . ASP B 1 136 ? -8.719 37.156 4.93 1 96.75 136 ASP B O 1
ATOM 3217 N N . LEU B 1 137 ? -6.879 36.281 4.008 1 98 137 LEU B N 1
ATOM 3218 C CA . LEU B 1 137 ? -6.66 35.344 5.113 1 98 137 LEU B CA 1
ATOM 3219 C C . LEU B 1 137 ? -6.402 36.125 6.414 1 98 137 LEU B C 1
ATOM 3221 O O . LEU B 1 137 ? -6.992 35.812 7.449 1 98 137 LEU B O 1
ATOM 3225 N N . THR B 1 138 ? -5.559 37.094 6.324 1 97.62 138 THR B N 1
ATOM 3226 C CA . THR B 1 138 ? -5.168 37.875 7.496 1 97.62 138 THR B CA 1
ATOM 3227 C C . THR B 1 138 ? -6.391 38.5 8.172 1 97.62 138 THR B C 1
ATOM 3229 O O . THR B 1 138 ? -6.496 38.5 9.398 1 97.62 138 THR B O 1
ATOM 3232 N N . LEU B 1 139 ? -7.281 38.906 7.355 1 96.69 139 LEU B N 1
ATOM 3233 C CA . LEU B 1 139 ? -8.477 39.562 7.863 1 96.69 139 LEU B CA 1
ATOM 3234 C C . LEU B 1 139 ? -9.375 38.562 8.602 1 96.69 139 LEU B C 1
ATOM 3236 O O . LEU B 1 139 ? -10.188 38.969 9.438 1 96.69 139 LEU B O 1
ATOM 3240 N N . GLN B 1 140 ? -9.203 37.281 8.32 1 96.88 140 GLN B N 1
ATOM 3241 C CA . GLN B 1 140 ? -10.141 36.312 8.852 1 96.88 140 GLN B CA 1
ATOM 3242 C C . GLN B 1 140 ? -9.539 35.562 10.047 1 96.88 140 GLN B C 1
ATOM 3244 O O . GLN B 1 140 ? -10.242 34.844 10.75 1 96.88 140 GLN B O 1
ATOM 3249 N N . LEU B 1 141 ? -8.312 35.781 10.391 1 97.75 141 LEU B N 1
ATOM 3250 C CA . LEU B 1 141 ? -7.582 34.938 11.328 1 97.75 141 LEU B CA 1
ATOM 3251 C C . LEU B 1 141 ? -8.18 35.031 12.727 1 97.75 141 LEU B C 1
ATOM 3253 O O . LEU B 1 141 ? -8.391 34 13.391 1 97.75 141 LEU B O 1
ATOM 3257 N N . ASN B 1 142 ? -8.523 36.25 13.18 1 97 142 ASN B N 1
ATOM 3258 C CA . ASN B 1 142 ? -9.109 36.406 14.5 1 97 142 ASN B CA 1
ATOM 3259 C C . ASN B 1 142 ? -10.445 35.688 14.617 1 97 142 ASN B C 1
ATOM 3261 O O . ASN B 1 142 ? -10.695 34.969 15.594 1 97 142 ASN B O 1
ATOM 3265 N N . ASN B 1 143 ? -11.25 35.906 13.609 1 97.06 143 ASN B N 1
ATOM 3266 C CA . ASN B 1 143 ? -12.539 35.219 13.586 1 97.06 143 ASN B CA 1
ATOM 3267 C C . ASN B 1 143 ? -12.391 33.719 13.461 1 97.06 143 ASN B C 1
ATOM 3269 O O . ASN B 1 143 ? -13.195 32.938 14.008 1 97.06 143 ASN B O 1
ATOM 3273 N N . ALA B 1 144 ? -11.43 33.281 12.719 1 96.56 144 ALA B N 1
ATOM 3274 C CA . ALA B 1 144 ? -11.172 31.844 12.555 1 96.56 144 ALA B CA 1
ATOM 3275 C C . ALA B 1 144 ? -10.734 31.219 13.867 1 96.56 144 ALA B C 1
ATOM 3277 O O . ALA B 1 144 ? -11.156 30.109 14.203 1 96.56 144 ALA B O 1
ATOM 3278 N N . LEU B 1 145 ? -9.938 31.938 14.609 1 96.62 145 LEU B N 1
ATOM 3279 C CA . LEU B 1 145 ? -9.477 31.453 15.906 1 96.62 145 LEU B CA 1
ATOM 3280 C C . LEU B 1 145 ? -10.648 31.281 16.875 1 96.62 145 LEU B C 1
ATOM 3282 O O . LEU B 1 145 ? -10.578 30.469 17.797 1 96.62 145 LEU B O 1
ATOM 3286 N N . GLU B 1 146 ? -11.688 32.062 16.625 1 95.69 146 GLU B N 1
ATOM 3287 C CA . GLU B 1 146 ? -12.891 31.969 17.453 1 95.69 146 GLU B CA 1
ATOM 3288 C C . GLU B 1 146 ? -13.914 31.031 16.828 1 95.69 146 GLU B C 1
ATOM 3290 O O . GLU B 1 146 ? -15.062 30.969 17.281 1 95.69 146 GLU B O 1
ATOM 3295 N N . LEU B 1 147 ? -13.586 30.391 15.773 1 96 147 LEU B N 1
ATOM 3296 C CA . LEU B 1 147 ? -14.367 29.359 15.086 1 96 147 LEU B CA 1
ATOM 3297 C C . LEU B 1 147 ? -15.656 29.938 14.516 1 96 147 LEU B C 1
ATOM 3299 O O . LEU B 1 147 ? -16.688 29.266 14.508 1 96 147 LEU B O 1
ATOM 3303 N N . LYS B 1 148 ? -15.516 31.219 14.195 1 95.5 148 LYS B N 1
ATOM 3304 C CA . LYS B 1 148 ? -16.656 31.766 13.469 1 95.5 148 LYS B CA 1
ATOM 3305 C C . LYS B 1 148 ? -16.859 31.062 12.133 1 95.5 148 LYS B C 1
ATOM 3307 O O . LYS B 1 148 ? -15.898 30.891 11.375 1 95.5 148 LYS B O 1
ATOM 3312 N N . ALA B 1 149 ? -18.047 30.688 11.828 1 93.12 149 ALA B N 1
ATOM 3313 C CA . ALA B 1 149 ? -18.375 29.766 10.734 1 93.12 149 ALA B CA 1
ATOM 3314 C C . ALA B 1 149 ? -17.875 30.312 9.398 1 93.12 149 ALA B C 1
ATOM 3316 O O . ALA B 1 149 ? -17.219 29.594 8.641 1 93.12 149 ALA B O 1
ATOM 3317 N N . GLU B 1 150 ? -18.141 31.531 9.133 1 94.12 150 GLU B N 1
ATOM 3318 C CA . GLU B 1 150 ? -17.766 32.125 7.855 1 94.12 150 GLU B CA 1
ATOM 3319 C C . GLU B 1 150 ? -16.25 32.188 7.703 1 94.12 150 GLU B C 1
ATOM 3321 O O . GLU B 1 150 ? -15.719 31.969 6.613 1 94.12 150 GLU B O 1
ATOM 3326 N N . ALA B 1 151 ? -15.602 32.562 8.812 1 95.81 151 ALA B N 1
ATOM 3327 C CA . ALA B 1 151 ? -14.141 32.625 8.781 1 95.81 151 ALA B CA 1
ATOM 3328 C C . ALA B 1 151 ? -13.516 31.266 8.547 1 95.81 151 ALA B C 1
ATOM 3330 O O . ALA B 1 151 ? -12.586 31.141 7.742 1 95.81 151 ALA B O 1
ATOM 3331 N N . ILE B 1 152 ? -14.086 30.281 9.211 1 94.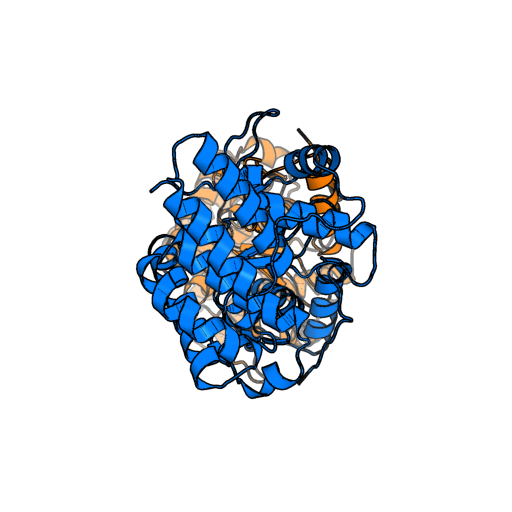88 152 ILE B N 1
ATOM 3332 C CA . ILE B 1 152 ? -13.57 28.922 9.07 1 94.88 152 ILE B CA 1
ATOM 3333 C C . ILE B 1 152 ? -13.766 28.438 7.637 1 94.88 152 ILE B C 1
ATOM 3335 O O . ILE B 1 152 ? -12.867 27.828 7.055 1 94.88 152 ILE B O 1
ATOM 3339 N N . LYS B 1 153 ? -14.875 28.672 7.125 1 93.38 153 LYS B N 1
ATOM 3340 C CA . LYS B 1 153 ? -15.148 28.297 5.742 1 93.38 153 LYS B CA 1
ATOM 3341 C C . LYS B 1 153 ? -14.148 28.938 4.789 1 93.38 153 LYS B C 1
ATOM 3343 O O . LYS B 1 153 ? -13.617 28.266 3.896 1 93.38 153 LYS B O 1
ATOM 3348 N N . LEU B 1 154 ? -13.906 30.188 4.988 1 94.5 154 LEU B N 1
ATOM 3349 C CA . LEU B 1 154 ? -12.977 30.906 4.117 1 94.5 154 LEU B CA 1
ATOM 3350 C C . LEU B 1 154 ? -11.57 30.344 4.254 1 94.5 154 LEU B C 1
ATOM 3352 O O . LEU B 1 154 ? -10.875 30.141 3.252 1 94.5 154 LEU B O 1
ATOM 3356 N N . VAL B 1 155 ? -11.141 30.172 5.473 1 95.44 155 VAL B N 1
ATOM 3357 C CA . VAL B 1 155 ? -9.812 29.641 5.734 1 95.44 155 VAL B CA 1
ATOM 3358 C C . VAL B 1 155 ? -9.664 28.266 5.074 1 95.44 155 VAL B C 1
ATOM 3360 O O . VAL B 1 155 ? -8.656 27.984 4.426 1 95.44 155 VAL B O 1
ATOM 3363 N N . LYS B 1 156 ? -10.672 27.453 5.25 1 93.06 156 LYS B N 1
ATOM 3364 C CA . LYS B 1 156 ? -10.695 26.125 4.637 1 93.06 156 LYS B CA 1
ATOM 3365 C C . LYS B 1 156 ? -10.602 26.219 3.115 1 93.06 156 LYS B C 1
ATOM 3367 O O . LYS B 1 156 ? -9.805 25.516 2.488 1 93.06 156 LYS B O 1
ATOM 3372 N N . ASP B 1 157 ? -11.375 27.047 2.539 1 94.38 157 ASP B N 1
ATOM 3373 C CA . ASP B 1 157 ? -11.422 27.188 1.087 1 94.38 157 ASP B CA 1
ATOM 3374 C C . ASP B 1 157 ? -10.062 27.641 0.539 1 94.38 157 ASP B C 1
ATOM 3376 O O . ASP B 1 157 ? -9.633 27.156 -0.514 1 94.38 157 ASP B O 1
ATOM 3380 N N . ILE B 1 158 ? -9.438 28.547 1.238 1 95.25 158 ILE B N 1
ATOM 3381 C CA . ILE B 1 158 ? -8.125 29.016 0.828 1 95.25 158 ILE B CA 1
ATOM 3382 C C . ILE B 1 158 ? -7.125 27.875 0.859 1 95.25 158 ILE B C 1
ATOM 3384 O O . ILE B 1 158 ? -6.348 27.688 -0.082 1 95.25 158 ILE B O 1
ATOM 3388 N N . SER B 1 159 ? -7.16 27.141 1.912 1 94 159 SER B N 1
ATOM 3389 C CA . SER B 1 159 ? -6.234 26.016 2.061 1 94 159 SER B CA 1
ATOM 3390 C C . SER B 1 159 ? -6.43 25 0.953 1 94 159 SER B C 1
ATOM 3392 O O . SER B 1 159 ? -5.457 24.531 0.345 1 94 159 SER B O 1
ATOM 3394 N N . ILE B 1 160 ? -7.664 24.641 0.709 1 90.94 160 ILE B N 1
ATOM 3395 C CA . ILE B 1 160 ? -7.996 23.641 -0.298 1 90.94 160 ILE B CA 1
ATOM 3396 C C . ILE B 1 160 ? -7.578 24.141 -1.68 1 90.94 160 ILE B C 1
ATOM 3398 O O . ILE B 1 160 ? -7.008 23.375 -2.473 1 90.94 160 ILE B O 1
ATOM 3402 N N . LYS B 1 161 ? -7.848 25.359 -1.94 1 93.75 161 LYS B N 1
ATOM 3403 C CA . LYS B 1 161 ? -7.477 25.953 -3.223 1 93.75 161 LYS B CA 1
ATOM 3404 C C . LYS B 1 161 ? -5.969 25.891 -3.438 1 93.75 161 LYS B C 1
ATOM 3406 O O . LYS B 1 161 ? -5.504 25.516 -4.516 1 93.75 161 LYS B O 1
ATOM 3411 N N . ALA B 1 162 ? -5.199 26.312 -2.463 1 92.19 162 ALA B N 1
ATOM 3412 C CA . ALA B 1 162 ? -3.74 26.281 -2.549 1 92.19 162 ALA B CA 1
ATOM 3413 C C . ALA B 1 162 ? -3.232 24.875 -2.838 1 92.19 162 ALA B C 1
ATOM 3415 O O . ALA B 1 162 ? -2.406 24.672 -3.732 1 92.19 162 ALA B O 1
ATOM 3416 N N . LYS B 1 163 ? -3.725 23.859 -2.148 1 90.38 163 LYS B N 1
ATOM 3417 C CA . LYS B 1 163 ? -3.297 22.469 -2.324 1 90.38 163 LYS B CA 1
ATOM 3418 C C . LYS B 1 163 ? -3.67 21.953 -3.711 1 90.38 163 LYS B C 1
ATOM 3420 O O . LYS B 1 163 ? -2.889 21.234 -4.344 1 90.38 163 LYS B O 1
ATOM 3425 N N . GLN B 1 164 ? -4.832 22.328 -4.125 1 89.19 164 GLN B N 1
ATOM 3426 C CA . GLN B 1 164 ? -5.301 21.891 -5.434 1 89.19 164 GLN B CA 1
ATOM 3427 C C . GLN B 1 164 ? -4.387 22.391 -6.547 1 89.19 164 GLN B C 1
ATOM 3429 O O . GLN B 1 164 ? -4.16 21.688 -7.535 1 89.19 164 GLN B O 1
ATOM 3434 N N . ILE B 1 165 ? -3.924 23.562 -6.367 1 89.38 165 ILE B N 1
ATOM 3435 C CA . ILE B 1 165 ? -3.061 24.172 -7.367 1 89.38 165 ILE B CA 1
ATOM 3436 C C . ILE B 1 165 ? -1.825 23.312 -7.59 1 89.38 165 ILE B C 1
ATOM 3438 O O . ILE B 1 165 ? -1.385 23.125 -8.727 1 89.38 165 ILE B O 1
ATOM 3442 N N . VAL B 1 166 ? -1.34 22.781 -6.578 1 86.75 166 VAL B N 1
ATOM 3443 C CA . VAL B 1 166 ? -0.081 22.062 -6.684 1 86.75 166 VAL B CA 1
ATOM 3444 C C . VAL B 1 166 ? -0.362 20.578 -6.977 1 86.75 166 VAL B C 1
ATOM 3446 O O . VAL B 1 166 ? 0.37 19.938 -7.734 1 86.75 166 VAL B O 1
ATOM 3449 N N . MET B 1 167 ? -1.406 20.016 -6.414 1 85 167 MET B N 1
ATOM 3450 C CA . MET B 1 167 ? -1.658 18.578 -6.469 1 85 167 MET B CA 1
ATOM 3451 C C . MET B 1 167 ? -2.227 18.188 -7.828 1 85 167 MET B C 1
ATOM 3453 O O . MET B 1 167 ? -2.115 17.031 -8.234 1 85 167 MET B O 1
ATOM 3457 N N . GLN B 1 168 ? -2.838 19.109 -8.453 1 84.81 168 GLN B N 1
ATOM 3458 C CA . GLN B 1 168 ? -3.389 18.828 -9.773 1 84.81 168 GLN B CA 1
ATOM 3459 C C . GLN B 1 168 ? -2.303 18.344 -10.734 1 84.81 168 GLN B C 1
ATOM 3461 O O . GLN B 1 168 ? -2.564 17.531 -11.617 1 84.81 168 GLN B O 1
ATOM 3466 N N . HIS B 1 169 ? -1.078 18.734 -10.5 1 81.69 169 HIS B N 1
ATOM 3467 C CA . HIS B 1 169 ? 0.008 18.406 -11.422 1 81.69 169 HIS B CA 1
ATOM 3468 C C . HIS B 1 169 ? 0.988 17.438 -10.789 1 81.69 169 HIS B C 1
ATOM 3470 O O . HIS B 1 169 ? 1.87 16.906 -11.469 1 81.69 169 HIS B O 1
ATOM 3476 N N . ASP B 1 170 ? 0.778 17.234 -9.539 1 79.44 170 ASP B N 1
ATOM 3477 C CA . ASP B 1 170 ? 1.7 16.375 -8.805 1 79.44 170 ASP B CA 1
ATOM 3478 C C . ASP B 1 170 ? 0.983 15.641 -7.68 1 79.44 170 ASP B C 1
ATOM 3480 O O . ASP B 1 170 ? 1.295 15.844 -6.504 1 79.44 170 ASP B O 1
ATOM 3484 N N . LYS B 1 171 ? 0.159 14.758 -8.055 1 76.69 171 LYS B N 1
ATOM 3485 C CA . LYS B 1 171 ? -0.752 14.094 -7.121 1 76.69 171 LYS B CA 1
ATOM 3486 C C . LYS B 1 171 ? 0.015 13.258 -6.102 1 76.69 171 LYS B C 1
ATOM 3488 O O . LYS B 1 171 ? -0.462 13.047 -4.984 1 76.69 171 LYS B O 1
ATOM 3493 N N . PHE B 1 172 ? 1.211 12.797 -6.457 1 72.81 172 PHE B N 1
ATOM 3494 C CA . PHE B 1 172 ? 1.966 11.922 -5.57 1 72.81 172 PHE B CA 1
ATOM 3495 C C . PHE B 1 172 ? 3.051 12.695 -4.832 1 72.81 172 PHE B C 1
ATOM 3497 O O . PHE B 1 172 ? 3.854 12.109 -4.102 1 72.81 172 PHE B O 1
ATOM 3504 N N . GLU B 1 173 ? 2.955 14.031 -5.016 1 70.44 173 GLU B N 1
ATOM 3505 C CA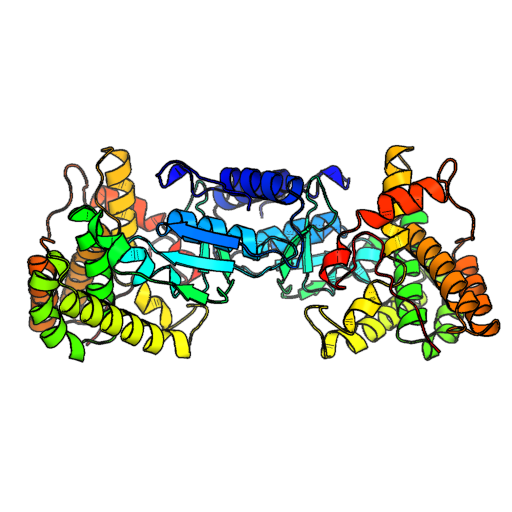 . GLU B 1 173 ? 3.807 14.953 -4.273 1 70.44 173 GLU B CA 1
ATOM 3506 C C . GLU B 1 173 ? 5.281 14.594 -4.43 1 70.44 173 GLU B C 1
ATOM 3508 O O . GLU B 1 173 ? 6.012 14.508 -3.439 1 70.44 173 GLU B O 1
ATOM 3513 N N . LYS B 1 174 ? 5.746 14.375 -5.59 1 69.56 174 LYS B N 1
ATOM 3514 C CA . LYS B 1 174 ? 7.105 13.914 -5.848 1 69.56 174 LYS B CA 1
ATOM 3515 C C . LYS B 1 174 ? 7.961 15.031 -6.441 1 69.56 174 LYS B C 1
ATOM 3517 O O . LYS B 1 174 ? 9.172 14.867 -6.621 1 69.56 174 LYS B O 1
ATOM 3522 N N . LYS B 1 175 ? 7.398 16.172 -6.75 1 77 175 LYS B N 1
ATOM 3523 C CA . LYS B 1 175 ? 8.102 17.297 -7.355 1 77 175 LYS B CA 1
ATOM 3524 C C . LYS B 1 175 ? 7.594 18.625 -6.801 1 77 175 LYS B C 1
ATOM 3526 O O . LYS B 1 175 ? 7.875 18.984 -5.652 1 77 175 LYS B O 1
ATOM 3531 N N . LYS B 1 176 ? 6.73 19.359 -7.629 1 75.31 176 LYS B N 1
ATOM 3532 C CA . LYS B 1 176 ? 6.25 20.688 -7.281 1 75.31 176 LYS B CA 1
ATOM 3533 C C . LYS B 1 176 ? 5.457 20.672 -5.977 1 75.31 176 LYS B C 1
ATOM 3535 O O . LYS B 1 176 ? 5.484 21.641 -5.211 1 75.31 176 LYS B O 1
ATOM 3540 N N . ALA B 1 177 ? 4.91 19.547 -5.719 1 79.25 177 ALA B N 1
ATOM 3541 C CA . ALA B 1 177 ? 4.039 19.469 -4.551 1 79.25 177 ALA B CA 1
ATOM 3542 C C . ALA B 1 177 ? 4.855 19.375 -3.264 1 79.25 177 ALA B C 1
ATOM 3544 O O . ALA B 1 177 ? 4.312 19.516 -2.164 1 79.25 177 ALA B O 1
ATOM 3545 N N . LEU B 1 178 ? 6.168 19.359 -3.402 1 81.56 178 LEU B N 1
ATOM 3546 C CA . LEU B 1 178 ? 7.039 19.391 -2.23 1 81.56 178 LEU B CA 1
ATOM 3547 C C . LEU B 1 178 ? 6.938 20.734 -1.52 1 81.56 178 LEU B C 1
ATOM 3549 O O . LEU B 1 178 ? 7.32 20.859 -0.353 1 81.56 178 LEU B O 1
ATOM 3553 N N . ILE B 1 179 ? 6.41 21.734 -2.227 1 87.5 179 ILE B N 1
ATOM 3554 C CA . ILE B 1 179 ? 6.215 23.062 -1.654 1 87.5 179 ILE B CA 1
ATOM 3555 C C . ILE B 1 179 ? 5.258 22.984 -0.467 1 87.5 179 ILE B C 1
ATOM 3557 O O . ILE B 1 179 ? 5.285 23.828 0.422 1 87.5 179 ILE B O 1
ATOM 3561 N N . LEU B 1 180 ? 4.461 21.906 -0.447 1 88 180 LEU B N 1
ATOM 3562 C CA . LEU B 1 180 ? 3.516 21.688 0.643 1 88 180 LEU B CA 1
ATOM 3563 C C . LEU B 1 180 ? 4.246 21.344 1.936 1 88 180 LEU B C 1
ATOM 3565 O O . LEU B 1 180 ? 3.658 21.391 3.018 1 88 180 LEU B O 1
ATOM 3569 N N . GLU B 1 181 ? 5.539 21.109 1.818 1 86.69 181 GLU B N 1
ATOM 3570 C CA . GLU B 1 181 ? 6.344 20.766 2.988 1 86.69 181 GLU B CA 1
ATOM 3571 C C . GLU B 1 181 ? 7.027 22 3.572 1 86.69 181 GLU B C 1
ATOM 3573 O O . GLU B 1 181 ? 7.867 21.875 4.469 1 86.69 181 GLU B O 1
ATOM 3578 N N . TYR B 1 182 ? 6.645 23.141 3.021 1 91.06 182 TYR B N 1
ATOM 3579 C CA . TYR B 1 182 ? 7.234 24.375 3.543 1 91.06 182 TYR B CA 1
ATOM 3580 C C . TYR B 1 182 ? 7.086 24.453 5.059 1 91.06 182 TYR B C 1
ATOM 3582 O O . TYR B 1 182 ? 5.984 24.281 5.59 1 91.06 182 TYR B O 1
ATOM 3590 N N . GLY B 1 183 ? 8.234 24.578 5.699 1 92.25 183 GLY B N 1
ATOM 3591 C CA . GLY B 1 183 ? 8.25 24.703 7.148 1 92.25 183 GLY B CA 1
ATOM 3592 C C . GLY B 1 183 ? 8.352 23.375 7.863 1 92.25 183 GLY B C 1
ATOM 3593 O O . GLY B 1 183 ? 8.602 23.328 9.07 1 92.25 183 GLY B O 1
ATOM 3594 N N . HIS B 1 184 ? 8.242 22.25 7.164 1 89.38 184 HIS B N 1
ATOM 3595 C CA . HIS B 1 184 ? 8.086 20.953 7.812 1 89.38 184 HIS B CA 1
ATOM 3596 C C . HIS B 1 184 ? 9.438 20.359 8.203 1 89.38 184 HIS B C 1
ATOM 3598 O O . HIS B 1 184 ? 9.547 19.656 9.203 1 89.38 184 HIS B O 1
ATOM 3604 N N . THR B 1 185 ? 10.453 20.688 7.434 1 84.81 185 THR B N 1
ATOM 3605 C CA . THR B 1 185 ? 11.766 20.141 7.746 1 84.81 185 THR B CA 1
ATOM 3606 C C . THR B 1 185 ? 12.188 20.531 9.164 1 84.81 185 THR B C 1
ATOM 3608 O O . THR B 1 185 ? 12.5 19.656 9.977 1 84.81 185 THR B O 1
ATOM 3611 N N . LEU B 1 186 ? 12.125 21.734 9.484 1 86.69 186 LEU B N 1
ATOM 3612 C CA . LEU B 1 186 ? 12.484 22.203 10.82 1 86.69 186 LEU B CA 1
ATOM 3613 C C . LEU B 1 186 ? 11.328 22.016 11.797 1 86.69 186 LEU B C 1
ATOM 3615 O O . LEU B 1 186 ? 11.539 21.688 12.961 1 86.69 186 LEU B O 1
ATOM 3619 N N . GLY B 1 187 ? 10.125 22.219 11.266 1 90.25 187 GLY B N 1
ATOM 3620 C CA . GLY B 1 187 ? 8.953 22.016 12.102 1 90.25 187 GLY B CA 1
ATOM 3621 C C . GLY B 1 187 ? 8.883 20.625 12.711 1 90.25 187 GLY B C 1
ATOM 3622 O O . GLY B 1 187 ? 8.602 20.484 13.906 1 90.25 187 GLY B O 1
ATOM 3623 N N . HIS B 1 188 ? 9.125 19.641 11.945 1 86.12 188 HIS B N 1
ATOM 3624 C CA . HIS B 1 188 ? 9.078 18.266 12.438 1 86.12 188 HIS B CA 1
ATOM 3625 C C . HIS B 1 188 ? 10.117 18.031 13.523 1 86.12 188 HIS B C 1
ATOM 3627 O O . HIS B 1 188 ? 9.844 17.328 14.508 1 86.12 188 HIS B O 1
ATOM 3633 N N . VAL B 1 189 ? 11.305 18.578 13.375 1 85.06 189 VAL B N 1
ATOM 3634 C CA . VAL B 1 189 ? 12.375 18.422 14.352 1 85.06 189 VAL B CA 1
ATOM 3635 C C . VAL B 1 189 ? 11.984 19.109 15.656 1 85.06 189 VAL B C 1
ATOM 3637 O O . VAL B 1 189 ? 12.164 18.547 16.734 1 85.06 189 VAL B O 1
ATOM 3640 N N . ILE B 1 190 ? 11.469 20.281 15.508 1 89.75 190 ILE B N 1
ATOM 3641 C CA . ILE B 1 190 ? 11.039 21.031 16.672 1 89.75 190 ILE B CA 1
ATOM 3642 C C . ILE B 1 190 ? 9.945 20.266 17.422 1 89.75 190 ILE B C 1
ATOM 3644 O O . ILE B 1 190 ? 9.992 20.141 18.641 1 89.75 190 ILE B O 1
ATOM 3648 N N . GLU B 1 191 ? 8.984 19.797 16.672 1 88.12 191 GLU B N 1
ATOM 3649 C CA . GLU B 1 191 ? 7.898 19 17.234 1 88.12 191 GLU B CA 1
ATOM 3650 C C . GLU B 1 191 ? 8.438 17.781 17.969 1 88.12 191 GLU B C 1
ATOM 3652 O O . GLU B 1 191 ? 8.031 17.5 19.109 1 88.12 191 GLU B O 1
ATOM 3657 N N . LEU B 1 192 ? 9.32 17.109 17.391 1 82.69 192 LEU B N 1
ATOM 3658 C CA . LEU B 1 192 ? 9.906 15.891 17.953 1 82.69 192 LEU B CA 1
ATOM 3659 C C . LEU B 1 192 ? 10.656 16.188 19.234 1 82.69 192 LEU B C 1
ATOM 3661 O O . LEU B 1 192 ? 10.445 15.523 20.25 1 82.69 192 LEU B O 1
ATOM 3665 N N . LEU B 1 193 ? 11.555 17.125 19.188 1 85.06 193 LEU B N 1
ATOM 3666 C CA . LEU B 1 193 ? 12.375 17.469 20.328 1 85.06 193 LEU B CA 1
ATOM 3667 C C . LEU B 1 193 ? 11.508 17.938 21.5 1 85.06 193 LEU B C 1
ATOM 3669 O O . LEU B 1 193 ? 11.75 17.578 22.656 1 85.06 193 LEU B O 1
ATOM 3673 N N . ASP B 1 194 ? 10.492 18.688 21.141 1 89.69 194 ASP B N 1
ATOM 3674 C CA . ASP B 1 194 ? 9.609 19.203 22.188 1 89.69 194 ASP B CA 1
ATOM 3675 C C . ASP B 1 194 ? 8.828 18.062 22.844 1 89.69 194 ASP B C 1
ATOM 3677 O O . ASP B 1 194 ? 8.617 18.062 24.047 1 89.69 194 ASP B O 1
ATOM 3681 N N . SER B 1 195 ? 8.32 17.188 22.047 1 84.31 195 SER B N 1
ATOM 3682 C CA . SER B 1 195 ? 7.535 16.062 22.562 1 84.31 195 SER B CA 1
ATOM 3683 C C . SER B 1 195 ? 8.367 15.18 23.484 1 84.31 195 SER B C 1
ATOM 3685 O O . SER B 1 195 ? 7.812 14.453 24.312 1 84.31 195 SER B O 1
ATOM 3687 N N . ARG B 1 196 ? 9.672 15.18 23.391 1 82.38 196 ARG B N 1
ATOM 3688 C CA . ARG B 1 196 ? 10.57 14.391 24.234 1 82.38 196 ARG B CA 1
ATOM 3689 C C . ARG B 1 196 ? 10.805 15.07 25.578 1 82.38 196 ARG B C 1
ATOM 3691 O O . ARG B 1 196 ? 11.281 14.438 26.516 1 82.38 196 ARG B O 1
ATOM 3698 N N . ILE B 1 197 ? 10.539 16.328 25.609 1 83.69 197 ILE B N 1
ATOM 3699 C CA . ILE B 1 197 ? 10.844 17.125 26.797 1 83.69 197 ILE B CA 1
ATOM 3700 C C . ILE B 1 197 ? 9.594 17.25 27.672 1 83.69 197 ILE B C 1
ATOM 3702 O O . ILE B 1 197 ? 9.688 17.297 28.891 1 83.69 197 ILE B O 1
ATOM 3706 N N . ARG B 1 198 ? 8.453 17.344 26.984 1 85.38 198 ARG B N 1
ATOM 3707 C CA . ARG B 1 198 ? 7.238 17.562 27.766 1 85.38 198 ARG B CA 1
ATOM 3708 C C . ARG B 1 198 ? 6.039 16.875 27.125 1 85.38 198 ARG B C 1
ATOM 3710 O O . ARG B 1 198 ? 6 16.672 25.906 1 85.38 198 ARG B O 1
ATOM 3717 N N . GLU B 1 199 ? 5.047 16.562 27.969 1 80.12 199 GLU B N 1
ATOM 3718 C CA . GLU B 1 199 ? 3.842 15.867 27.547 1 80.12 199 GLU B CA 1
ATOM 3719 C C . GLU B 1 199 ? 2.928 16.781 26.734 1 80.12 199 GLU B C 1
ATOM 3721 O O . GLU B 1 199 ? 2.387 16.375 25.703 1 80.12 199 GLU B O 1
ATOM 3726 N N . ASP B 1 200 ? 2.693 18.031 27.25 1 84.69 200 ASP B N 1
ATOM 3727 C CA . ASP B 1 200 ? 1.894 19 26.516 1 84.69 200 ASP B CA 1
ATOM 3728 C C . ASP B 1 200 ? 2.748 19.766 25.5 1 84.69 200 ASP B C 1
ATOM 3730 O O . ASP B 1 200 ? 2.891 20.984 25.594 1 84.69 200 ASP B O 1
ATOM 3734 N N . SER B 1 201 ? 3.246 19.031 24.5 1 88.12 201 SER B N 1
ATOM 3735 C CA . SER B 1 201 ? 4.199 19.562 23.531 1 88.12 201 SER B CA 1
ATOM 3736 C C . SER B 1 201 ? 3.502 20.438 22.484 1 88.12 201 SER B C 1
ATOM 3738 O O . SER B 1 201 ? 2.271 20.422 22.391 1 88.12 201 SER B O 1
ATOM 3740 N N . ILE B 1 202 ? 4.312 21.188 21.828 1 91.12 202 ILE B N 1
ATOM 3741 C CA . ILE B 1 202 ? 3.848 22.062 20.766 1 91.12 202 ILE B CA 1
ATOM 3742 C C . ILE B 1 202 ? 3.043 21.266 19.734 1 91.12 202 ILE B C 1
ATOM 3744 O O . ILE B 1 202 ? 3.367 20.109 19.453 1 91.12 202 ILE B O 1
ATOM 3748 N N . ALA B 1 203 ? 1.968 21.844 19.281 1 91.19 203 ALA B N 1
ATOM 3749 C CA . ALA B 1 203 ? 1.171 21.172 18.25 1 91.19 203 ALA B CA 1
ATOM 3750 C C . ALA B 1 203 ? 1.89 21.172 16.906 1 91.19 203 ALA B C 1
ATOM 3752 O O . ALA B 1 203 ? 2.754 22.031 16.656 1 91.19 203 ALA B O 1
ATOM 3753 N N . HIS B 1 204 ? 1.545 20.281 16 1 90.81 204 HIS B N 1
ATOM 3754 C CA . HIS B 1 204 ? 2.172 20.141 14.695 1 90.81 204 HIS B CA 1
ATOM 3755 C C . HIS B 1 204 ? 2.164 21.453 13.93 1 90.81 204 HIS B C 1
ATOM 3757 O O . HIS B 1 204 ? 3.213 21.922 13.477 1 90.81 204 HIS B O 1
ATOM 3763 N N . GLY B 1 205 ? 1.013 22.062 13.852 1 94.12 205 GLY B N 1
ATOM 3764 C CA . GLY B 1 205 ? 0.896 23.297 13.094 1 94.12 205 GLY B CA 1
ATOM 3765 C C . GLY B 1 205 ? 1.731 24.422 13.656 1 94.12 205 GLY B C 1
ATOM 3766 O O . GLY B 1 205 ? 2.268 25.25 12.906 1 94.12 205 GLY B O 1
ATOM 3767 N N . GLU B 1 206 ? 1.814 24.438 14.977 1 94.69 206 GLU B N 1
ATOM 3768 C CA . GLU B 1 206 ? 2.65 25.453 15.617 1 94.69 206 GLU B CA 1
ATOM 3769 C C . GLU B 1 206 ? 4.125 25.234 15.289 1 94.69 206 GLU B C 1
ATOM 3771 O O . GLU B 1 206 ? 4.844 26.203 15 1 94.69 206 GLU B O 1
ATOM 3776 N N . ALA B 1 207 ? 4.488 24.031 15.328 1 93.5 207 ALA B N 1
ATOM 3777 C CA . ALA B 1 207 ? 5.867 23.688 14.977 1 93.5 207 ALA B CA 1
ATOM 3778 C C . ALA B 1 207 ? 6.172 24.047 13.523 1 93.5 207 ALA B C 1
ATOM 3780 O O . ALA B 1 207 ? 7.242 24.578 13.227 1 93.5 207 ALA B O 1
ATOM 3781 N N . VAL B 1 208 ? 5.273 23.797 12.703 1 94.5 208 VAL B N 1
ATOM 3782 C CA . VAL B 1 208 ? 5.43 24.125 11.297 1 94.5 208 VAL B CA 1
ATOM 3783 C C . VAL B 1 208 ? 5.535 25.641 11.125 1 94.5 208 VAL B C 1
ATOM 3785 O O . VAL B 1 208 ? 6.332 26.125 10.328 1 94.5 208 VAL B O 1
ATOM 3788 N N . GLY B 1 209 ? 4.707 26.344 11.883 1 96.69 209 GLY B N 1
ATOM 3789 C CA . GLY B 1 209 ? 4.809 27.797 11.883 1 96.69 209 GLY B CA 1
ATOM 3790 C C . GLY B 1 209 ? 6.195 28.297 12.242 1 96.69 209 GLY B C 1
ATOM 3791 O O . GLY B 1 209 ? 6.738 29.172 11.562 1 96.69 209 GLY B O 1
ATOM 3792 N N . LEU B 1 210 ? 6.766 27.734 13.25 1 95.12 210 LEU B N 1
ATOM 3793 C CA . LEU B 1 210 ? 8.125 28.094 13.641 1 95.12 210 LEU B CA 1
ATOM 3794 C C . LEU B 1 210 ? 9.117 27.734 12.539 1 95.12 210 LEU B C 1
ATOM 3796 O O . LEU B 1 210 ? 10.047 28.5 12.258 1 95.12 210 LEU B O 1
ATOM 3800 N N . GLY B 1 211 ? 8.859 26.562 11.961 1 93.88 211 GLY B N 1
ATOM 3801 C CA . GLY B 1 211 ? 9.672 26.172 10.828 1 93.88 211 GLY B CA 1
ATOM 3802 C C . GLY B 1 211 ? 9.625 27.156 9.68 1 93.88 211 GLY B C 1
ATOM 3803 O O . GLY B 1 211 ? 10.656 27.469 9.078 1 93.88 211 GLY B O 1
ATOM 3804 N N . MET B 1 212 ? 8.484 27.688 9.445 1 95.75 212 MET B N 1
ATOM 3805 C CA . MET B 1 212 ? 8.312 28.672 8.391 1 95.75 212 MET B CA 1
ATOM 3806 C C . MET B 1 212 ? 9.125 29.922 8.68 1 95.75 212 MET B C 1
ATOM 3808 O O . MET B 1 212 ? 9.75 30.484 7.781 1 95.75 212 MET B O 1
ATOM 3812 N N . LEU B 1 213 ? 9.094 30.344 9.898 1 95.94 213 LEU B N 1
ATOM 3813 C CA . LEU B 1 213 ? 9.828 31.531 10.281 1 95.94 213 LEU B CA 1
ATOM 3814 C C . LEU B 1 213 ? 11.328 31.344 10.07 1 95.94 213 LEU B C 1
ATOM 3816 O O . LEU B 1 213 ? 12 32.219 9.523 1 95.94 213 LEU B O 1
ATOM 3820 N N . ILE B 1 214 ? 11.812 30.219 10.445 1 92.44 214 ILE B N 1
ATOM 3821 C CA . ILE B 1 214 ? 13.234 29.922 10.289 1 92.44 214 ILE B CA 1
ATOM 3822 C C . ILE B 1 214 ? 13.594 29.859 8.805 1 92.44 214 ILE B C 1
ATOM 3824 O O . ILE B 1 214 ? 14.578 30.453 8.375 1 92.44 214 ILE B O 1
ATOM 3828 N N . GLU B 1 215 ? 12.789 29.172 8.102 1 91.69 215 GLU B N 1
ATOM 3829 C CA . GLU B 1 215 ? 13.062 29.016 6.676 1 91.69 215 GLU B CA 1
ATOM 3830 C C . GLU B 1 215 ? 12.938 30.344 5.941 1 91.69 215 GLU B C 1
ATOM 3832 O O . GLU B 1 215 ? 13.664 30.609 4.98 1 91.69 215 GLU B O 1
ATOM 3837 N N . ALA B 1 216 ? 12.008 31.188 6.363 1 95.06 216 ALA B N 1
ATOM 3838 C CA . ALA B 1 216 ? 11.875 32.531 5.797 1 95.06 216 ALA B CA 1
ATOM 3839 C C . ALA B 1 216 ? 13.117 33.375 6.066 1 95.06 216 ALA B C 1
ATOM 3841 O O . ALA B 1 216 ? 13.586 34.094 5.188 1 95.06 216 ALA B O 1
ATOM 3842 N N . GLU B 1 217 ? 13.648 33.281 7.27 1 94.56 217 GLU B N 1
ATOM 3843 C CA . GLU B 1 217 ? 14.875 33.969 7.617 1 94.56 217 GLU B CA 1
ATOM 3844 C C . GLU B 1 217 ? 16.047 33.531 6.742 1 94.56 217 GLU B C 1
ATOM 3846 O O . GLU B 1 217 ? 16.828 34.344 6.262 1 94.56 217 GLU B O 1
ATOM 3851 N N . ILE B 1 218 ? 16.125 32.25 6.582 1 90.44 218 ILE B N 1
ATOM 3852 C CA . ILE B 1 218 ? 17.188 31.688 5.738 1 90.44 218 ILE B CA 1
ATOM 3853 C C . ILE B 1 218 ? 17.016 32.188 4.305 1 90.44 218 ILE B C 1
ATOM 3855 O O . ILE B 1 218 ? 17.984 32.625 3.674 1 90.44 218 ILE B O 1
ATOM 3859 N N . SER B 1 219 ? 15.844 32.188 3.809 1 93.62 219 SER B N 1
ATOM 3860 C CA . SER B 1 219 ? 15.555 32.656 2.457 1 93.62 219 SER B CA 1
ATOM 3861 C C . SER B 1 219 ? 15.914 34.125 2.291 1 93.62 219 SER B C 1
ATOM 3863 O O . SER B 1 219 ? 16.438 34.531 1.253 1 93.62 219 SER B O 1
ATOM 3865 N N . TYR B 1 220 ? 15.586 34.844 3.301 1 94.69 220 TYR B N 1
ATOM 3866 C CA . TYR B 1 220 ? 15.922 36.25 3.273 1 94.69 220 TYR B CA 1
ATOM 3867 C C . TYR B 1 220 ? 17.438 36.469 3.229 1 94.69 220 TYR B C 1
ATOM 3869 O O . TYR B 1 220 ? 17.938 37.219 2.398 1 94.69 220 TYR B O 1
ATOM 3877 N N . LYS B 1 221 ? 18.125 35.781 4.043 1 95 221 LYS B N 1
ATOM 3878 C CA . LYS B 1 221 ? 19.578 35.875 4.117 1 95 221 LYS B CA 1
ATOM 3879 C C . LYS B 1 221 ? 20.234 35.438 2.818 1 95 221 LYS B C 1
ATOM 3881 O O . LYS B 1 221 ? 21.281 35.938 2.432 1 95 221 LYS B O 1
ATOM 3886 N N . MET B 1 222 ? 19.594 34.562 2.145 1 93.25 222 MET B N 1
ATOM 3887 C CA . MET B 1 222 ? 20.125 34.031 0.892 1 93.25 222 MET B CA 1
ATOM 3888 C C . MET B 1 222 ? 19.719 34.906 -0.287 1 93.25 222 MET B C 1
ATOM 3890 O O . MET B 1 222 ? 20.156 34.688 -1.415 1 93.25 222 MET B O 1
ATOM 3894 N N . GLY B 1 223 ? 18.859 35.812 -0.078 1 93.62 223 GLY B N 1
ATOM 3895 C CA . GLY B 1 223 ? 18.453 36.781 -1.107 1 93.62 223 GLY B CA 1
ATOM 3896 C C . GLY B 1 223 ? 17.25 36.312 -1.9 1 93.62 223 GLY B C 1
ATOM 3897 O O . GLY B 1 223 ? 16.906 36.906 -2.926 1 93.62 223 GLY B O 1
ATOM 3898 N N . TYR B 1 224 ? 16.625 35.312 -1.449 1 93.56 224 TYR B N 1
ATOM 3899 C CA . TYR B 1 224 ? 15.469 34.781 -2.164 1 93.56 224 TYR B CA 1
ATOM 3900 C C . TYR B 1 224 ? 14.203 35.531 -1.798 1 93.56 224 TYR B C 1
ATOM 3902 O O . TYR B 1 224 ? 13.266 35.625 -2.6 1 93.56 224 TYR B O 1
ATOM 3910 N N . LEU B 1 225 ? 14.109 36.062 -0.538 1 94.12 225 LEU B N 1
ATOM 3911 C CA . LEU B 1 225 ? 12.969 36.844 -0.057 1 94.12 225 LEU B CA 1
ATOM 3912 C C . LEU B 1 225 ? 13.375 38.281 0.26 1 94.12 225 LEU B C 1
ATOM 3914 O O . LEU B 1 225 ? 14.477 38.5 0.75 1 94.12 225 LEU B O 1
ATOM 3918 N N . SER B 1 226 ? 12.477 39.156 -0.007 1 96.06 226 SER B N 1
ATOM 3919 C CA . SER B 1 226 ? 12.688 40.531 0.404 1 96.06 226 SER B CA 1
ATOM 3920 C C . SER B 1 226 ? 12.383 40.719 1.886 1 96.06 226 SER B C 1
ATOM 3922 O O . SER B 1 226 ? 11.812 39.844 2.525 1 96.06 226 SER B O 1
ATOM 3924 N N . LYS B 1 227 ? 12.836 41.812 2.385 1 96.5 227 LYS B N 1
ATOM 3925 C CA . LYS B 1 227 ? 12.5 42.156 3.766 1 96.5 227 LYS B CA 1
ATOM 3926 C C . LYS B 1 227 ? 10.992 42.25 3.965 1 96.5 227 LYS B C 1
ATOM 3928 O O . LYS B 1 227 ? 10.477 41.844 5.008 1 96.5 227 LYS B O 1
ATOM 3933 N N . ASN B 1 228 ? 10.391 42.719 2.938 1 96.12 228 ASN B N 1
ATOM 3934 C CA . ASN B 1 228 ? 8.93 42.812 3.002 1 96.12 228 ASN B CA 1
ATOM 3935 C C . ASN B 1 228 ? 8.297 41.406 3.09 1 96.12 228 ASN B C 1
ATOM 3937 O O . ASN B 1 228 ? 7.336 41.219 3.832 1 96.12 228 ASN B O 1
ATOM 3941 N N . ASP B 1 229 ? 8.852 40.5 2.336 1 95.25 229 ASP B N 1
ATOM 3942 C CA . ASP B 1 229 ? 8.367 39.125 2.383 1 95.25 229 ASP B CA 1
ATOM 3943 C C . ASP B 1 229 ? 8.57 38.531 3.768 1 95.25 229 ASP B C 1
ATOM 3945 O O . ASP B 1 229 ? 7.68 37.844 4.293 1 95.25 229 ASP B O 1
ATOM 3949 N N . LEU B 1 230 ? 9.703 38.75 4.305 1 96.62 230 LEU B N 1
ATOM 3950 C CA . LEU B 1 230 ? 10.016 38.25 5.633 1 96.62 230 LEU B CA 1
ATOM 3951 C C . LEU B 1 230 ? 9.07 38.844 6.68 1 96.62 230 LEU B C 1
ATOM 3953 O O . LEU B 1 230 ? 8.547 38.094 7.52 1 96.62 230 LEU B O 1
ATOM 3957 N N . ASP B 1 231 ? 8.852 40.094 6.594 1 97.38 231 ASP B N 1
ATOM 3958 C CA . ASP B 1 231 ? 7.965 40.781 7.539 1 97.38 231 ASP B CA 1
ATOM 3959 C C . ASP B 1 231 ? 6.539 40.219 7.438 1 97.38 231 ASP B C 1
ATOM 3961 O O . ASP B 1 231 ? 5.836 40.125 8.445 1 97.38 231 ASP B O 1
ATOM 3965 N N . THR B 1 232 ? 6.164 39.938 6.223 1 97 232 THR B N 1
ATOM 3966 C CA . THR B 1 232 ? 4.848 39.344 6.008 1 97 232 THR B CA 1
ATOM 3967 C C . THR B 1 232 ? 4.707 38.031 6.77 1 97 232 THR B C 1
ATOM 3969 O O . THR B 1 232 ? 3.652 37.75 7.344 1 97 232 THR B O 1
ATOM 3972 N N . HIS B 1 233 ? 5.754 37.188 6.781 1 97.69 233 HIS B N 1
ATOM 3973 C CA . HIS B 1 233 ? 5.746 35.938 7.543 1 97.69 233 HIS B CA 1
ATOM 3974 C C . HIS B 1 233 ? 5.547 36.188 9.031 1 97.69 233 HIS B C 1
ATOM 3976 O O . HIS B 1 233 ? 4.695 35.594 9.672 1 97.69 233 HIS B O 1
ATOM 3982 N N . TYR B 1 234 ? 6.32 37.156 9.555 1 97.69 234 TYR B N 1
ATOM 3983 C CA . TYR B 1 234 ? 6.238 37.5 10.969 1 97.69 234 TYR B CA 1
ATOM 3984 C C . TYR B 1 234 ? 4.855 38.031 11.328 1 97.69 234 TYR B C 1
ATOM 3986 O O . TYR B 1 234 ? 4.273 37.625 12.344 1 97.69 234 TYR B O 1
ATOM 3994 N N . ASP B 1 235 ? 4.375 38.812 10.484 1 97.88 235 ASP B N 1
ATOM 3995 C CA . ASP B 1 235 ? 3.107 39.5 10.758 1 97.88 235 ASP B CA 1
ATOM 3996 C C . ASP B 1 235 ? 1.953 38.5 10.797 1 97.88 235 ASP B C 1
ATOM 3998 O O . ASP B 1 235 ? 1.182 38.469 11.758 1 97.88 235 ASP B O 1
ATOM 4002 N N . ILE B 1 236 ? 1.893 37.719 9.781 1 98.06 236 ILE B N 1
ATOM 4003 C CA . ILE B 1 236 ? 0.728 36.844 9.68 1 98.06 236 ILE B CA 1
ATOM 4004 C C . ILE B 1 236 ? 0.799 35.75 10.75 1 98.06 236 ILE B C 1
ATOM 4006 O O . ILE B 1 236 ? -0.22 35.406 11.344 1 98.06 236 ILE B O 1
ATOM 4010 N N . LEU B 1 237 ? 1.954 35.219 11.07 1 98.12 237 LEU B N 1
ATOM 4011 C CA . LEU B 1 237 ? 2.096 34.156 12.062 1 98.12 237 LEU B CA 1
ATOM 4012 C C . LEU B 1 237 ? 1.872 34.719 13.469 1 98.12 237 LEU B C 1
ATOM 4014 O O . LEU B 1 237 ? 1.33 34 14.336 1 98.12 237 LEU B O 1
ATOM 4018 N N . SER B 1 238 ? 2.221 35.969 13.695 1 97.5 238 SER B N 1
ATOM 4019 C CA . SER B 1 238 ? 1.991 36.594 15 1 97.5 238 SER B CA 1
ATOM 4020 C C . SER B 1 238 ? 0.5 36.719 15.297 1 97.5 238 SER B C 1
ATOM 4022 O O . SER B 1 238 ? 0.089 36.656 16.453 1 97.5 238 SER B O 1
ATOM 4024 N N . LYS B 1 239 ? -0.261 36.844 14.273 1 96.94 239 LYS B N 1
ATOM 4025 C CA . LYS B 1 239 ? -1.705 37 14.438 1 96.94 239 LYS B CA 1
ATOM 4026 C C . LYS B 1 239 ? -2.311 35.719 15.023 1 96.94 239 LYS B C 1
ATOM 4028 O O . LYS B 1 239 ? -3.42 35.75 15.562 1 96.94 239 LYS B O 1
ATOM 4033 N N . VAL B 1 240 ? -1.603 34.625 14.891 1 97.06 240 VAL B N 1
ATOM 4034 C CA . VAL B 1 240 ? -2.076 33.375 15.477 1 97.06 240 VAL B CA 1
ATOM 4035 C C . VAL B 1 240 ? -1.143 32.938 16.594 1 97.06 240 VAL B C 1
ATOM 4037 O O . VAL B 1 240 ? -1.011 31.75 16.875 1 97.06 240 VAL B O 1
ATOM 4040 N N . ASN B 1 241 ? -0.399 33.844 17.125 1 95.19 241 ASN B N 1
ATOM 4041 C CA . ASN B 1 241 ? 0.419 33.688 18.328 1 95.19 241 ASN B CA 1
ATOM 4042 C C . ASN B 1 241 ? 1.618 32.781 18.078 1 95.19 241 ASN B C 1
ATOM 4044 O O . ASN B 1 241 ? 1.979 31.984 18.938 1 95.19 241 ASN B O 1
ATOM 4048 N N . ILE B 1 242 ? 2.1 32.781 16.891 1 96.44 242 ILE B N 1
ATOM 4049 C CA . ILE B 1 242 ? 3.379 32.125 16.609 1 96.44 242 ILE B CA 1
ATOM 4050 C C . ILE B 1 242 ? 4.488 33.188 16.562 1 96.44 242 ILE B C 1
ATOM 4052 O O . ILE B 1 242 ? 4.496 34.062 15.688 1 96.44 242 ILE B O 1
ATOM 4056 N N . TYR B 1 243 ? 5.375 33.062 17.516 1 95.12 243 TYR B N 1
ATOM 4057 C CA . TYR B 1 243 ? 6.484 34 17.625 1 95.12 243 TYR B CA 1
ATOM 4058 C C . TYR B 1 243 ? 7.82 33.281 17.422 1 95.12 243 TYR B C 1
ATOM 4060 O O . TYR B 1 243 ? 7.906 32.062 17.547 1 95.12 243 TYR B O 1
ATOM 4068 N N . PRO B 1 244 ? 8.797 34 16.953 1 92.94 244 PRO B N 1
ATOM 4069 C CA . PRO B 1 244 ? 10.102 33.375 16.688 1 92.94 244 PRO B CA 1
ATOM 4070 C C . PRO B 1 244 ? 10.852 33.031 17.969 1 92.94 244 PRO B C 1
ATOM 4072 O O . PRO B 1 244 ? 11.961 33.5 18.203 1 92.94 244 PRO B O 1
ATOM 4075 N N . ILE B 1 245 ? 10.242 32.312 18.781 1 91.06 245 ILE B N 1
ATOM 4076 C CA . ILE B 1 245 ? 10.805 31.828 20.047 1 91.06 245 ILE B CA 1
ATOM 4077 C C . ILE B 1 245 ? 10.703 30.297 20.109 1 91.06 245 ILE B C 1
ATOM 4079 O O . ILE B 1 245 ? 9.602 29.734 20.031 1 91.06 245 ILE B O 1
ATOM 4083 N N . LEU B 1 246 ? 11.812 29.656 20.234 1 90.56 246 LEU B N 1
ATOM 4084 C CA . LEU B 1 246 ? 11.828 28.203 20.344 1 90.56 246 LEU B CA 1
ATOM 4085 C C . LEU B 1 246 ? 11.391 27.75 21.734 1 90.56 246 LEU B C 1
ATOM 4087 O O . LEU B 1 246 ? 11.625 28.469 22.719 1 90.56 246 LEU B O 1
ATOM 4091 N N . PRO B 1 247 ? 10.648 26.625 21.797 1 86.44 247 PRO B N 1
ATOM 4092 C CA . PRO B 1 247 ? 10.344 26.094 23.125 1 86.44 247 PRO B CA 1
ATOM 4093 C C . PRO B 1 247 ? 11.586 25.891 23.984 1 86.44 247 PRO B C 1
ATOM 4095 O O . PRO B 1 247 ? 12.688 25.734 23.453 1 86.44 247 PRO B O 1
ATOM 4098 N N . SER B 1 248 ? 11.281 25.875 25.297 1 79.44 248 SER B N 1
ATOM 4099 C CA . SER B 1 248 ? 12.391 25.844 26.25 1 79.44 248 SER B CA 1
ATOM 4100 C C . SER B 1 248 ? 13.258 24.594 26.047 1 79.44 248 SER B C 1
ATOM 4102 O O . SER B 1 248 ? 12.742 23.5 25.797 1 79.44 248 SER B O 1
ATOM 4104 N N . ASP B 1 249 ? 14.539 24.719 25.953 1 85.12 249 ASP B N 1
ATOM 4105 C CA . ASP B 1 249 ? 15.562 23.688 25.953 1 85.12 249 ASP B CA 1
ATOM 4106 C C . ASP B 1 249 ? 15.852 23.188 24.531 1 85.12 249 ASP B C 1
ATOM 4108 O O . ASP B 1 249 ? 16.688 22.312 24.328 1 85.12 249 ASP B O 1
ATOM 4112 N N . ILE B 1 250 ? 15.039 23.734 23.609 1 89.12 250 ILE B N 1
ATOM 4113 C CA . ILE B 1 250 ? 15.367 23.391 22.234 1 89.12 250 ILE B CA 1
ATOM 4114 C C . ILE B 1 250 ? 16.375 24.391 21.672 1 89.12 250 ILE B C 1
ATOM 4116 O O . ILE B 1 250 ? 16.062 25.578 21.516 1 89.12 250 ILE B O 1
ATOM 4120 N N . THR B 1 251 ? 17.594 23.844 21.406 1 86.38 251 THR B N 1
ATOM 4121 C CA . THR B 1 251 ? 18.656 24.688 20.875 1 86.38 251 THR B CA 1
ATOM 4122 C C . THR B 1 251 ? 18.844 24.438 19.391 1 86.38 251 THR B C 1
ATOM 4124 O O . THR B 1 251 ? 18.422 23.422 18.859 1 86.38 251 THR B O 1
ATOM 4127 N N . ILE B 1 252 ? 19.469 25.375 18.766 1 82.56 252 ILE B N 1
ATOM 4128 C CA . ILE B 1 252 ? 19.766 25.281 17.344 1 82.56 252 ILE B CA 1
ATOM 4129 C C . ILE B 1 252 ? 20.641 24.062 17.078 1 82.56 252 ILE B C 1
ATOM 4131 O O . ILE B 1 252 ? 20.469 23.375 16.078 1 82.56 252 ILE B O 1
ATOM 4135 N N . ASP B 1 253 ? 21.531 23.812 17.984 1 84.62 253 ASP B N 1
ATOM 4136 C CA . ASP B 1 253 ? 22.422 22.672 17.844 1 84.62 253 ASP B CA 1
ATOM 4137 C C . ASP B 1 253 ? 21.641 21.359 17.812 1 84.62 253 ASP B C 1
ATOM 4139 O O . ASP B 1 253 ? 21.969 20.453 17.047 1 84.62 253 ASP B O 1
ATOM 4143 N N . LYS B 1 254 ? 20.688 21.328 18.656 1 85.88 254 LYS B N 1
ATOM 4144 C CA . LYS B 1 254 ? 19.844 20.125 18.688 1 85.88 254 LYS B CA 1
ATOM 4145 C C . LYS B 1 254 ? 19.062 19.984 17.375 1 85.88 254 LYS B C 1
ATOM 4147 O O . LYS B 1 254 ? 18.938 18.891 16.844 1 85.88 254 LYS B O 1
ATOM 4152 N N . ILE B 1 255 ? 18.562 21.094 16.922 1 84.81 255 ILE B N 1
ATOM 4153 C CA . ILE B 1 255 ? 17.797 21.078 15.688 1 84.81 255 ILE B CA 1
ATOM 4154 C C . ILE B 1 255 ? 18.672 20.594 14.531 1 84.81 255 ILE B C 1
ATOM 4156 O O . ILE B 1 255 ? 18.266 19.719 13.758 1 84.81 255 ILE B O 1
ATOM 4160 N N . ILE B 1 256 ? 19.859 21.078 14.445 1 80.12 256 ILE B N 1
ATOM 4161 C CA . ILE B 1 256 ? 20.781 20.75 13.367 1 80.12 256 ILE B CA 1
ATOM 4162 C C . ILE B 1 256 ? 21.109 19.25 13.422 1 80.12 256 ILE B C 1
ATOM 4164 O O . ILE B 1 256 ? 21.172 18.594 12.391 1 80.12 256 ILE B O 1
ATOM 4168 N N . LYS B 1 257 ? 21.297 18.766 14.594 1 78.56 257 LYS B N 1
ATOM 4169 C CA . LYS B 1 257 ? 21.609 17.359 14.797 1 78.56 257 LYS B CA 1
ATOM 4170 C C . LYS B 1 257 ? 20.5 16.469 14.273 1 78.56 257 LYS B C 1
ATOM 4172 O O . LYS B 1 257 ? 20.75 15.461 13.617 1 78.56 257 LYS B O 1
ATOM 4177 N N . TYR B 1 258 ? 19.25 16.906 14.492 1 78 258 TYR B N 1
ATOM 4178 C CA . TYR B 1 258 ? 18.125 16.016 14.203 1 78 258 TYR B CA 1
ATOM 4179 C C . TYR B 1 258 ? 17.625 16.234 12.781 1 78 258 TYR B C 1
ATOM 4181 O O . TYR B 1 258 ? 17.047 15.328 12.18 1 78 258 TYR B O 1
ATOM 4189 N N . VAL B 1 259 ? 17.797 17.438 12.273 1 77.81 259 VAL B N 1
ATOM 4190 C CA . VAL B 1 259 ? 17.312 17.734 10.93 1 77.81 259 VAL B CA 1
ATOM 4191 C C . VAL B 1 259 ? 18.062 16.875 9.914 1 77.81 259 VAL B C 1
ATOM 4193 O O . VAL B 1 259 ? 17.516 16.516 8.867 1 77.81 259 VAL B O 1
ATOM 4196 N N . LYS B 1 260 ? 19.203 16.453 10.203 1 68.19 260 LYS B N 1
ATOM 4197 C CA . LYS B 1 260 ? 20.031 15.609 9.336 1 68.19 260 LYS B CA 1
ATOM 4198 C C . LYS B 1 260 ? 19.438 14.203 9.227 1 68.19 260 LYS B C 1
ATOM 4200 O O . LYS B 1 260 ? 19.734 13.477 8.273 1 68.19 260 LYS B O 1
ATOM 4205 N N . LYS B 1 261 ? 18.578 13.898 10.18 1 61.31 261 LYS B N 1
ATOM 4206 C CA . LYS B 1 261 ? 18 12.57 10.203 1 61.31 261 LYS B CA 1
ATOM 4207 C C . LYS B 1 261 ? 16.672 12.539 9.438 1 61.31 261 LYS B C 1
ATOM 4209 O O . LYS B 1 261 ? 16.094 11.469 9.227 1 61.31 261 LYS B O 1
ATOM 4214 N N . ASP B 1 262 ? 16.156 13.789 9.18 1 58.72 262 ASP B N 1
ATOM 4215 C CA . ASP B 1 262 ? 14.844 13.891 8.547 1 58.72 262 ASP B CA 1
ATOM 4216 C C . ASP B 1 262 ? 14.867 13.312 7.137 1 58.72 262 ASP B C 1
ATOM 4218 O O . ASP B 1 262 ? 15.836 13.492 6.402 1 58.72 262 ASP B O 1
ATOM 4222 N N . ASN B 1 263 ? 13.828 12.445 6.934 1 52.66 263 ASN B N 1
ATOM 4223 C CA . ASN B 1 263 ? 13.547 11.539 5.82 1 52.66 263 ASN B CA 1
ATOM 4224 C C . ASN B 1 263 ? 13.398 12.297 4.504 1 52.66 263 ASN B C 1
ATOM 4226 O O . ASN B 1 263 ? 13.219 11.688 3.449 1 52.66 263 ASN B O 1
ATOM 4230 N N . LYS B 1 264 ? 13.203 13.719 4.516 1 53.28 264 LYS B N 1
ATOM 4231 C CA . LYS B 1 264 ? 12.953 14.266 3.182 1 53.28 264 LYS B CA 1
ATOM 4232 C C . LYS B 1 264 ? 14.141 14.023 2.256 1 53.28 264 LYS B C 1
ATOM 4234 O O . LYS B 1 264 ? 14.102 14.375 1.076 1 53.28 264 LYS B O 1
ATOM 4239 N N . ARG B 1 265 ? 15.242 13.453 2.902 1 46.81 265 ARG B N 1
ATOM 4240 C CA . ARG B 1 265 ? 16.484 13.102 2.227 1 46.81 265 ARG B CA 1
ATOM 4241 C C . ARG B 1 265 ? 16.219 12.258 0.985 1 46.81 265 ARG B C 1
ATOM 4243 O O . ARG B 1 265 ? 17.016 12.234 0.053 1 46.81 265 ARG B O 1
ATOM 4250 N N . GLY B 1 266 ? 15.117 11.773 0.836 1 50.5 266 GLY B N 1
ATOM 4251 C CA . GLY B 1 266 ? 14.953 10.945 -0.349 1 50.5 266 GLY B CA 1
ATOM 4252 C C . GLY B 1 266 ? 14.516 11.734 -1.568 1 50.5 266 GLY B C 1
ATOM 4253 O O . GLY B 1 266 ? 14.57 11.227 -2.691 1 50.5 266 GLY B O 1
ATOM 4254 N N . TYR B 1 267 ? 13.969 12.945 -1.283 1 54.03 267 TYR B N 1
ATOM 4255 C CA . TYR B 1 267 ? 13.539 13.695 -2.455 1 54.03 267 TYR B CA 1
ATOM 4256 C C . TYR B 1 267 ? 14.695 14.477 -3.062 1 54.03 267 TYR B C 1
ATOM 4258 O O . TYR B 1 267 ? 14.695 14.773 -4.262 1 54.03 267 TYR B O 1
ATOM 4266 N N . ILE B 1 268 ? 15.602 14.844 -2.162 1 52.31 268 ILE B N 1
ATOM 4267 C CA . ILE B 1 268 ? 16.734 15.602 -2.678 1 52.31 268 ILE B CA 1
ATOM 4268 C C . ILE B 1 268 ? 18.031 14.852 -2.367 1 52.31 268 ILE B C 1
ATOM 4270 O O . ILE B 1 268 ? 18.188 14.289 -1.282 1 52.31 268 ILE B O 1
ATOM 4274 N N . SER B 1 269 ? 18.703 14.43 -3.467 1 48.81 269 SER B N 1
ATOM 4275 C CA . SER B 1 269 ? 20.031 13.859 -3.291 1 48.81 269 SER B CA 1
ATOM 4276 C C . SER B 1 269 ? 20.875 14.703 -2.344 1 48.81 269 SER B C 1
ATOM 4278 O O . SER B 1 269 ? 21.156 15.867 -2.627 1 48.81 269 SER B O 1
ATOM 4280 N N . ALA B 1 270 ? 20.562 14.625 -1.153 1 50.81 270 ALA B N 1
ATOM 4281 C CA . ALA B 1 270 ? 21.422 15.43 -0.289 1 50.81 270 ALA B CA 1
ATOM 4282 C C . ALA B 1 270 ? 22.594 14.602 0.242 1 50.81 270 ALA B C 1
ATOM 4284 O O . ALA B 1 270 ? 22.422 13.43 0.573 1 50.81 270 ALA B O 1
ATOM 4285 N N . ASP B 1 271 ? 23.781 15.109 -0.167 1 53.75 271 ASP B N 1
ATOM 4286 C CA . ASP B 1 271 ? 24.953 14.523 0.457 1 53.75 271 ASP B CA 1
ATOM 4287 C C . ASP B 1 271 ? 24.875 14.602 1.979 1 53.75 271 ASP B C 1
ATOM 4289 O O . ASP B 1 271 ? 23.953 15.211 2.523 1 53.75 271 ASP B O 1
ATOM 4293 N N . ASP B 1 272 ? 25.609 13.781 2.678 1 55.75 272 ASP B N 1
ATOM 4294 C CA . ASP B 1 272 ? 25.625 13.648 4.133 1 55.75 272 ASP B CA 1
ATOM 4295 C C . ASP B 1 272 ? 25.688 15.016 4.809 1 55.75 272 ASP B C 1
ATOM 4297 O O . ASP B 1 272 ? 25.297 15.156 5.969 1 55.75 272 ASP B O 1
ATOM 4301 N N . ASN B 1 273 ? 26.047 16 4.125 1 54.97 273 ASN B N 1
ATOM 4302 C CA . ASN B 1 273 ? 26.25 17.328 4.727 1 54.97 273 ASN B CA 1
ATOM 4303 C C . ASN B 1 273 ? 25.172 18.312 4.281 1 54.97 273 ASN B C 1
ATOM 4305 O O . ASN B 1 273 ? 25.25 19.5 4.59 1 54.97 273 ASN B O 1
ATOM 4309 N N . GLN B 1 274 ? 24.188 17.797 3.512 1 58.62 274 GLN B N 1
ATOM 4310 C CA . GLN B 1 274 ? 23.156 18.719 3.02 1 58.62 274 GLN B CA 1
ATOM 4311 C C 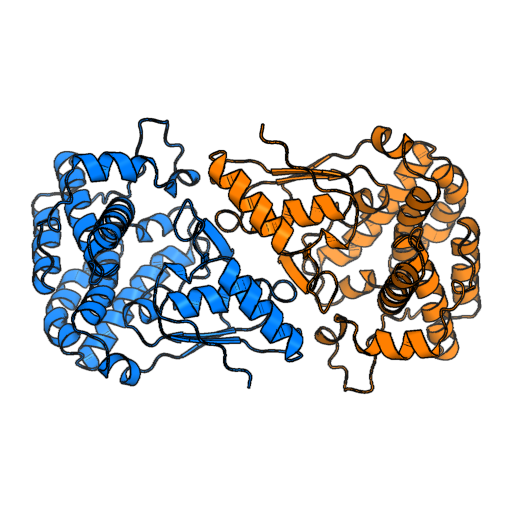. GLN B 1 274 ? 21.781 18.359 3.57 1 58.62 274 GLN B C 1
ATOM 4313 O O . GLN B 1 274 ? 21.5 17.188 3.816 1 58.62 274 GLN B O 1
ATOM 4318 N N . VAL B 1 275 ? 21.109 19.5 3.996 1 58.34 275 VAL B N 1
ATOM 4319 C CA . VAL B 1 275 ? 19.719 19.328 4.402 1 58.34 275 VAL B CA 1
ATOM 4320 C C . VAL B 1 275 ? 18.797 19.875 3.322 1 58.34 275 VAL B C 1
ATOM 4322 O O . VAL B 1 275 ? 18.953 21.016 2.873 1 58.34 275 VAL B O 1
ATOM 4325 N N . GLY B 1 276 ? 17.984 18.984 2.842 1 61.56 276 GLY B N 1
ATOM 4326 C CA . GLY B 1 276 ? 16.969 19.469 1.928 1 61.56 276 GLY B CA 1
ATOM 4327 C C . GLY B 1 276 ? 15.875 20.266 2.621 1 61.56 276 GLY B C 1
ATOM 4328 O O . GLY B 1 276 ? 15.359 19.844 3.656 1 61.56 276 GLY B O 1
ATOM 4329 N N . MET B 1 277 ? 15.82 21.562 2.223 1 69.44 277 MET B N 1
ATOM 4330 C CA . MET B 1 277 ? 14.773 22.438 2.752 1 69.44 277 MET B CA 1
ATOM 4331 C C . MET B 1 277 ? 13.961 23.062 1.622 1 69.44 277 MET B C 1
ATOM 4333 O O . MET B 1 277 ? 14.469 23.234 0.511 1 69.44 277 MET B O 1
ATOM 4337 N N . ILE B 1 278 ? 12.703 23.25 1.947 1 74.19 278 ILE B N 1
ATOM 4338 C CA . ILE B 1 278 ? 11.883 24 1.005 1 74.19 278 ILE B CA 1
ATOM 4339 C C . ILE B 1 278 ? 11.977 25.484 1.309 1 74.19 278 ILE B C 1
ATOM 4341 O O . ILE B 1 278 ? 11.516 25.938 2.357 1 74.19 278 ILE B O 1
ATOM 4345 N N . LEU B 1 279 ? 12.688 26.188 0.439 1 77.31 279 LEU B N 1
ATOM 4346 C CA . LEU B 1 279 ? 12.82 27.641 0.583 1 77.31 279 LEU B CA 1
ATOM 4347 C C . LEU B 1 279 ? 11.953 28.375 -0.435 1 77.31 279 LEU B C 1
ATOM 4349 O O . LEU B 1 279 ? 11.773 27.891 -1.56 1 77.31 279 LEU B O 1
ATOM 4353 N N . LEU B 1 280 ? 11.336 29.453 0.004 1 78.25 280 LEU B N 1
ATOM 4354 C CA . LEU B 1 280 ? 10.516 30.266 -0.892 1 78.25 280 LEU B CA 1
ATOM 4355 C C . LEU B 1 280 ? 11.359 31.312 -1.595 1 78.25 280 LEU B C 1
ATOM 4357 O O . LEU B 1 280 ? 12.266 31.906 -0.988 1 78.25 280 LEU B O 1
ATOM 4361 N N . GLU B 1 281 ? 11.18 31.344 -2.932 1 73.69 281 GLU B N 1
ATOM 4362 C CA . GLU B 1 281 ? 11.82 32.375 -3.727 1 73.69 281 GLU B CA 1
ATOM 4363 C C . GLU B 1 281 ? 10.789 33.281 -4.391 1 73.69 281 GLU B C 1
ATOM 4365 O O . GLU B 1 281 ? 9.805 32.812 -4.957 1 73.69 281 GLU B O 1
ATOM 4370 N N . LYS B 1 282 ? 10.805 34.594 -4.062 1 71.56 282 LYS B N 1
ATOM 4371 C CA . LYS B 1 282 ? 9.945 35.562 -4.742 1 71.56 282 LYS B CA 1
ATOM 4372 C C . LYS B 1 282 ? 10.766 36.5 -5.625 1 71.56 282 LYS B C 1
ATOM 4374 O O . LYS B 1 282 ? 11.875 36.906 -5.258 1 71.56 282 LYS B O 1
#

pLDDT: mean 89.28, std 10.75, range [46.81, 98.5]

InterPro domains:
  IPR030960 3-dehydroquinate synthase, N-terminal domain [PF01761] (6-116)
  IPR050071 Dehydroquinate Synthase [PTHR43622] (5-281)
  IPR056179 3-dehydroquinate synthase, C-terminal domain [PF24621] (118-264)

Radius of gyration: 27.47 Å; Cα contacts (8 Å, |Δi|>4): 995; chains: 2; bounding box: 51×81×57 Å

Solvent-accessible surface area (backbone atoms only — not comparable to full-atom values): 30168 Å² total; per-residue (Å²): 136,89,86,83,87,74,74,87,58,74,82,55,37,28,65,68,48,49,51,53,50,50,53,51,43,50,70,75,60,61,57,54,78,39,74,42,76,16,70,28,37,52,61,46,34,19,51,42,42,36,49,21,31,25,39,62,44,44,36,48,28,34,41,32,33,39,34,49,39,16,63,45,44,55,72,76,47,34,67,12,39,26,29,50,101,78,37,80,54,33,37,23,35,74,45,72,61,80,44,74,52,78,53,75,76,45,48,74,77,52,51,71,62,49,46,45,18,17,51,34,50,31,50,45,33,25,70,70,65,31,56,87,45,44,66,64,48,60,71,28,45,65,44,32,75,68,62,34,65,70,31,40,51,50,50,40,50,51,20,47,52,30,50,47,68,36,33,75,81,22,70,82,46,80,57,78,26,44,56,77,42,46,15,37,59,53,7,50,37,50,32,50,57,38,48,75,74,36,89,90,37,68,45,68,22,52,21,23,47,47,15,37,53,53,39,38,52,51,19,33,75,71,64,27,31,51,70,67,54,42,48,50,54,53,52,58,38,43,71,67,72,46,59,101,63,72,62,90,92,62,46,70,67,57,45,57,62,46,41,68,60,52,62,74,45,43,76,38,92,45,58,98,86,47,72,76,69,60,65,64,72,112,135,90,85,84,86,75,74,88,57,76,83,57,38,29,64,68,50,49,52,53,51,52,52,52,43,51,72,74,61,62,56,50,78,41,75,42,77,15,70,28,38,52,62,45,33,18,52,41,41,34,48,22,30,25,39,63,44,44,34,49,28,33,39,31,34,39,32,48,38,16,64,46,45,53,72,76,46,35,67,12,40,25,29,49,103,77,36,78,55,34,37,24,36,74,43,72,59,78,46,75,51,78,53,76,77,45,47,74,76,52,51,71,64,49,47,44,15,17,51,34,51,31,50,44,33,25,70,69,65,31,55,87,46,44,68,64,49,59,71,27,44,66,44,31,75,67,60,35,66,70,30,40,51,50,50,40,50,51,19,48,51,29,50,46,67,36,34,76,82,22,70,80,45,81,55,78,25,45,55,77,43,46,15,37,58,53,6,52,37,50,32,51,58,37,48,74,74,36,89,89,37,68,44,68,24,50,21,24,46,47,15,38,53,53,38,40,50,51,19,34,76,72,64,27,31,50,72,68,55,43,49,50,54,52,52,58,37,43,70,67,73,48,59,101,63,72,62,90,90,61,46,70,67,56,44,59,64,49,41,68,62,47,70,66,49,42,80,37,93,44,57,98,87,46,72,73,70,59,64,64,72,112

Organism: Ixodes scapularis (NCBI:txid6945)

Foldseek 3Di:
DDDDDDDDDLVCLDVVVLVVVLVVCVVVPDDQADEFEQEEALSSLLSRQQSQCPGVNHHAYEYEYLFLQRLQPRLLAQWRAGDDPQAGRPGTDGHHHPYYDYDLVSHVPDDLLRLLLNLLLLVLLCLQFNVVCLVVLLVLLVVSSVSPPVSSVVSSVSSSVSQCVQCVVPRPCLPSNCSSCAQVLLLVLLQVVQVVVDVPGRDSSLSSLLSNLVLLVVCVVVPQDPPVSSVSSQVSSVSSPRHNDRPPPDDPVSSLVVSLSHCCVVRDVDDSPDGDHNHHGD/DDDDDDDDDLVCLDVVVLVVVLVVCVVVPDDQADEFEQEEALSSLLSRQQSQCPGVNHHAYEYEYLFLQRLQPRLLAQWRAGDDPQAGRPGTDGHHHPYYDYDLVSHVPDDLLRQLLNLLLLVLLCLQFNVVCLVVLLVLLVVSSVSPPVSSVVSSVSSSVSQCVQCVVPRPCLPSNCSSCAQVLLLVLLQVVQVVVDVPGHDSSLSSLLSNLVLLVVCVVVPQDPPVSNVSSQVSSVSSPRHNDRPPPDDPVSSLVCSLSHPVCVSDVDDSNDGDHNHHGD

Sequence (564 aa):
VLVLSSPSGEQFKCLQTIHLYLDSIYEWGADRSSLVICFGGGIPGNIGGLVAGLMYRGIAFIHIPTTLLAAFDSVISLKQAINSNYAKNAIGLYHKPISIYSSAEFFTTLSSKDIRSGICETIKNTLAILPSAIPDLTLQLNNALELKAEAIKLVKDISIKAKQIVMQHDKFEKKKALILEYGHTLGHVIELLDSRIREDSIAHGEAVGLGMLIEAEISYKMGYLSKNDLDTHYDILSKVNIYPILPSDITIDKIIKYVKKDNKRGYISADDNQVGMILLEKVLVLSSPSGEQFKCLQTIHLYLDSIYEWGADRSSLVICFGGGIPGNIGGLVAGLMYRGIAFIHIPTTLLAAFDSVISLKQAINSNYAKNAIGLYHKPISIYSSAEFFTTLSSKDIRSGICETIKNTLAILPSAIPDLTLQLNNALELKAEAIKLVKDISIKAKQIVMQHDKFEKKKALILEYGHTLGHVIELLDSRIREDSIAHGEAVGLGMLIEAEISYKMGYLSKNDLDTHYDILSKVNIYPILPSDITIDKIIKYVKKDNKRGYISADDNQVGMILLEK

Secondary structure (DSSP, 8-state):
-------SSGGGSSHHHHHHHHHHHHHHT--TT-EEEEEESHHHHHHHHHHHHHBTT--EEEEEE-SHHHHHTGGGSSEEEE--SSSTT-EEEE---SEE---GGGGGG--HHHHHHHHHHHHHHHHHH-GGGHHHHHHHHHHHHTT-HHHHHHHHHHHHHHHHHHHTT-TT-SSGGGGGGTTHHHHHHHHHHHHHH-SSPPPHHHHHHHHHHHHHHHHHHTTSS-HHHHHHHHHHHHTTT--S-PPTT--HHHHHHHHTT--GGGTS---TT---------/-------SSGGGSSHHHHHHHHHHHHHHT--TT-EEEEEESHHHHHHHHHHHHHBTT--EEEEEE-SHHHHHTGGGSSEEEE--SSSTT-EEEE---SEE---GGGGGG--HHHHHHHHHHHHHHHHHH-GGGHHHHHHHHHHHHTT-HHHHHHHHHHHHHHHHHHHTT-TT-SSGGGGGGTTHHHHHHHHHHHHHH-SSPPPHHHHHHHHHHHHHHHHHHHTSS-HHHHHHHHHHHHTTT--S-PPTT--HHHHHHHHTT-GGGGTS---TT---------